Protein AF-0000000074477902 (afdb_homodimer)

Radius of gyration: 28.88 Å; Cα contacts (8 Å, |Δi|>4): 1080; chains: 2; bounding box: 65×91×67 Å

Foldseek 3Di:
DDPPDPVPDDPDPPPDDDDDDDDPPVPPPPVPDVDPADPVSDHDDDPQLSVQLVVVLVLLVVDDPVQLLQKWKKKWWWFKAFQPVGGGDDDPDQAKDWDDPVRSVRIDTDTFDDPVLLVLLVCVQVVVCVVVVVQKDKDKAKKKKFWAWDDDPPDDIWIWIWIAGPVPRDTDAIWIKAWDDWIWMDGPVFDITMIITMMGIGGDPDDPVVCVPPHTPWMKTWIWMWMDRVVLQKIKIWIWIWTDDPPPRPDIDIGTIIMMIGNSVQLVVCSVCCVPPVVSNSSSSVSSVVVVVVSRVSD/DDPPDPLVDDPDPPPDDDDDDDDPPVPPPPVPDLDPADPVSDHDDDPVLSVQLVVVLVLLVVDDPVQLLQKWKKKWWWFKAFQPVGGGDDDPDQAKDWDDPVRSVRIDTDTFDDPVLLVLLVCVQVVVCVVVVVQKDKDKAKKKKFWAWDDDPPDDIWIWIWIAGPVPRDTDAIWIKAWDDWIWMDGNVFDITMIITMMGIGGDPDDPVVCVPPHTPWMKTWIWMWMDRVVLQKIKIWIWIWTDDPPPRPDIDIGTIIMMIGNSVQLVVCSVCCVPPVDVNSSSSVSSVVVVVVSRVSD

pLDDT: mean 86.51, std 21.74, range [20.83, 98.81]

Organism: Cyberlindnera jadinii (strain ATCC 18201 / CBS 1600 / BCRC 20928 / JCM 3617 / NBRC 0987 / NRRL Y-1542) (NCBI:txid983966)

Structure (mmCIF, N/CA/C/O backbone):
data_AF-0000000074477902-model_v1
#
loop_
_entity.id
_entity.type
_entity.pdbx_description
1 polymer 'mRNA-capping enzyme subunit beta'
#
loop_
_atom_site.group_PDB
_atom_site.id
_atom_site.type_symbol
_atom_site.label_atom_id
_atom_site.label_alt_id
_atom_site.label_comp_id
_atom_site.label_asym_id
_atom_site.label_entity_id
_atom_site.label_seq_id
_atom_site.pdbx_PDB_ins_code
_atom_site.Cartn_x
_atom_site.Cartn_y
_atom_site.Cartn_z
_atom_site.occupancy
_atom_site.B_iso_or_equiv
_atom_site.auth_seq_id
_atom_site.auth_comp_id
_atom_site.auth_asym_id
_atom_site.auth_atom_id
_atom_site.pdbx_PDB_model_num
ATOM 1 N N . TYR A 1 1 ? -11.93 -1.795 -31.906 1 26.42 1 TYR A N 1
ATOM 2 C CA . TYR A 1 1 ? -11.062 -1.441 -30.781 1 26.42 1 TYR A CA 1
ATOM 3 C C . TYR A 1 1 ? -11.875 -1.249 -29.516 1 26.42 1 TYR A C 1
ATOM 5 O O . TYR A 1 1 ? -12.703 -0.336 -29.422 1 26.42 1 TYR A O 1
ATOM 13 N N . ALA A 1 2 ? -12.172 -2.34 -28.766 1 29.28 2 ALA A N 1
ATOM 14 C CA . ALA A 1 2 ? -13.141 -2.447 -27.672 1 29.28 2 ALA A CA 1
ATOM 15 C C . ALA A 1 2 ? -12.781 -1.517 -26.531 1 29.28 2 ALA A C 1
ATOM 17 O O . ALA A 1 2 ? -11.594 -1.312 -26.234 1 29.28 2 ALA A O 1
ATOM 18 N N . GLU A 1 3 ? -13.672 -0.543 -26.141 1 33.72 3 GLU A N 1
ATOM 19 C CA . GLU A 1 3 ? -13.539 0.524 -25.141 1 33.72 3 GLU A CA 1
ATOM 20 C C . GLU A 1 3 ? -13.133 -0.031 -23.781 1 33.72 3 GLU A C 1
ATOM 22 O O . GLU A 1 3 ? -13.672 -1.043 -23.328 1 33.72 3 GLU A O 1
ATOM 27 N N . PRO A 1 4 ? -11.969 0.18 -23.344 1 38.38 4 PRO A N 1
ATOM 28 C CA . PRO A 1 4 ? -11.523 -0.283 -22.031 1 38.38 4 PRO A CA 1
ATOM 29 C C . PRO A 1 4 ? -12.562 -0.041 -20.938 1 38.38 4 PRO A C 1
ATOM 31 O O . PRO A 1 4 ? -13.391 0.86 -21.062 1 38.38 4 PRO A O 1
ATOM 34 N N . PRO A 1 5 ? -12.82 -0.956 -20.203 1 34.91 5 PRO A N 1
ATOM 35 C CA . PRO A 1 5 ? -13.844 -0.802 -19.172 1 34.91 5 PRO A CA 1
ATOM 36 C C . PRO A 1 5 ? -13.648 0.459 -18.328 1 34.91 5 PRO A C 1
ATOM 38 O O . PRO A 1 5 ? -12.531 0.974 -18.234 1 34.91 5 PRO A O 1
ATOM 41 N N . ILE A 1 6 ? -14.695 1.11 -17.859 1 37.19 6 ILE A N 1
ATOM 42 C CA . ILE A 1 6 ? -14.797 2.414 -17.203 1 37.19 6 ILE A CA 1
ATOM 43 C C . ILE A 1 6 ? -13.781 2.506 -16.062 1 37.19 6 ILE A C 1
ATOM 45 O O . ILE A 1 6 ? -13.141 3.541 -15.875 1 37.19 6 ILE A O 1
ATOM 49 N N . TRP A 1 7 ? -13.703 1.424 -15.438 1 34.22 7 TRP A N 1
ATOM 50 C CA . TRP A 1 7 ? -12.812 1.482 -14.281 1 34.22 7 TRP A CA 1
ATOM 51 C C . TRP A 1 7 ? -11.359 1.585 -14.727 1 34.22 7 TRP A C 1
ATOM 53 O O . TRP A 1 7 ? -10.484 1.928 -13.922 1 34.22 7 TRP A O 1
ATOM 63 N N . ALA A 1 8 ? -11.055 1.096 -15.922 1 35.88 8 ALA A N 1
ATOM 64 C CA . ALA A 1 8 ? -9.742 1.26 -16.531 1 35.88 8 ALA A CA 1
ATOM 65 C C . ALA A 1 8 ? -9.586 2.65 -17.141 1 35.88 8 ALA A C 1
ATOM 67 O O . ALA A 1 8 ? -8.547 2.975 -17.719 1 35.88 8 ALA A O 1
ATOM 68 N N . THR A 1 9 ? -10.75 3.346 -17.453 1 30.73 9 THR A N 1
ATOM 69 C CA . THR A 1 9 ? -10.703 4.711 -17.969 1 30.73 9 THR A CA 1
ATOM 70 C C . THR A 1 9 ? -10.406 5.699 -16.859 1 30.73 9 THR A C 1
ATOM 72 O O . THR A 1 9 ? -10.727 5.449 -15.688 1 30.73 9 THR A O 1
ATOM 75 N N . LYS A 1 10 ? -9.648 6.699 -17.172 1 32.09 10 LYS A N 1
ATOM 76 C CA . LYS A 1 10 ? -9.391 7.801 -16.25 1 32.09 10 LYS A CA 1
ATOM 77 C C . LYS A 1 10 ? -10.68 8.281 -15.594 1 32.09 10 LYS A C 1
ATOM 79 O O . LYS A 1 10 ? -11.727 8.359 -16.25 1 32.09 10 LYS A O 1
ATOM 84 N N . TRP A 1 11 ? -10.82 8.086 -14.375 1 30.48 11 TRP A N 1
ATOM 85 C CA . TRP A 1 11 ? -11.945 8.625 -13.617 1 30.48 11 TRP A CA 1
ATOM 86 C C . TRP A 1 11 ? -12.344 9.992 -14.148 1 30.48 11 TRP A C 1
ATOM 88 O O . TRP A 1 11 ? -11.531 10.922 -14.188 1 30.48 11 TRP A O 1
ATOM 98 N N . VAL A 1 12 ? -13.188 9.938 -15.266 1 29.41 12 VAL A N 1
ATOM 99 C CA . VAL A 1 12 ? -13.789 11.234 -15.562 1 29.41 12 VAL A CA 1
ATOM 100 C C . VAL A 1 12 ? -14.945 11.508 -14.602 1 29.41 12 VAL A C 1
ATOM 102 O O . VAL A 1 12 ? -15.828 10.664 -14.438 1 29.41 12 VAL A O 1
ATOM 105 N N . SER A 1 13 ? -14.914 12.438 -13.727 1 27.95 13 SER A N 1
ATOM 106 C CA . SER A 1 13 ? -15.992 12.945 -12.891 1 27.95 13 SER A CA 1
ATOM 107 C C . SER A 1 13 ? -17.234 13.273 -13.727 1 27.95 13 SER A C 1
ATOM 109 O O . SER A 1 13 ? -17.172 14.078 -14.656 1 27.95 13 SER A O 1
ATOM 111 N N . THR A 1 14 ? -18.141 12.344 -14.133 1 28.47 14 THR A N 1
ATOM 112 C CA . THR A 1 14 ? -19.391 12.594 -14.836 1 28.47 14 THR A CA 1
ATOM 113 C C . THR A 1 14 ? -20.312 13.469 -14 1 28.47 14 THR A C 1
ATOM 115 O O . THR A 1 14 ? -21 12.977 -13.102 1 28.47 14 THR A O 1
ATOM 118 N N . PHE A 1 15 ? -20.156 14.719 -13.609 1 24.48 15 PHE A N 1
ATOM 119 C CA . PHE A 1 15 ? -21.203 15.555 -13.023 1 24.48 15 PHE A CA 1
ATOM 120 C C . PHE A 1 15 ? -22.344 15.773 -14 1 24.48 15 PHE A C 1
ATOM 122 O O . PHE A 1 15 ? -23.297 16.484 -13.695 1 24.48 15 PHE A O 1
ATOM 129 N N . LYS A 1 16 ? -22.328 15.672 -15.359 1 23.28 16 LYS A N 1
ATOM 130 C CA . LYS A 1 16 ? -23.391 16.328 -16.109 1 23.28 16 LYS A CA 1
ATOM 131 C C . LYS A 1 16 ? -24.641 15.453 -16.188 1 23.28 16 LYS A C 1
ATOM 133 O O . LYS A 1 16 ? -25.578 15.773 -16.906 1 23.28 16 LYS A O 1
ATOM 138 N N . LYS A 1 17 ? -24.625 14.172 -16.219 1 25.5 17 LYS A N 1
ATOM 139 C CA . LYS A 1 17 ? -25.797 13.672 -16.922 1 25.5 17 LYS A CA 1
ATOM 140 C C . LYS A 1 17 ? -27.078 14.062 -16.203 1 25.5 17 LYS A C 1
ATOM 142 O O . LYS A 1 17 ? -27.125 14.078 -14.969 1 25.5 17 LYS A O 1
ATOM 147 N N . LYS A 1 18 ? -28.359 14.305 -17 1 23.48 18 LYS A N 1
ATOM 148 C CA . LYS A 1 18 ? -29.75 14.766 -17.016 1 23.48 18 LYS A CA 1
ATOM 149 C C . LYS A 1 18 ? -30.625 13.898 -16.109 1 23.48 18 LYS A C 1
ATOM 151 O O . LYS A 1 18 ? -30.312 12.727 -15.875 1 23.48 18 LYS A O 1
ATOM 156 N N . SER A 1 19 ? -32 14.375 -15.688 1 23.42 19 SER A N 1
ATOM 157 C CA . SER A 1 19 ? -33.188 14.281 -14.82 1 23.42 19 SER A CA 1
ATOM 158 C C . SER A 1 19 ? -34.031 13.062 -15.172 1 23.42 19 SER A C 1
ATOM 160 O O . SER A 1 19 ? -35.156 12.945 -14.703 1 23.42 19 SER A O 1
ATOM 162 N N . THR A 1 20 ? -33.844 12.125 -16.094 1 21.5 20 THR A N 1
ATOM 163 C CA . THR A 1 20 ? -35.125 11.484 -16.375 1 21.5 20 THR A CA 1
ATOM 164 C C . THR A 1 20 ? -35.688 10.82 -15.117 1 21.5 20 THR A C 1
ATOM 166 O O . THR A 1 20 ? -34.938 10.484 -14.203 1 21.5 20 THR A O 1
ATOM 169 N N . ASN A 1 21 ? -37.219 10.391 -15.086 1 21.52 21 ASN A N 1
ATOM 170 C CA . ASN A 1 21 ? -38.375 10.164 -14.25 1 21.52 21 ASN A CA 1
ATOM 171 C C . ASN A 1 21 ? -38.25 8.906 -13.406 1 21.52 21 ASN A C 1
ATOM 173 O O . ASN A 1 21 ? -39.156 8.523 -12.68 1 21.52 21 ASN A O 1
ATOM 177 N N . SER A 1 22 ? -37.469 7.875 -13.867 1 20.97 22 SER A N 1
ATOM 178 C CA . SER A 1 22 ? -38.062 6.594 -13.508 1 20.97 22 SER A CA 1
ATOM 179 C C . SER A 1 22 ? -38.281 6.492 -12 1 20.97 22 SER A C 1
ATOM 181 O O . SER A 1 22 ? -37.719 7.262 -11.227 1 20.97 22 SER A O 1
ATOM 183 N N . ARG A 1 23 ? -38.906 5.211 -11.547 1 21.7 23 ARG A N 1
ATOM 184 C CA . ARG A 1 23 ? -39.562 4.469 -10.484 1 21.7 23 ARG A CA 1
ATOM 185 C C . ARG A 1 23 ? -38.719 4.484 -9.203 1 21.7 23 ARG A C 1
ATOM 187 O O . ARG A 1 23 ? -37.5 4.352 -9.25 1 21.7 23 ARG A O 1
ATOM 194 N N . SER A 1 24 ? -39.375 4.934 -8.055 1 21.42 24 SER A N 1
ATOM 195 C CA . SER A 1 24 ? -39.125 5.285 -6.652 1 21.42 24 SER A CA 1
ATOM 196 C C . SER A 1 24 ? -38.594 4.102 -5.863 1 21.42 24 SER A C 1
ATOM 198 O O . SER A 1 24 ? -38.656 4.094 -4.633 1 21.42 24 SER A O 1
ATOM 200 N N . ASN A 1 25 ? -38.219 2.986 -6.5 1 21.56 25 ASN A N 1
ATOM 201 C CA . ASN A 1 25 ? -38.031 1.929 -5.512 1 21.56 25 ASN A CA 1
ATOM 202 C C . ASN A 1 25 ? -37.156 2.393 -4.348 1 21.56 25 ASN A C 1
ATOM 204 O O . ASN A 1 25 ? -36.062 2.906 -4.562 1 21.56 25 ASN A O 1
ATOM 208 N N . VAL A 1 26 ? -37.875 2.637 -3.189 1 23.3 26 VAL A N 1
ATOM 209 C CA . VAL A 1 26 ? -37.469 3.01 -1.839 1 23.3 26 VAL A CA 1
ATOM 210 C C . VAL A 1 26 ? -36.344 2.072 -1.355 1 23.3 26 VAL A C 1
ATOM 212 O O . VAL A 1 26 ? -36.594 0.895 -1.086 1 23.3 26 VAL A O 1
ATOM 215 N N . SER A 1 27 ? -35.375 1.791 -2.119 1 25.14 27 SER A N 1
ATOM 216 C CA . SER A 1 27 ? -34.344 0.919 -1.595 1 25.14 27 SER A CA 1
ATOM 217 C C . SER A 1 27 ? -34.062 1.215 -0.125 1 25.14 27 SER A C 1
ATOM 219 O O . SER A 1 27 ? -34.312 2.326 0.348 1 25.14 27 SER A O 1
ATOM 221 N N . ALA A 1 28 ? -33.938 0.109 0.744 1 24.81 28 ALA A N 1
ATOM 222 C CA . ALA A 1 28 ? -33.656 -0.015 2.172 1 24.81 28 ALA A CA 1
ATOM 223 C C . ALA A 1 28 ? -32.656 1.041 2.627 1 24.81 28 ALA A C 1
ATOM 225 O O . ALA A 1 28 ? -31.516 1.052 2.174 1 24.81 28 ALA A O 1
ATOM 226 N N . SER A 1 29 ? -33.094 2.205 2.992 1 26.47 29 SER A N 1
ATOM 227 C CA . SER A 1 29 ? -32.531 3.387 3.641 1 26.47 29 SER A CA 1
ATOM 228 C C . SER A 1 29 ? -31.734 3.008 4.883 1 26.47 29 SER A C 1
ATOM 230 O O . SER A 1 29 ? -32.281 2.85 5.969 1 26.47 29 SER A O 1
ATOM 232 N N . SER A 1 30 ? -31.156 1.724 4.965 1 29.31 30 SER A N 1
ATOM 233 C CA . SER A 1 30 ? -30.438 1.559 6.219 1 29.31 30 SER A CA 1
ATOM 234 C C . SER A 1 30 ? -29.844 2.883 6.699 1 29.31 30 SER A C 1
ATOM 236 O O . SER A 1 30 ? -29.344 3.67 5.895 1 29.31 30 SER A O 1
ATOM 238 N N . ASP A 1 31 ? -30.453 3.545 7.613 1 29.78 31 ASP A N 1
ATOM 239 C CA . ASP A 1 31 ? -29.953 4.625 8.461 1 29.78 31 ASP A CA 1
ATOM 240 C C . ASP A 1 31 ? -28.438 4.578 8.57 1 29.78 31 ASP A C 1
ATOM 242 O O . ASP A 1 31 ? -27.891 3.906 9.453 1 29.78 31 ASP A O 1
ATOM 246 N N . SER A 1 32 ? -27.797 4.156 7.633 1 32.94 32 SER A N 1
ATOM 247 C CA . SER A 1 32 ? -26.344 4.074 7.449 1 32.94 32 SER A CA 1
ATOM 248 C C . SER A 1 32 ? -25.641 5.27 8.086 1 32.94 32 SER A C 1
ATOM 250 O O . SER A 1 32 ? -25.984 6.418 7.809 1 32.94 32 SER A O 1
ATOM 252 N N . ALA A 1 33 ? -25.328 5.246 9.336 1 34.97 33 ALA A N 1
ATOM 253 C CA . ALA A 1 33 ? -24.359 6.137 9.984 1 34.97 33 ALA A CA 1
ATOM 254 C C . ALA A 1 33 ? -23.594 6.949 8.953 1 34.97 33 ALA A C 1
ATOM 256 O O . ALA A 1 33 ? -23.109 6.406 7.953 1 34.97 33 ALA A O 1
ATOM 257 N N . ASP A 1 34 ? -23.891 8.242 8.531 1 46 34 ASP A N 1
ATOM 258 C CA . ASP A 1 34 ? -23.094 9.273 7.863 1 46 34 ASP A CA 1
ATOM 259 C C . ASP A 1 34 ? -21.641 8.852 7.73 1 46 34 ASP A C 1
ATOM 261 O O . ASP A 1 34 ? -20.844 9.078 8.641 1 46 34 ASP A O 1
ATOM 265 N N . THR A 1 35 ? -21.375 7.605 7.398 1 52.38 35 THR A N 1
ATOM 266 C CA . THR A 1 35 ? -20.203 6.734 7.359 1 52.38 35 THR A CA 1
ATOM 267 C C . THR A 1 35 ? -19 7.484 6.797 1 52.38 35 THR A C 1
ATOM 269 O O . THR A 1 35 ? -19.141 8.289 5.875 1 52.38 35 THR A O 1
ATOM 272 N N . LEU A 1 36 ? -17.969 7.633 7.562 1 66.19 36 LEU A N 1
ATOM 273 C CA . LEU A 1 36 ? -16.562 8.023 7.539 1 66.19 36 LEU A CA 1
ATOM 274 C C . LEU A 1 36 ? -15.852 7.445 6.316 1 66.19 36 LEU A C 1
ATOM 276 O O . LEU A 1 36 ? -14.938 6.629 6.453 1 66.19 36 LEU A O 1
ATOM 280 N N . THR A 1 37 ? -16.469 7.777 5.082 1 82.12 37 THR A N 1
ATOM 281 C CA . THR A 1 37 ? -15.75 7.184 3.957 1 82.12 37 THR A CA 1
ATOM 282 C C . THR A 1 37 ? -14.781 8.188 3.348 1 82.12 37 THR A C 1
ATOM 284 O O . THR A 1 37 ? -13.57 7.961 3.336 1 82.12 37 THR A O 1
ATOM 287 N N . SER A 1 38 ? -15.273 9.289 2.709 1 92 38 SER A N 1
ATOM 288 C CA . SER A 1 38 ? -14.477 10.367 2.137 1 92 38 SER A CA 1
ATOM 289 C C . SER A 1 38 ? -15.328 11.609 1.884 1 92 38 SER A C 1
ATOM 291 O O . SER A 1 38 ? -16.547 11.578 2.062 1 92 38 SER A O 1
ATOM 293 N N . ILE A 1 39 ? -14.742 12.617 1.513 1 92.94 39 ILE A N 1
ATOM 294 C CA . ILE A 1 39 ? -15.43 13.883 1.272 1 92.94 39 ILE A CA 1
ATOM 295 C C . ILE A 1 39 ? -16.344 13.75 0.052 1 92.94 39 ILE A C 1
ATOM 297 O O . ILE A 1 39 ? -17.234 14.57 -0.15 1 92.94 39 ILE A O 1
ATOM 301 N N . THR A 1 40 ? -16.141 12.75 -0.799 1 92.81 40 THR A N 1
ATOM 302 C CA . THR A 1 40 ? -17 12.523 -1.961 1 92.81 40 THR A CA 1
ATOM 303 C C . THR A 1 40 ? -18.156 11.586 -1.612 1 92.81 40 THR A C 1
ATOM 305 O O . THR A 1 40 ? -19.078 11.406 -2.408 1 92.81 40 THR A O 1
ATOM 308 N N . GLY A 1 41 ? -18.078 10.938 -0.465 1 89.94 41 GLY A N 1
ATOM 309 C CA . GLY A 1 41 ? -19.094 9.961 -0.077 1 89.94 41 GLY A CA 1
ATOM 310 C C . GLY A 1 41 ? -18.781 8.562 -0.578 1 89.94 41 GLY A C 1
ATOM 311 O O . GLY A 1 41 ? -19.531 7.621 -0.287 1 89.94 41 GLY A O 1
ATOM 312 N N . VAL A 1 42 ? -17.734 8.477 -1.338 1 88.38 42 VAL A N 1
ATOM 313 C CA . VAL A 1 42 ? -17.328 7.184 -1.877 1 88.38 42 VAL A CA 1
ATOM 314 C C . VAL A 1 42 ? -15.906 6.855 -1.41 1 88.38 42 VAL A C 1
ATOM 316 O O . VAL A 1 42 ? -15.031 7.723 -1.415 1 88.38 42 VAL A O 1
ATOM 319 N N . LYS A 1 43 ? -15.781 5.668 -0.89 1 89.81 43 LYS A N 1
ATOM 320 C CA . LYS A 1 43 ? -14.438 5.234 -0.515 1 89.81 43 LYS A CA 1
ATOM 321 C C . LYS A 1 43 ? -13.547 5.07 -1.745 1 89.81 43 LYS A C 1
ATOM 323 O O . LYS A 1 43 ? -13.914 4.375 -2.695 1 89.81 43 LYS A O 1
ATOM 328 N N . PRO A 1 44 ? -12.438 5.773 -1.738 1 91.75 44 PRO A N 1
ATOM 329 C CA . PRO A 1 44 ? -11.547 5.578 -2.887 1 91.75 44 PRO A CA 1
ATOM 330 C C . PRO A 1 44 ? -10.969 4.168 -2.951 1 91.75 44 PRO A C 1
ATOM 332 O O . PRO A 1 44 ? -10.914 3.473 -1.935 1 91.75 44 PRO A O 1
ATOM 335 N N . TYR A 1 45 ? -10.633 3.736 -4.141 1 88.81 45 TYR A N 1
ATOM 336 C CA . TYR A 1 45 ? -10.055 2.41 -4.312 1 88.81 45 TYR A CA 1
ATOM 337 C C . TYR A 1 45 ? -8.703 2.312 -3.617 1 88.81 45 TYR A C 1
ATOM 339 O O . TYR A 1 45 ? -8 3.318 -3.461 1 88.81 45 TYR A O 1
ATOM 347 N N . ASN A 1 46 ? -8.398 1.123 -3.166 1 91.75 46 ASN A N 1
ATOM 348 C CA . ASN A 1 46 ? -7.062 0.828 -2.666 1 91.75 46 ASN A CA 1
ATOM 349 C C . ASN A 1 46 ? -6.043 0.755 -3.799 1 91.75 46 ASN A C 1
ATOM 351 O O . ASN A 1 46 ? -6.211 -0.02 -4.742 1 91.75 46 ASN A O 1
ATOM 355 N N . ASP A 1 47 ? -5.051 1.522 -3.672 1 94.5 47 ASP A N 1
ATOM 356 C CA . ASP A 1 47 ? -4.086 1.695 -4.754 1 94.5 47 ASP A CA 1
ATOM 357 C C . ASP A 1 47 ? -3.408 0.373 -5.102 1 94.5 47 ASP A C 1
ATOM 359 O O . ASP A 1 47 ? -3.279 0.026 -6.277 1 94.5 47 ASP A O 1
ATOM 363 N N . THR A 1 48 ? -2.971 -0.367 -4.137 1 95.75 48 THR A N 1
ATOM 364 C CA . THR A 1 48 ? -2.291 -1.64 -4.352 1 95.75 48 THR A CA 1
ATOM 365 C C . THR A 1 48 ? -3.227 -2.648 -5.016 1 95.75 48 THR A C 1
ATOM 367 O O . THR A 1 48 ? -2.869 -3.27 -6.016 1 95.75 48 THR A O 1
ATOM 370 N N . THR A 1 49 ? -4.395 -2.77 -4.453 1 95.56 49 THR A N 1
ATOM 371 C CA . THR A 1 49 ? -5.383 -3.709 -4.977 1 95.56 49 THR A CA 1
ATOM 372 C C . THR A 1 49 ? -5.738 -3.367 -6.422 1 95.56 49 THR A C 1
ATOM 374 O O . THR A 1 49 ? -5.797 -4.254 -7.277 1 95.56 49 THR A O 1
ATOM 377 N N . ARG A 1 50 ? -5.922 -2.127 -6.668 1 95.38 50 ARG A N 1
ATOM 378 C CA . ARG A 1 50 ? -6.301 -1.679 -8.008 1 95.38 50 ARG A CA 1
ATOM 379 C C . ARG A 1 50 ? -5.211 -2.006 -9.023 1 95.38 50 ARG A C 1
ATOM 381 O O . ARG A 1 50 ? -5.5 -2.488 -10.117 1 95.38 50 ARG A O 1
ATOM 388 N N . ARG A 1 51 ? -4.023 -1.792 -8.641 1 96.81 51 ARG A N 1
ATOM 389 C CA . ARG A 1 51 ? -2.912 -2.023 -9.555 1 96.81 51 ARG A CA 1
ATOM 390 C C . ARG A 1 51 ? -2.738 -3.512 -9.844 1 96.81 51 ARG A C 1
ATOM 392 O O . ARG A 1 51 ? -2.5 -3.906 -10.984 1 96.81 51 ARG A O 1
ATOM 399 N N . ILE A 1 52 ? -2.871 -4.289 -8.852 1 97.88 52 ILE A N 1
ATOM 400 C CA . ILE A 1 52 ? -2.764 -5.734 -9.023 1 97.88 52 ILE A CA 1
ATOM 401 C C . ILE A 1 52 ? -3.895 -6.227 -9.922 1 97.88 52 ILE A C 1
ATOM 403 O O . ILE A 1 52 ? -3.658 -6.984 -10.867 1 97.88 52 ILE A O 1
ATOM 407 N N . THR A 1 53 ? -5.09 -5.816 -9.625 1 97.25 53 THR A N 1
ATOM 408 C CA . THR A 1 53 ? -6.25 -6.289 -10.383 1 97.25 53 THR A CA 1
ATOM 409 C C . THR A 1 53 ? -6.191 -5.797 -11.82 1 97.25 53 THR A C 1
ATOM 411 O O . THR A 1 53 ? -6.613 -6.504 -12.742 1 97.25 53 THR A O 1
ATOM 414 N N . ASN A 1 54 ? -5.688 -4.594 -12 1 97.12 54 ASN A N 1
ATOM 415 C CA . ASN A 1 54 ? -5.488 -4.09 -13.359 1 97.12 54 ASN A CA 1
ATOM 416 C C . ASN A 1 54 ? -4.48 -4.938 -14.125 1 97.12 54 ASN A C 1
ATOM 418 O O . ASN A 1 54 ? -4.648 -5.168 -15.328 1 97.12 54 ASN A O 1
ATOM 422 N N . TRP A 1 55 ? -3.48 -5.312 -13.453 1 98.25 55 TRP A N 1
ATOM 423 C CA . TRP A 1 55 ? -2.494 -6.195 -14.07 1 98.25 55 TRP A CA 1
ATOM 424 C C . TRP A 1 55 ? -3.131 -7.52 -14.484 1 98.25 55 TRP A C 1
ATOM 426 O O . TRP A 1 55 ? -2.934 -7.984 -15.609 1 98.25 55 TRP A O 1
ATOM 436 N N . VAL A 1 56 ? -3.898 -8.078 -13.617 1 98.56 56 VAL A N 1
ATOM 437 C CA . VAL A 1 56 ? -4.59 -9.328 -13.906 1 98.56 56 VAL A CA 1
ATOM 438 C C . VAL A 1 56 ? -5.523 -9.141 -15.094 1 98.56 56 VAL A C 1
ATOM 440 O O . VAL A 1 56 ? -5.539 -9.961 -16.016 1 98.56 56 VAL A O 1
ATOM 443 N N . TYR A 1 57 ? -6.227 -8.094 -15.047 1 98.06 57 TYR A N 1
ATOM 444 C CA . TYR A 1 57 ? -7.156 -7.754 -16.109 1 98.06 57 TYR A CA 1
ATOM 445 C C . TYR A 1 57 ? -6.445 -7.707 -17.469 1 98.06 57 TYR A C 1
ATOM 447 O O . TYR A 1 57 ? -6.918 -8.289 -18.438 1 98.06 57 TYR A O 1
ATOM 455 N N . ALA A 1 58 ? -5.359 -7.035 -17.484 1 98.12 58 ALA A N 1
ATOM 456 C CA . ALA A 1 58 ? -4.594 -6.867 -18.719 1 98.12 58 ALA A CA 1
ATOM 457 C C . ALA A 1 58 ? -4.105 -8.211 -19.25 1 98.12 58 ALA A C 1
ATOM 459 O O . ALA A 1 58 ? -4.117 -8.453 -20.453 1 98.12 58 ALA A O 1
ATOM 460 N N . GLN A 1 59 ? -3.691 -9.094 -18.344 1 97.88 59 GLN A N 1
ATOM 461 C CA . GLN A 1 59 ? -3.209 -10.406 -18.766 1 97.88 59 GLN A CA 1
ATOM 462 C C . GLN A 1 59 ? -4.336 -11.242 -19.359 1 97.88 59 GLN A C 1
ATOM 464 O O . GLN A 1 59 ? -4.137 -11.945 -20.359 1 97.88 59 GLN A O 1
ATOM 469 N N . ILE A 1 60 ? -5.488 -11.211 -18.734 1 98.19 60 ILE A N 1
ATOM 470 C CA . ILE A 1 60 ? -6.637 -11.953 -19.25 1 98.19 60 ILE A CA 1
ATOM 471 C C . ILE A 1 60 ? -7.023 -11.422 -20.625 1 98.19 60 ILE A C 1
ATOM 473 O O . ILE A 1 60 ? -7.258 -12.203 -21.547 1 98.19 60 ILE A O 1
ATOM 477 N N . LEU A 1 61 ? -7.031 -10.141 -20.75 1 97 61 LEU A N 1
ATOM 478 C CA . LEU A 1 61 ? -7.449 -9.484 -21.984 1 97 61 LEU A CA 1
ATOM 479 C C . LEU A 1 61 ? -6.516 -9.852 -23.141 1 97 61 LEU A C 1
ATOM 481 O O . LEU A 1 61 ? -6.949 -9.945 -24.297 1 97 61 LEU A O 1
ATOM 485 N N . ALA A 1 62 ? -5.273 -10.055 -22.812 1 97 62 ALA A N 1
ATOM 486 C CA . ALA A 1 62 ? -4.254 -10.328 -23.828 1 97 62 ALA A CA 1
ATOM 487 C C . ALA A 1 62 ? -4.402 -11.742 -24.375 1 97 62 ALA A C 1
ATOM 489 O O . ALA A 1 62 ? -3.826 -12.062 -25.422 1 97 62 ALA A O 1
ATOM 490 N N . VAL A 1 63 ? -5.191 -12.602 -23.75 1 97.25 63 VAL A N 1
ATOM 491 C CA . VAL A 1 63 ? -5.363 -13.992 -24.172 1 97.25 63 VAL A CA 1
ATOM 492 C C . VAL A 1 63 ? -6.664 -14.141 -24.953 1 97.25 63 VAL A C 1
ATOM 494 O O . VAL A 1 63 ? -7.703 -13.609 -24.547 1 97.25 63 VAL A O 1
ATOM 497 N N . PRO A 1 64 ? -6.609 -14.852 -26.078 1 96.62 64 PRO A N 1
ATOM 498 C CA . PRO A 1 64 ? -7.848 -15.102 -26.812 1 96.62 64 PRO A CA 1
ATOM 499 C C . PRO A 1 64 ? -8.93 -15.75 -25.953 1 96.62 64 PRO A C 1
ATOM 501 O O . PRO A 1 64 ? -8.625 -16.609 -25.125 1 96.62 64 PRO A O 1
ATOM 504 N N . LYS A 1 65 ? -10.141 -15.344 -26.203 1 95.94 65 LYS A N 1
ATOM 505 C CA . LYS A 1 65 ? -11.273 -15.758 -25.375 1 95.94 65 LYS A CA 1
ATOM 506 C C . LYS A 1 65 ? -11.352 -17.281 -25.266 1 95.94 65 LYS A C 1
ATOM 508 O O . LYS A 1 65 ? -11.609 -17.828 -24.188 1 95.94 65 LYS A O 1
ATOM 513 N N . GLU A 1 66 ? -11.055 -17.938 -26.312 1 95.56 66 GLU A N 1
ATOM 514 C CA . GLU A 1 66 ? -11.203 -19.391 -26.375 1 95.56 66 GLU A CA 1
ATOM 515 C C . GLU A 1 66 ? -10.156 -20.094 -25.531 1 95.56 66 GLU A C 1
ATOM 517 O O . GLU A 1 66 ? -10.305 -21.281 -25.203 1 95.56 66 GLU A O 1
ATOM 522 N N . GLN A 1 67 ? -9.125 -19.406 -25.141 1 97 67 GLN A N 1
ATOM 523 C CA . GLN A 1 67 ? -8.031 -20.031 -24.406 1 97 67 GLN A CA 1
ATOM 524 C C . GLN A 1 67 ? -8.047 -19.594 -22.938 1 97 67 GLN A C 1
ATOM 526 O O . GLN A 1 67 ? -7.281 -20.125 -22.125 1 97 67 GLN A O 1
ATOM 531 N N . ARG A 1 68 ? -8.906 -18.734 -22.547 1 97.69 68 ARG A N 1
ATOM 532 C CA . ARG A 1 68 ? -8.867 -18.125 -21.219 1 97.69 68 ARG A CA 1
ATOM 533 C C . ARG A 1 68 ? -9.156 -19.156 -20.141 1 97.69 68 ARG A C 1
ATOM 535 O O . ARG A 1 68 ? -8.68 -19.016 -19 1 97.69 68 ARG A O 1
ATOM 542 N N . HIS A 1 69 ? -9.906 -20.156 -20.484 1 96.12 69 HIS A N 1
ATOM 543 C CA . HIS A 1 69 ? -10.234 -21.172 -19.484 1 96.12 69 HIS A CA 1
ATOM 544 C C . HIS A 1 69 ? -9.016 -22.016 -19.141 1 96.12 69 HIS A C 1
ATOM 546 O O . HIS A 1 69 ? -9.039 -22.766 -18.172 1 96.12 69 HIS A O 1
ATOM 552 N N . PHE A 1 70 ? -7.879 -21.859 -19.844 1 97.31 70 PHE A N 1
ATOM 553 C CA . PHE A 1 70 ? -6.637 -22.562 -19.562 1 97.31 70 PHE A CA 1
ATOM 554 C C . PHE A 1 70 ? -5.691 -21.688 -18.75 1 97.31 70 PHE A C 1
ATOM 556 O O . PHE A 1 70 ? -4.57 -22.109 -18.438 1 97.31 70 PHE A O 1
ATOM 563 N N . LEU A 1 71 ? -6.113 -20.469 -18.359 1 98.25 71 LEU A N 1
ATOM 564 C CA . LEU A 1 71 ? -5.289 -19.547 -17.578 1 98.25 71 LEU A CA 1
ATOM 565 C C . LEU A 1 71 ? -5.168 -20.016 -16.141 1 98.25 71 LEU A C 1
ATOM 567 O O . LEU A 1 71 ? -6.105 -20.594 -15.586 1 98.25 71 LEU A O 1
ATOM 571 N N . GLU A 1 72 ? -4.031 -19.75 -15.617 1 97.94 72 GLU A N 1
ATOM 572 C CA . GLU A 1 72 ? -3.764 -19.969 -14.203 1 97.94 72 GLU A CA 1
ATOM 573 C C . GLU A 1 72 ? -3.105 -18.734 -13.57 1 97.94 72 GLU A C 1
ATOM 575 O O . GLU A 1 72 ? -2.145 -18.188 -14.117 1 97.94 72 GLU A O 1
ATOM 580 N N . LEU A 1 73 ? -3.693 -18.25 -12.516 1 98.69 73 LEU A N 1
ATOM 581 C CA . LEU A 1 73 ? -3.119 -17.188 -11.703 1 98.69 73 LEU A CA 1
ATOM 582 C C . LEU A 1 73 ? -2.648 -17.719 -10.352 1 98.69 73 LEU A C 1
ATOM 584 O O . LEU A 1 73 ? -3.432 -18.312 -9.609 1 98.69 73 LEU A O 1
ATOM 588 N N . GLU A 1 74 ? -1.408 -17.531 -10.078 1 98.62 74 GLU A N 1
ATOM 589 C CA . GLU A 1 74 ? -0.887 -18.047 -8.82 1 98.62 74 GLU A CA 1
ATOM 590 C C . GLU A 1 74 ? 0.022 -17.031 -8.133 1 98.62 74 GLU A C 1
ATOM 592 O O . GLU A 1 74 ? 0.605 -16.172 -8.797 1 98.62 74 GLU A O 1
ATOM 597 N N . VAL A 1 75 ? 0.069 -17.047 -6.84 1 98.69 75 VAL A N 1
ATOM 598 C CA . VAL A 1 75 ? 1.003 -16.281 -6.023 1 98.69 75 VAL A CA 1
ATOM 599 C C . VAL A 1 75 ? 1.974 -17.234 -5.32 1 98.69 75 VAL A C 1
ATOM 601 O O . VAL A 1 75 ? 1.557 -18.219 -4.711 1 98.69 75 VAL A O 1
ATOM 604 N N . LYS A 1 76 ? 3.227 -16.969 -5.48 1 98.56 76 LYS A N 1
ATOM 605 C CA . LYS A 1 76 ? 4.27 -17.75 -4.824 1 98.56 76 LYS A CA 1
ATOM 606 C C . LYS A 1 76 ? 4.941 -16.953 -3.709 1 98.56 76 LYS A C 1
ATOM 608 O O . LYS A 1 76 ? 5.074 -15.727 -3.809 1 98.56 76 LYS A O 1
ATOM 613 N N . PHE A 1 77 ? 5.328 -17.719 -2.688 1 98.62 77 PHE A N 1
ATOM 614 C CA . PHE A 1 77 ? 6.082 -17.141 -1.585 1 98.62 77 PHE A CA 1
ATOM 615 C C . PHE A 1 77 ? 7.582 -17.297 -1.815 1 98.62 77 PHE A C 1
ATOM 617 O O . PHE A 1 77 ? 8.047 -18.359 -2.209 1 98.62 77 PHE A O 1
ATOM 624 N N . GLY A 1 78 ? 8.273 -16.25 -1.678 1 98.31 78 GLY A N 1
ATOM 625 C CA . GLY A 1 78 ? 9.719 -16.234 -1.834 1 98.31 78 GLY A CA 1
ATOM 626 C C . GLY A 1 78 ? 10.352 -14.914 -1.411 1 98.31 78 GLY A C 1
ATOM 627 O O . GLY A 1 78 ? 9.82 -14.211 -0.551 1 98.31 78 GLY A O 1
ATOM 628 N N . ARG A 1 79 ? 11.562 -14.695 -1.911 1 98 79 ARG A N 1
ATOM 629 C CA . ARG A 1 79 ? 12.281 -13.469 -1.589 1 98 79 ARG A CA 1
ATOM 630 C C . ARG A 1 79 ? 12.914 -12.859 -2.836 1 98 79 ARG A C 1
ATOM 632 O O . ARG A 1 79 ? 13.453 -13.586 -3.68 1 98 79 ARG A O 1
ATOM 639 N N . LEU A 1 80 ? 12.734 -11.609 -2.936 1 97.94 80 LEU A N 1
ATOM 640 C CA . LEU A 1 80 ? 13.438 -10.891 -3.99 1 97.94 80 LEU A CA 1
ATOM 641 C C . LEU A 1 80 ? 14.891 -10.633 -3.598 1 97.94 80 LEU A C 1
ATOM 643 O O . LEU A 1 80 ? 15.156 -10.047 -2.545 1 97.94 80 LEU A O 1
ATOM 647 N N . TRP A 1 81 ? 15.766 -11.055 -4.5 1 97.62 81 TRP A N 1
ATOM 648 C CA . TRP A 1 81 ? 17.188 -11.055 -4.211 1 97.62 81 TRP A CA 1
ATOM 649 C C . TRP A 1 81 ? 17.953 -10.164 -5.195 1 97.62 81 TRP A C 1
ATOM 651 O O . TRP A 1 81 ? 17.766 -10.289 -6.41 1 97.62 81 TRP A O 1
ATOM 661 N N . HIS A 1 82 ? 18.719 -9.289 -4.66 1 96.94 82 HIS A N 1
ATOM 662 C CA . HIS A 1 82 ? 19.516 -8.414 -5.523 1 96.94 82 HIS A CA 1
ATOM 663 C C . HIS A 1 82 ? 20.75 -9.133 -6.043 1 96.94 82 HIS A C 1
ATOM 665 O O . HIS A 1 82 ? 21.578 -9.617 -5.254 1 96.94 82 HIS A O 1
ATOM 671 N N . LYS A 1 83 ? 21 -9.125 -7.332 1 96.5 83 LYS A N 1
ATOM 672 C CA . LYS A 1 83 ? 22.047 -9.922 -7.973 1 96.5 83 LYS A CA 1
ATOM 673 C C . LYS A 1 83 ? 23.422 -9.406 -7.609 1 96.5 83 LYS A C 1
ATOM 675 O O . LYS A 1 83 ? 24.328 -10.188 -7.293 1 96.5 83 LYS A O 1
ATOM 680 N N . GLN A 1 84 ? 23.656 -8.156 -7.598 1 95.06 84 GLN A N 1
ATOM 681 C CA . GLN A 1 84 ? 24.969 -7.555 -7.395 1 95.06 84 GLN A CA 1
ATOM 682 C C . GLN A 1 84 ? 25.391 -7.629 -5.93 1 95.06 84 GLN A C 1
ATOM 684 O O . GLN A 1 84 ? 26.531 -7.996 -5.617 1 95.06 84 GLN A O 1
ATOM 689 N N . THR A 1 85 ? 24.422 -7.324 -5.027 1 95.06 85 THR A N 1
ATOM 690 C CA . THR A 1 85 ? 24.766 -7.27 -3.609 1 95.06 85 THR A CA 1
ATOM 691 C C . THR A 1 85 ? 24.594 -8.633 -2.955 1 95.06 85 THR A C 1
ATOM 693 O O . THR A 1 85 ? 25.047 -8.852 -1.831 1 95.06 85 THR A O 1
ATOM 696 N N . ASP A 1 86 ? 23.906 -9.539 -3.547 1 95.12 86 ASP A N 1
ATOM 697 C CA . ASP A 1 86 ? 23.656 -10.898 -3.08 1 95.12 86 ASP A CA 1
ATOM 698 C C . ASP A 1 86 ? 22.953 -10.891 -1.726 1 95.12 86 ASP A C 1
ATOM 700 O O . ASP A 1 86 ? 23.406 -11.547 -0.783 1 95.12 86 ASP A O 1
ATOM 704 N N . ARG A 1 87 ? 21.984 -10.094 -1.598 1 96.31 87 ARG A N 1
ATOM 705 C CA . ARG A 1 87 ? 21.125 -10.008 -0.423 1 96.31 87 ARG A CA 1
ATOM 706 C C . ARG A 1 87 ? 19.672 -9.734 -0.825 1 96.31 87 ARG A C 1
ATOM 708 O O . ARG A 1 87 ? 19.406 -9.375 -1.97 1 96.31 87 ARG A O 1
ATOM 715 N N . ARG A 1 88 ? 18.859 -10.031 0.134 1 96.44 88 ARG A N 1
ATOM 716 C CA . ARG A 1 88 ? 17.469 -9.656 -0.122 1 96.44 88 ARG A CA 1
ATOM 717 C C . ARG A 1 88 ? 17.359 -8.18 -0.486 1 96.44 88 ARG A C 1
ATOM 719 O O . ARG A 1 88 ? 18.031 -7.34 0.113 1 96.44 88 ARG A O 1
ATOM 726 N N . VAL A 1 89 ? 16.562 -7.906 -1.396 1 96.56 89 VAL A N 1
ATOM 727 C CA . VAL A 1 89 ? 16.422 -6.547 -1.9 1 96.56 89 VAL A CA 1
ATOM 728 C C . VAL A 1 89 ? 16 -5.613 -0.762 1 96.56 89 VAL A C 1
ATOM 730 O O . VAL A 1 89 ? 15.219 -5.996 0.108 1 96.56 89 VAL A O 1
ATOM 733 N N . HIS A 1 90 ? 16.562 -4.426 -0.839 1 94.56 90 HIS A N 1
ATOM 734 C CA . HIS A 1 90 ? 16.156 -3.371 0.076 1 94.56 90 HIS A CA 1
ATOM 735 C C . HIS A 1 90 ? 15.68 -2.139 -0.684 1 94.56 90 HIS A C 1
ATOM 737 O O . HIS A 1 90 ? 16.5 -1.369 -1.198 1 94.56 90 HIS A O 1
ATOM 743 N N . ILE A 1 91 ? 14.438 -1.991 -0.773 1 96.94 91 ILE A N 1
ATOM 744 C CA . ILE A 1 91 ? 13.812 -0.774 -1.277 1 96.94 91 ILE A CA 1
ATOM 745 C C . ILE A 1 91 ? 13.438 0.136 -0.109 1 96.94 91 ILE A C 1
ATOM 747 O O . ILE A 1 91 ? 12.906 -0.327 0.902 1 96.94 91 ILE A O 1
ATOM 751 N N . PRO A 1 92 ? 13.758 1.439 -0.188 1 97.38 92 PRO A N 1
ATOM 752 C CA . PRO A 1 92 ? 13.586 2.326 0.967 1 97.38 92 PRO A CA 1
ATOM 753 C C . PRO A 1 92 ? 12.125 2.684 1.227 1 97.38 92 PRO A C 1
ATOM 755 O O . PRO A 1 92 ? 11.773 3.865 1.267 1 97.38 92 PRO A O 1
ATOM 758 N N . VAL A 1 93 ? 11.297 1.68 1.413 1 98.12 93 VAL A N 1
ATOM 759 C CA . VAL A 1 93 ? 9.883 1.808 1.749 1 98.12 93 VAL A CA 1
ATOM 760 C C . VAL A 1 93 ? 9.547 0.899 2.93 1 98.12 93 VAL A C 1
ATOM 762 O O . VAL A 1 93 ? 10.273 -0.061 3.207 1 98.12 93 VAL A O 1
ATOM 765 N N . THR A 1 94 ? 8.445 1.202 3.6 1 97.44 94 THR A N 1
ATOM 766 C CA . THR A 1 94 ? 8.164 0.439 4.809 1 97.44 94 THR A CA 1
ATOM 767 C C . THR A 1 94 ? 6.891 -0.386 4.641 1 97.44 94 THR A C 1
ATOM 769 O O . THR A 1 94 ? 6.602 -1.267 5.457 1 97.44 94 THR A O 1
ATOM 772 N N . ASN A 1 95 ? 6.086 -0.128 3.623 1 97.56 95 ASN A N 1
ATOM 773 C CA . ASN A 1 95 ? 4.859 -0.879 3.385 1 97.56 95 ASN A CA 1
ATOM 774 C C . ASN A 1 95 ? 4.977 -1.771 2.15 1 97.56 95 ASN A C 1
ATOM 776 O O . ASN A 1 95 ? 5.949 -1.671 1.399 1 97.56 95 ASN A O 1
ATOM 780 N N . GLU A 1 96 ? 3.992 -2.686 1.952 1 97.69 96 GLU A N 1
ATOM 781 C CA . GLU A 1 96 ? 3.895 -3.553 0.783 1 97.69 96 GLU A CA 1
ATOM 782 C C . GLU A 1 96 ? 3.857 -2.74 -0.507 1 97.69 96 GLU A C 1
ATOM 784 O O . GLU A 1 96 ? 3.057 -1.812 -0.638 1 97.69 96 GLU A O 1
ATOM 789 N N . CYS A 1 97 ? 4.715 -3.131 -1.489 1 98.25 97 CYS A N 1
ATOM 790 C CA . CYS A 1 97 ? 4.766 -2.35 -2.719 1 98.25 97 CYS A CA 1
ATOM 791 C C . CYS A 1 97 ? 4.969 -3.25 -3.932 1 98.25 97 CYS A C 1
ATOM 793 O O . CYS A 1 97 ? 5.668 -4.262 -3.846 1 98.25 97 CYS A O 1
ATOM 795 N N . ILE A 1 98 ? 4.398 -2.865 -5.016 1 98.62 98 ILE A N 1
ATOM 796 C CA . ILE A 1 98 ? 4.637 -3.5 -6.309 1 98.62 98 ILE A CA 1
ATOM 797 C C . ILE A 1 98 ? 5.934 -2.965 -6.914 1 98.62 98 ILE A C 1
ATOM 799 O O . ILE A 1 98 ? 6.109 -1.753 -7.055 1 98.62 98 ILE A O 1
ATOM 803 N N . VAL A 1 99 ? 6.812 -3.863 -7.297 1 98.56 99 VAL A N 1
ATOM 804 C CA . VAL A 1 99 ? 8.148 -3.471 -7.746 1 98.56 99 VAL A CA 1
ATOM 805 C C . VAL A 1 99 ? 8.133 -3.24 -9.258 1 98.56 99 VAL A C 1
ATOM 807 O O . VAL A 1 99 ? 7.527 -4.008 -10 1 98.56 99 VAL A O 1
ATOM 810 N N . GLU A 1 100 ? 8.852 -2.287 -9.695 1 97.56 100 GLU A N 1
ATOM 811 C CA . GLU A 1 100 ? 8.93 -1.948 -11.109 1 97.56 100 GLU A CA 1
ATOM 812 C C . GLU A 1 100 ? 9.664 -3.027 -11.898 1 97.56 100 GLU A C 1
ATOM 814 O O . GLU A 1 100 ? 10.656 -3.586 -11.422 1 97.56 100 GLU A O 1
ATOM 819 N N . ASP A 1 101 ? 9.305 -3.172 -13.094 1 95.69 101 ASP A N 1
ATOM 820 C CA . ASP A 1 101 ? 9.875 -4.199 -13.961 1 95.69 101 ASP A CA 1
ATOM 821 C C . ASP A 1 101 ? 11.359 -3.945 -14.211 1 95.69 101 ASP A C 1
ATOM 823 O O . ASP A 1 101 ? 12.156 -4.879 -14.227 1 95.69 101 ASP A O 1
ATOM 827 N N . ASN A 1 102 ? 11.711 -2.703 -14.414 1 95.44 102 ASN A N 1
ATOM 828 C CA . ASN A 1 102 ? 13.109 -2.371 -14.703 1 95.44 102 ASN A CA 1
ATOM 829 C C . ASN A 1 102 ? 14.016 -2.738 -13.531 1 95.44 102 ASN A C 1
ATOM 831 O O . ASN A 1 102 ? 15.156 -3.17 -13.742 1 95.44 102 ASN A O 1
ATOM 835 N N . PHE A 1 103 ? 13.531 -2.584 -12.367 1 96.88 103 PHE A N 1
ATOM 836 C CA . PHE A 1 103 ? 14.312 -2.912 -11.18 1 96.88 103 PHE A CA 1
ATOM 837 C C . PHE A 1 103 ? 14.438 -4.422 -11.016 1 96.88 103 PHE A C 1
ATOM 839 O O . PHE A 1 103 ? 15.469 -4.918 -10.555 1 96.88 103 PHE A O 1
ATOM 846 N N . ILE A 1 104 ? 13.469 -5.145 -11.398 1 97.06 104 ILE A N 1
ATOM 847 C CA . ILE A 1 104 ? 13.43 -6.598 -11.266 1 97.06 104 ILE A CA 1
ATOM 848 C C . ILE A 1 104 ? 14.555 -7.215 -12.102 1 97.06 104 ILE A C 1
ATOM 850 O O . ILE A 1 104 ? 15.07 -8.281 -11.766 1 97.06 104 ILE A O 1
ATOM 854 N N . LEU A 1 105 ? 14.914 -6.52 -13.18 1 96.25 105 LEU A N 1
ATOM 855 C CA . LEU A 1 105 ? 15.984 -7.016 -14.047 1 96.25 105 LEU A CA 1
ATOM 856 C C . LEU A 1 105 ? 17.281 -7.199 -13.258 1 96.25 105 LEU A C 1
ATOM 858 O O . LEU A 1 105 ? 18.094 -8.062 -13.586 1 96.25 105 LEU A O 1
ATOM 862 N N . ASP A 1 106 ? 17.438 -6.445 -12.188 1 96.31 106 ASP A N 1
ATOM 863 C CA . ASP A 1 106 ? 18.625 -6.523 -11.352 1 96.31 106 ASP A CA 1
ATOM 864 C C . ASP A 1 106 ? 18.422 -7.508 -10.195 1 96.31 106 ASP A C 1
ATOM 866 O O . ASP A 1 106 ? 19.297 -7.648 -9.336 1 96.31 106 ASP A O 1
ATOM 870 N N . CYS A 1 107 ? 17.297 -8.141 -10.234 1 97.69 107 CYS A N 1
ATOM 871 C CA . CYS A 1 107 ? 16.953 -9.016 -9.125 1 97.69 107 CYS A CA 1
ATOM 872 C C . CYS A 1 107 ? 16.719 -10.445 -9.602 1 97.69 107 CYS A C 1
ATOM 874 O O . CYS A 1 107 ? 16.672 -10.703 -10.805 1 97.69 107 CYS A O 1
ATOM 876 N N . GLN A 1 108 ? 16.781 -11.305 -8.664 1 97.06 108 GLN A N 1
ATOM 877 C CA . GLN A 1 108 ? 16.359 -12.688 -8.82 1 97.06 108 GLN A CA 1
ATOM 878 C C . GLN A 1 108 ? 15.312 -13.07 -7.777 1 97.06 108 GLN A C 1
ATOM 880 O O . GLN A 1 108 ? 15.422 -12.695 -6.609 1 97.06 108 GLN A O 1
ATOM 885 N N . TYR A 1 109 ? 14.289 -13.656 -8.242 1 97.69 109 TYR A N 1
ATOM 886 C CA . TYR A 1 109 ? 13.289 -14.148 -7.297 1 97.69 109 TYR A CA 1
ATOM 887 C C . TYR A 1 109 ? 13.641 -15.547 -6.812 1 97.69 109 TYR A C 1
ATOM 889 O O . TYR A 1 109 ? 13.758 -16.484 -7.613 1 97.69 109 TYR A O 1
ATOM 897 N N . ARG A 1 110 ? 13.805 -15.703 -5.566 1 96.44 110 ARG A N 1
ATOM 898 C CA . ARG A 1 110 ? 14.07 -17 -4.941 1 96.44 110 ARG A CA 1
ATOM 899 C C . ARG A 1 110 ? 12.812 -17.562 -4.293 1 96.44 110 ARG A C 1
ATOM 901 O O . ARG A 1 110 ? 12.453 -17.172 -3.176 1 96.44 110 ARG A O 1
ATOM 908 N N . SER A 1 111 ? 12.297 -18.484 -5.023 1 95.44 111 SER A N 1
ATOM 909 C CA . SER A 1 111 ? 11.039 -19.062 -4.559 1 95.44 111 SER A CA 1
ATOM 910 C C . SER A 1 111 ? 11.289 -20.109 -3.473 1 95.44 111 SER A C 1
ATOM 912 O O . SER A 1 111 ? 12.344 -20.75 -3.451 1 95.44 111 SER A O 1
ATOM 914 N N . GLY A 1 112 ? 10.367 -20.188 -2.506 1 95.88 112 GLY A N 1
ATOM 915 C CA . GLY A 1 112 ? 10.422 -21.266 -1.539 1 95.88 112 GLY A CA 1
ATOM 916 C C . GLY A 1 112 ? 10.445 -20.781 -0.101 1 95.88 112 GLY A C 1
ATOM 917 O O . GLY A 1 112 ? 10.586 -19.594 0.156 1 95.88 112 GLY A O 1
ATOM 918 N N . LEU A 1 113 ? 10.211 -21.734 0.735 1 97.75 113 LEU A N 1
ATOM 919 C CA . LEU A 1 113 ? 10.219 -21.516 2.18 1 97.75 113 LEU A CA 1
ATOM 920 C C . LEU A 1 113 ? 11.273 -22.391 2.85 1 97.75 113 LEU A C 1
ATOM 922 O O . LEU A 1 113 ? 11.617 -23.469 2.338 1 97.75 113 LEU A O 1
ATOM 926 N N . ASP A 1 114 ? 11.812 -21.859 3.93 1 96.81 114 ASP A N 1
ATOM 927 C CA . ASP A 1 114 ? 12.586 -22.766 4.77 1 96.81 114 ASP A CA 1
ATOM 928 C C . ASP A 1 114 ? 11.672 -23.703 5.559 1 96.81 114 ASP A C 1
ATOM 930 O O . ASP A 1 114 ? 10.469 -23.469 5.652 1 96.81 114 ASP A O 1
ATOM 934 N N . ARG A 1 115 ? 12.211 -24.75 6.109 1 97.5 115 ARG A N 1
ATOM 935 C CA . ARG A 1 115 ? 11.461 -25.812 6.762 1 97.5 115 ARG A CA 1
ATOM 936 C C . ARG A 1 115 ? 10.602 -25.266 7.895 1 97.5 115 ARG A C 1
ATOM 938 O O . ARG A 1 115 ? 9.43 -25.609 8.023 1 97.5 115 ARG A O 1
ATOM 945 N N . GLU A 1 116 ? 11.141 -24.375 8.648 1 97.88 116 GLU A N 1
ATOM 946 C CA . GLU A 1 116 ? 10.422 -23.797 9.789 1 97.88 116 GLU A CA 1
ATOM 947 C C . GLU A 1 116 ? 9.156 -23.078 9.328 1 97.88 116 GLU A C 1
ATOM 949 O O . GLU A 1 116 ? 8.07 -23.344 9.859 1 97.88 116 GLU A O 1
ATOM 954 N N . HIS A 1 117 ? 9.328 -22.25 8.344 1 98.25 117 HIS A N 1
ATOM 955 C CA . HIS A 1 117 ? 8.195 -21.469 7.867 1 98.25 117 HIS A CA 1
ATOM 956 C C . HIS A 1 117 ? 7.203 -22.344 7.109 1 98.25 117 HIS A C 1
ATOM 958 O O . HIS A 1 117 ? 5.992 -22.109 7.168 1 98.25 117 HIS A O 1
ATOM 964 N N . PHE A 1 118 ? 7.695 -23.328 6.41 1 98.5 118 PHE A N 1
ATOM 965 C CA . PHE A 1 118 ? 6.816 -24.266 5.727 1 98.5 118 PHE A CA 1
ATOM 966 C C . PHE A 1 118 ? 5.934 -25 6.723 1 98.5 118 PHE A C 1
ATOM 968 O O . PHE A 1 118 ? 4.715 -25.094 6.543 1 98.5 118 PHE A O 1
ATOM 975 N N . ASP A 1 119 ? 6.531 -25.484 7.762 1 98.19 119 ASP A N 1
ATOM 976 C CA . ASP A 1 119 ? 5.797 -26.219 8.781 1 98.19 119 ASP A CA 1
ATOM 977 C C . ASP A 1 119 ? 4.789 -25.328 9.5 1 98.19 119 ASP A C 1
ATOM 979 O O . ASP A 1 119 ? 3.684 -25.766 9.828 1 98.19 119 ASP A O 1
ATOM 983 N N . ARG A 1 120 ? 5.172 -24.078 9.695 1 97.94 120 ARG A N 1
ATOM 984 C CA . ARG A 1 120 ? 4.262 -23.125 10.328 1 97.94 120 ARG A CA 1
ATOM 985 C C . ARG A 1 120 ? 3.062 -22.844 9.43 1 97.94 120 ARG A C 1
ATOM 987 O O . ARG A 1 120 ? 1.927 -22.766 9.898 1 97.94 120 ARG A O 1
ATOM 994 N N . ALA A 1 121 ? 3.381 -22.656 8.195 1 98.19 121 ALA A N 1
ATOM 995 C CA . ALA A 1 121 ? 2.303 -22.422 7.238 1 98.19 121 ALA A CA 1
ATOM 996 C C . ALA A 1 121 ? 1.351 -23.609 7.184 1 98.19 121 ALA A C 1
ATOM 998 O O . ALA A 1 121 ? 0.13 -23.438 7.227 1 98.19 121 ALA A O 1
ATOM 999 N N . LYS A 1 122 ? 1.927 -24.75 7.105 1 97.75 122 LYS A N 1
ATOM 1000 C CA . LYS A 1 122 ? 1.143 -25.984 7.055 1 97.75 122 LYS A CA 1
ATOM 1001 C C . LYS A 1 122 ? 0.268 -26.125 8.297 1 97.75 122 LYS A C 1
ATOM 1003 O O . LYS A 1 122 ? -0.925 -26.422 8.188 1 97.75 122 LYS A O 1
ATOM 1008 N N . LYS A 1 123 ? 0.841 -25.922 9.414 1 97.69 123 LYS A N 1
ATOM 1009 C CA . LYS A 1 123 ? 0.106 -26 10.672 1 97.69 123 LYS A CA 1
ATOM 1010 C C . LYS A 1 123 ? -1.025 -24.969 10.719 1 97.69 123 LYS A C 1
ATOM 1012 O O . LYS A 1 123 ? -2.139 -25.281 11.141 1 97.69 123 LYS A O 1
ATOM 1017 N N . PHE A 1 124 ? -0.754 -23.797 10.281 1 97.75 124 PHE A N 1
ATOM 1018 C CA . PHE A 1 124 ? -1.735 -22.719 10.305 1 97.75 124 PHE A CA 1
ATOM 1019 C C . PHE A 1 124 ? -2.92 -23.047 9.398 1 97.75 124 PHE A C 1
ATOM 1021 O O . PHE A 1 124 ? -4.07 -23.016 9.844 1 97.75 124 PHE A O 1
ATOM 1028 N N . VAL A 1 125 ? -2.672 -23.422 8.18 1 97.5 125 VAL A N 1
ATOM 1029 C CA . VAL A 1 125 ? -3.73 -23.625 7.195 1 97.5 125 VAL A CA 1
ATOM 1030 C C . VAL A 1 125 ? -4.496 -24.906 7.52 1 97.5 125 VAL A C 1
ATOM 1032 O O . VAL A 1 125 ? -5.727 -24.938 7.43 1 97.5 125 VAL A O 1
ATOM 1035 N N . THR A 1 126 ? -3.76 -25.922 7.855 1 96.19 126 THR A N 1
ATOM 1036 C CA . THR A 1 126 ? -4.426 -27.172 8.227 1 96.19 126 THR A CA 1
ATOM 1037 C C . THR A 1 126 ? -5.25 -26.984 9.492 1 96.19 126 THR A C 1
ATOM 1039 O O . THR A 1 126 ? -6.32 -27.578 9.641 1 96.19 126 THR A O 1
ATOM 1042 N N . GLY A 1 127 ? -4.711 -26.188 10.398 1 95.88 127 GLY A N 1
ATOM 1043 C CA . GLY A 1 127 ? -5.477 -25.859 11.594 1 95.88 127 GLY A CA 1
ATOM 1044 C C . GLY A 1 127 ? -6.793 -25.172 11.289 1 95.88 127 GLY A C 1
ATOM 1045 O O . GLY A 1 127 ? -7.832 -25.516 11.852 1 95.88 127 GLY A O 1
ATOM 1046 N N . LEU A 1 128 ? -6.754 -24.219 10.391 1 94.69 128 LEU A N 1
ATOM 1047 C CA . LEU A 1 128 ? -7.961 -23.516 9.961 1 94.69 128 LEU A CA 1
ATOM 1048 C C . LEU A 1 128 ? -8.953 -24.5 9.336 1 94.69 128 LEU A C 1
ATOM 1050 O O . LEU A 1 128 ? -10.164 -24.406 9.586 1 94.69 128 LEU A O 1
ATOM 1054 N N . SER A 1 129 ? -8.445 -25.375 8.508 1 94.94 129 SER A N 1
ATOM 1055 C CA . SER A 1 129 ? -9.289 -26.344 7.809 1 94.94 129 SER A CA 1
ATOM 1056 C C . SER A 1 129 ? -9.953 -27.297 8.789 1 94.94 129 SER A C 1
ATOM 1058 O O . SER A 1 129 ? -11.086 -27.734 8.562 1 94.94 129 SER A O 1
ATOM 1060 N N . LYS A 1 130 ? -9.281 -27.625 9.828 1 94.19 130 LYS A N 1
ATOM 1061 C CA . LYS A 1 130 ? -9.844 -28.516 10.844 1 94.19 130 LYS A CA 1
ATOM 1062 C C . LYS A 1 130 ? -10.914 -27.797 11.664 1 94.19 130 LYS A C 1
ATOM 1064 O O . LYS A 1 130 ? -11.938 -28.406 12.008 1 94.19 130 LYS A O 1
ATOM 1069 N N . LEU A 1 131 ? -10.688 -26.547 11.93 1 93.06 131 LEU A N 1
ATOM 1070 C CA . LEU A 1 131 ? -11.609 -25.75 12.727 1 93.06 131 LEU A CA 1
ATOM 1071 C C . LEU A 1 131 ? -12.883 -25.453 11.945 1 93.06 131 LEU A C 1
ATOM 1073 O O . LEU A 1 131 ? -13.969 -25.375 12.531 1 93.06 131 LEU A O 1
ATOM 1077 N N . HIS A 1 132 ? -12.656 -25.266 10.656 1 92.06 132 HIS A N 1
ATOM 1078 C CA . HIS A 1 132 ? -13.781 -24.953 9.789 1 92.06 132 HIS A CA 1
ATOM 1079 C C . HIS A 1 132 ? -13.898 -25.953 8.648 1 92.06 132 HIS A C 1
ATOM 1081 O O . HIS A 1 132 ? -13.859 -25.578 7.473 1 92.06 132 HIS A O 1
ATOM 1087 N N . LYS A 1 133 ? -14.25 -27.156 8.93 1 90.25 133 LYS A N 1
ATOM 1088 C CA . LYS A 1 133 ? -14.219 -28.281 8 1 90.25 133 LYS A CA 1
ATOM 1089 C C . LYS A 1 133 ? -15.195 -28.062 6.848 1 90.25 133 LYS A C 1
ATOM 1091 O O . LYS A 1 133 ? -14.938 -28.5 5.719 1 90.25 133 LYS A O 1
ATOM 1096 N N . GLU A 1 134 ? -16.172 -27.359 7.105 1 91.75 134 GLU A N 1
ATOM 1097 C CA . GLU A 1 134 ? -17.219 -27.172 6.102 1 91.75 134 GLU A CA 1
ATOM 1098 C C . GLU A 1 134 ? -16.781 -26.188 5.027 1 91.75 134 GLU A C 1
ATOM 1100 O O . GLU A 1 134 ? -17.359 -26.141 3.939 1 91.75 134 GLU A O 1
ATOM 1105 N N . LYS A 1 135 ? -15.797 -25.453 5.336 1 93.19 135 LYS A N 1
ATOM 1106 C CA . LYS A 1 135 ? -15.391 -24.391 4.426 1 93.19 135 LYS A CA 1
ATOM 1107 C C . LYS A 1 135 ? -14.188 -24.812 3.586 1 93.19 135 LYS A C 1
ATOM 1109 O O . LYS A 1 135 ? -13.844 -24.141 2.607 1 93.19 135 LYS A O 1
ATOM 1114 N N . PHE A 1 136 ? -13.562 -25.875 3.99 1 95.94 136 PHE A N 1
ATOM 1115 C CA . PHE A 1 136 ? -12.32 -26.281 3.344 1 95.94 136 PHE A CA 1
ATOM 1116 C C . PHE A 1 136 ? -12.414 -27.703 2.809 1 95.94 136 PHE A C 1
ATOM 1118 O O . PHE A 1 136 ? -13.156 -28.516 3.35 1 95.94 136 PHE A O 1
ATOM 1125 N N . ARG A 1 137 ? -11.742 -27.938 1.728 1 96.56 137 ARG A N 1
ATOM 1126 C CA . ARG A 1 137 ? -11.477 -29.281 1.196 1 96.56 137 ARG A CA 1
ATOM 1127 C C . ARG A 1 137 ? -9.984 -29.516 1.05 1 96.56 137 ARG A C 1
ATOM 1129 O O . ARG A 1 137 ? -9.25 -28.656 0.564 1 96.56 137 ARG A O 1
ATOM 1136 N N . THR A 1 138 ? -9.555 -30.656 1.553 1 96.5 138 THR A N 1
ATOM 1137 C CA . THR A 1 138 ? -8.125 -30.984 1.511 1 96.5 138 THR A CA 1
ATOM 1138 C C . THR A 1 138 ? -7.879 -32.25 0.685 1 96.5 138 THR A C 1
ATOM 1140 O O . THR A 1 138 ? -8.641 -33.219 0.776 1 96.5 138 THR A O 1
ATOM 1143 N N . PHE A 1 139 ? -6.848 -32.219 -0.13 1 94.88 139 PHE A N 1
ATOM 1144 C CA . PHE A 1 139 ? -6.418 -33.438 -0.812 1 94.88 139 PHE A CA 1
ATOM 1145 C C . PHE A 1 139 ? -4.898 -33.5 -0.933 1 94.88 139 PHE A C 1
ATOM 1147 O O . PHE A 1 139 ? -4.238 -32.438 -0.918 1 94.88 139 PHE A O 1
ATOM 1154 N N . LYS A 1 140 ? -4.379 -34.656 -1.017 1 96.31 140 LYS A N 1
ATOM 1155 C CA . LYS A 1 140 ? -2.941 -34.906 -1.104 1 96.31 140 LYS A CA 1
ATOM 1156 C C . LYS A 1 140 ? -2.586 -35.656 -2.385 1 96.31 140 LYS A C 1
ATOM 1158 O O . LYS A 1 140 ? -3.322 -36.562 -2.811 1 96.31 140 LYS A O 1
ATOM 1163 N N . THR A 1 141 ? -1.516 -35.219 -2.984 1 96.56 141 THR A N 1
ATOM 1164 C CA . THR A 1 141 ? -1.034 -35.906 -4.188 1 96.56 141 THR A CA 1
ATOM 1165 C C . THR A 1 141 ? 0.469 -36.156 -4.105 1 96.56 141 THR A C 1
ATOM 1167 O O . THR A 1 141 ? 1.188 -35.406 -3.426 1 96.56 141 THR A O 1
ATOM 1170 N N . ASP A 1 142 ? 0.917 -37.25 -4.676 1 97.5 142 ASP A N 1
ATOM 1171 C CA . ASP A 1 142 ? 2.316 -37.625 -4.867 1 97.5 142 ASP A CA 1
ATOM 1172 C C . ASP A 1 142 ? 2.619 -37.875 -6.34 1 97.5 142 ASP A C 1
ATOM 1174 O O . ASP A 1 142 ? 2.266 -38.938 -6.867 1 97.5 142 ASP A O 1
ATOM 1178 N N . GLN A 1 143 ? 3.328 -36.844 -6.934 1 97.31 143 GLN A N 1
ATOM 1179 C CA . GLN A 1 143 ? 3.436 -36.875 -8.391 1 97.31 143 GLN A CA 1
ATOM 1180 C C . GLN A 1 143 ? 4.859 -36.562 -8.844 1 97.31 143 GLN A C 1
ATOM 1182 O O . GLN A 1 143 ? 5.652 -36 -8.078 1 97.31 143 GLN A O 1
ATOM 1187 N N . ILE A 1 144 ? 5.113 -37 -10.016 1 96.06 144 ILE A N 1
ATOM 1188 C CA . ILE A 1 144 ? 6.383 -36.688 -10.656 1 96.06 144 ILE A CA 1
ATOM 1189 C C . ILE A 1 144 ? 6.133 -35.844 -11.914 1 96.06 144 ILE A C 1
ATOM 1191 O O . ILE A 1 144 ? 5.379 -36.25 -12.797 1 96.06 144 ILE A O 1
ATOM 1195 N N . ASP A 1 145 ? 6.719 -34.688 -11.922 1 95.38 145 ASP A N 1
ATOM 1196 C CA . ASP A 1 145 ? 6.668 -33.812 -13.094 1 95.38 145 ASP A CA 1
ATOM 1197 C C . ASP A 1 145 ? 7.957 -33.906 -13.906 1 95.38 145 ASP A C 1
ATOM 1199 O O . ASP A 1 145 ? 9.055 -33.75 -13.367 1 95.38 145 ASP A O 1
ATOM 1203 N N . ARG A 1 146 ? 7.773 -34.156 -15.164 1 93.31 146 ARG A N 1
ATOM 1204 C CA . ARG A 1 146 ? 8.883 -34.125 -16.109 1 93.31 146 ARG A CA 1
ATOM 1205 C C . ARG A 1 146 ? 8.648 -33.062 -17.188 1 93.31 146 ARG A C 1
ATOM 1207 O O . ARG A 1 146 ? 7.602 -33.031 -17.828 1 93.31 146 ARG A O 1
ATOM 1214 N N . VAL A 1 147 ? 9.578 -32.156 -17.297 1 92.81 147 VAL A N 1
ATOM 1215 C CA . VAL A 1 147 ? 9.438 -31.078 -18.25 1 92.81 147 VAL A CA 1
ATOM 1216 C C . VAL A 1 147 ? 10.406 -31.297 -19.422 1 92.81 147 VAL A C 1
ATOM 1218 O O . VAL A 1 147 ? 11.594 -31.531 -19.203 1 92.81 147 VAL A O 1
ATOM 1221 N N . TYR A 1 148 ? 9.844 -31.203 -20.594 1 91.81 148 TYR A N 1
ATOM 1222 C CA . TYR A 1 148 ? 10.609 -31.359 -21.828 1 91.81 148 TYR A CA 1
ATOM 1223 C C . TYR A 1 148 ? 10.609 -30.062 -22.625 1 91.81 148 TYR A C 1
ATOM 1225 O O . TYR A 1 148 ? 9.586 -29.391 -22.734 1 91.81 148 TYR A O 1
ATOM 1233 N N . ARG A 1 149 ? 11.719 -29.734 -23.125 1 89.75 149 ARG A N 1
ATOM 1234 C CA . ARG A 1 149 ? 11.883 -28.547 -23.969 1 89.75 149 ARG A CA 1
ATOM 1235 C C . ARG A 1 149 ? 11.961 -28.922 -25.438 1 89.75 149 ARG A C 1
ATOM 1237 O O . ARG A 1 149 ? 12.711 -29.828 -25.828 1 89.75 149 ARG A O 1
ATOM 1244 N N . GLU A 1 150 ? 11.117 -28.25 -26.188 1 84.75 150 GLU A N 1
ATOM 1245 C CA . GLU A 1 150 ? 11.188 -28.406 -27.641 1 84.75 150 GLU A CA 1
ATOM 1246 C C . GLU A 1 150 ? 11.492 -27.078 -28.328 1 84.75 150 GLU A C 1
ATOM 1248 O O . GLU A 1 150 ? 10.727 -26.109 -28.188 1 84.75 150 GLU A O 1
ATOM 1253 N N . ALA A 1 151 ? 12.664 -27.047 -28.891 1 81.06 151 ALA A N 1
ATOM 1254 C CA . ALA A 1 151 ? 13.086 -25.812 -29.562 1 81.06 151 ALA A CA 1
ATOM 1255 C C . ALA A 1 151 ? 13.18 -26.031 -31.078 1 81.06 151 ALA A C 1
ATOM 1257 O O . ALA A 1 151 ? 13.688 -27.047 -31.531 1 81.06 151 ALA A O 1
ATOM 1258 N N . TYR A 1 152 ? 12.352 -25.266 -31.766 1 78.06 152 TYR A N 1
ATOM 1259 C CA . TYR A 1 152 ? 12.484 -25.219 -33.219 1 78.06 152 TYR A CA 1
ATOM 1260 C C . TYR A 1 152 ? 13.164 -23.922 -33.656 1 78.06 152 TYR A C 1
ATOM 1262 O O . TYR A 1 152 ? 13.07 -22.906 -32.969 1 78.06 152 TYR A O 1
ATOM 1270 N N . ARG A 1 153 ? 13.906 -24 -34.75 1 79.31 153 ARG A N 1
ATOM 1271 C CA . ARG A 1 153 ? 14.617 -22.828 -35.219 1 79.31 153 ARG A CA 1
ATOM 1272 C C . ARG A 1 153 ? 13.656 -21.672 -35.469 1 79.31 153 ARG A C 1
ATOM 1274 O O . ARG A 1 153 ? 12.656 -21.812 -36.156 1 79.31 153 ARG A O 1
ATOM 1281 N N . GLY A 1 154 ? 13.938 -20.531 -34.906 1 75.88 154 GLY A N 1
ATOM 1282 C CA . GLY A 1 154 ? 13.203 -19.297 -35.125 1 75.88 154 GLY A CA 1
ATOM 1283 C C . GLY A 1 154 ? 11.938 -19.188 -34.312 1 75.88 154 GLY A C 1
ATOM 1284 O O . GLY A 1 154 ? 11.156 -18.25 -34.469 1 75.88 154 GLY A O 1
ATOM 1285 N N . LYS A 1 155 ? 11.625 -20.266 -33.625 1 79.31 155 LYS A N 1
ATOM 1286 C CA . LYS A 1 155 ? 10.391 -20.203 -32.812 1 79.31 155 LYS A CA 1
ATOM 1287 C C . LYS A 1 155 ? 10.695 -20.188 -31.328 1 79.31 155 LYS A C 1
ATOM 1289 O O . LYS A 1 155 ? 11.789 -20.562 -30.906 1 79.31 155 LYS A O 1
ATOM 1294 N N . ILE A 1 156 ? 9.789 -19.672 -30.641 1 82.31 156 ILE A N 1
ATOM 1295 C CA . ILE A 1 156 ? 9.883 -19.688 -29.172 1 82.31 156 ILE A CA 1
ATOM 1296 C C . ILE A 1 156 ? 9.82 -21.125 -28.672 1 82.31 156 ILE A C 1
ATOM 1298 O O . ILE A 1 156 ? 8.977 -21.906 -29.125 1 82.31 156 ILE A O 1
ATOM 1302 N N . PRO A 1 157 ? 10.75 -21.406 -27.859 1 88.19 157 PRO A N 1
ATOM 1303 C CA . PRO A 1 157 ? 10.734 -22.766 -27.328 1 88.19 157 PRO A CA 1
ATOM 1304 C C . PRO A 1 157 ? 9.422 -23.109 -26.609 1 88.19 157 PRO A C 1
ATOM 1306 O O . PRO A 1 157 ? 8.82 -22.234 -25.984 1 88.19 157 PRO A O 1
ATOM 1309 N N . ARG A 1 158 ? 9.078 -24.359 -26.766 1 88.69 158 ARG A N 1
ATOM 1310 C CA . ARG A 1 158 ? 7.891 -24.859 -26.094 1 88.69 158 ARG A CA 1
ATOM 1311 C C . ARG A 1 158 ? 8.273 -25.812 -24.953 1 88.69 158 ARG A C 1
ATOM 1313 O O . ARG A 1 158 ? 9.25 -26.547 -25.047 1 88.69 158 ARG A O 1
ATOM 1320 N N . PHE A 1 159 ? 7.469 -25.719 -23.891 1 90.56 159 PHE A N 1
ATOM 1321 C CA . PHE A 1 159 ? 7.715 -26.562 -22.719 1 90.56 159 PHE A CA 1
ATOM 1322 C C . PHE A 1 159 ? 6.523 -27.469 -22.453 1 90.56 159 PHE A C 1
ATOM 1324 O O . PHE A 1 159 ? 5.398 -27 -22.281 1 90.56 159 PHE A O 1
ATOM 1331 N N . TYR A 1 160 ? 6.859 -28.734 -22.438 1 92.88 160 TYR A N 1
ATOM 1332 C CA . TYR A 1 160 ? 5.844 -29.75 -22.172 1 92.88 160 TYR A CA 1
ATOM 1333 C C . TYR A 1 160 ? 6.062 -30.375 -20.797 1 92.88 160 TYR A C 1
ATOM 1335 O O . TYR A 1 160 ? 7.199 -30.688 -20.422 1 92.88 160 TYR A O 1
ATOM 1343 N N . ARG A 1 161 ? 5.016 -30.469 -20.062 1 94.25 161 ARG A N 1
ATOM 1344 C CA . ARG A 1 161 ? 5.09 -31.109 -18.75 1 94.25 161 ARG A CA 1
ATOM 1345 C C . ARG A 1 161 ? 4.262 -32.375 -18.703 1 94.25 161 ARG A C 1
ATOM 1347 O O . ARG A 1 161 ? 3.057 -32.344 -18.969 1 94.25 161 ARG A O 1
ATOM 1354 N N . LEU A 1 162 ? 4.895 -33.438 -18.453 1 94.56 162 LEU A N 1
ATOM 1355 C CA . LEU A 1 162 ? 4.23 -34.719 -18.188 1 94.56 162 LEU A CA 1
ATOM 1356 C C . LEU A 1 162 ? 4.18 -35 -16.703 1 94.56 162 LEU A C 1
ATOM 1358 O O . LEU A 1 162 ? 5.211 -34.969 -16.016 1 94.56 162 LEU A O 1
ATOM 1362 N N . THR A 1 163 ? 3.049 -35.188 -16.203 1 95.5 163 THR A N 1
ATOM 1363 C CA . THR A 1 163 ? 2.877 -35.5 -14.781 1 95.5 163 THR A CA 1
ATOM 1364 C C . THR A 1 163 ? 2.404 -36.938 -14.609 1 95.5 163 THR A C 1
ATOM 1366 O O . THR A 1 163 ? 1.438 -37.375 -15.25 1 95.5 163 THR A O 1
ATOM 1369 N N . THR A 1 164 ? 3.07 -37.688 -13.758 1 95 164 THR A N 1
ATOM 1370 C CA . THR A 1 164 ? 2.695 -39.062 -13.461 1 95 164 THR A CA 1
ATOM 1371 C C . THR A 1 164 ? 2.502 -39.25 -11.961 1 95 164 THR A C 1
ATOM 1373 O O . THR A 1 164 ? 3.104 -38.562 -11.156 1 95 164 THR A O 1
ATOM 1376 N N . ASP A 1 165 ? 1.63 -40.188 -11.656 1 95.56 165 ASP A N 1
ATOM 1377 C CA . ASP A 1 165 ? 1.491 -40.594 -10.266 1 95.56 165 ASP A CA 1
ATOM 1378 C C . ASP A 1 165 ? 2.705 -41.375 -9.805 1 95.56 165 ASP A C 1
ATOM 1380 O O . ASP A 1 165 ? 3.168 -42.281 -10.516 1 95.56 165 ASP A O 1
ATOM 1384 N N . LYS A 1 166 ? 3.168 -41.062 -8.734 1 93 166 LYS A N 1
ATOM 1385 C CA . LYS A 1 166 ? 4.391 -41.719 -8.281 1 93 166 LYS A CA 1
ATOM 1386 C C . LYS A 1 166 ? 4.152 -43.219 -8.016 1 93 166 LYS A C 1
ATOM 1388 O O . LYS A 1 166 ? 4.98 -44.062 -8.383 1 93 166 LYS A O 1
ATOM 1393 N N . ALA A 1 167 ? 3.047 -43.531 -7.383 1 92.69 167 ALA A N 1
ATOM 1394 C CA . ALA A 1 167 ? 2.756 -44.906 -6.969 1 92.69 167 ALA A CA 1
ATOM 1395 C C . ALA A 1 167 ? 2.383 -45.781 -8.164 1 92.69 167 ALA A C 1
ATOM 1397 O O . ALA A 1 167 ? 2.82 -46.938 -8.266 1 92.69 167 ALA A O 1
ATOM 1398 N N . THR A 1 168 ? 1.621 -45.219 -9.133 1 94.06 168 THR A N 1
ATOM 1399 C CA . THR A 1 168 ? 1.055 -46.062 -10.203 1 94.06 168 THR A CA 1
ATOM 1400 C C . THR A 1 168 ? 1.769 -45.781 -11.523 1 94.06 168 THR A C 1
ATOM 1402 O O . THR A 1 168 ? 1.599 -46.531 -12.484 1 94.06 168 THR A O 1
ATOM 1405 N N . SER A 1 169 ? 2.518 -44.719 -11.562 1 90.44 169 SER A N 1
ATOM 1406 C CA . SER A 1 169 ? 3.227 -44.281 -12.766 1 90.44 169 SER A CA 1
ATOM 1407 C C . SER A 1 169 ? 2.252 -43.906 -13.883 1 90.44 169 SER A C 1
ATOM 1409 O O . SER A 1 169 ? 2.65 -43.781 -15.039 1 90.44 169 SER A O 1
ATOM 1411 N N . ARG A 1 170 ? 1.026 -43.781 -13.531 1 92.38 170 ARG A N 1
ATOM 1412 C CA . ARG A 1 170 ? 0.035 -43.406 -14.531 1 92.38 170 ARG A CA 1
ATOM 1413 C C . ARG A 1 170 ? 0.159 -41.906 -14.875 1 92.38 170 ARG A C 1
ATOM 1415 O O . ARG A 1 170 ? 0.407 -41.094 -13.992 1 92.38 170 ARG A O 1
ATOM 1422 N N . LEU A 1 171 ? -0.052 -41.719 -16.141 1 92.06 171 LEU A N 1
ATOM 1423 C CA . LEU A 1 171 ? -0.041 -40.344 -16.609 1 92.06 171 LEU A CA 1
ATOM 1424 C C . LEU A 1 171 ? -1.271 -39.594 -16.109 1 92.06 171 LEU A C 1
ATOM 1426 O O . LEU A 1 171 ? -2.402 -40 -16.359 1 92.06 171 LEU A O 1
ATOM 1430 N N . THR A 1 172 ? -1.061 -38.5 -15.398 1 91.25 172 THR A N 1
ATOM 1431 C CA . THR A 1 172 ? -2.182 -37.75 -14.844 1 91.25 172 THR A CA 1
ATOM 1432 C C . THR A 1 172 ? -2.365 -36.438 -15.594 1 91.25 172 THR A C 1
ATOM 1434 O O . THR A 1 172 ? -3.455 -35.844 -15.586 1 91.25 172 THR A O 1
ATOM 1437 N N . ALA A 1 173 ? -1.315 -35.938 -16.234 1 92.69 173 ALA A N 1
ATOM 1438 C CA . ALA A 1 173 ? -1.44 -34.688 -17 1 92.69 173 ALA A CA 1
ATOM 1439 C C . ALA A 1 173 ? -0.373 -34.594 -18.078 1 92.69 173 ALA A C 1
ATOM 1441 O O . ALA A 1 173 ? 0.769 -35 -17.875 1 92.69 173 ALA A O 1
ATOM 1442 N N . ASN A 1 174 ? -0.722 -34.188 -19.234 1 93.75 174 ASN A N 1
ATOM 1443 C CA . ASN A 1 174 ? 0.109 -33.844 -20.375 1 93.75 174 ASN A CA 1
ATOM 1444 C C . ASN A 1 174 ? -0.222 -32.438 -20.922 1 93.75 174 ASN A C 1
ATOM 1446 O O . ASN A 1 174 ? -1.188 -32.281 -21.656 1 93.75 174 ASN A O 1
ATOM 1450 N N . ILE A 1 175 ? 0.671 -31.469 -20.516 1 95.12 175 ILE A N 1
ATOM 1451 C CA . ILE A 1 175 ? 0.275 -30.094 -20.812 1 95.12 175 ILE A CA 1
ATOM 1452 C C . ILE A 1 175 ? 1.466 -29.328 -21.375 1 95.12 175 ILE A C 1
ATOM 1454 O O . ILE A 1 175 ? 2.619 -29.719 -21.172 1 95.12 175 ILE A O 1
ATOM 1458 N N . GLU A 1 176 ? 1.128 -28.375 -22.156 1 94.06 176 GLU A N 1
ATOM 1459 C CA . GLU A 1 176 ? 2.068 -27.328 -22.531 1 94.06 176 GLU A CA 1
ATOM 1460 C C . GLU A 1 176 ? 1.887 -26.078 -21.672 1 94.06 176 GLU A C 1
ATOM 1462 O O . GLU A 1 176 ? 0.801 -25.5 -21.641 1 94.06 176 GLU A O 1
ATOM 1467 N N . LYS A 1 177 ? 2.904 -25.781 -21.016 1 94.19 177 LYS A N 1
ATOM 1468 C CA . LYS A 1 177 ? 2.805 -24.625 -20.125 1 94.19 177 LYS A CA 1
ATOM 1469 C C . LYS A 1 177 ? 3.523 -23.406 -20.734 1 94.19 177 LYS A C 1
ATOM 1471 O O . LYS A 1 177 ? 4.68 -23.516 -21.141 1 94.19 177 LYS A O 1
ATOM 1476 N N . LYS A 1 178 ? 2.812 -22.281 -20.766 1 94.31 178 LYS A N 1
ATOM 1477 C CA . LYS A 1 178 ? 3.361 -21.016 -21.219 1 94.31 178 LYS A CA 1
ATOM 1478 C C . LYS A 1 178 ? 3.26 -19.938 -20.125 1 94.31 178 LYS A C 1
ATOM 1480 O O . LYS A 1 178 ? 2.16 -19.609 -19.688 1 94.31 178 LYS A O 1
ATOM 1485 N N . LYS A 1 179 ? 4.422 -19.5 -19.719 1 94.88 179 LYS A N 1
ATOM 1486 C CA . LYS A 1 179 ? 4.422 -18.391 -18.766 1 94.88 179 LYS A CA 1
ATOM 1487 C C . LYS A 1 179 ? 4.141 -17.062 -19.469 1 94.88 179 LYS A C 1
ATOM 1489 O O . LYS A 1 179 ? 4.785 -16.734 -20.469 1 94.88 179 LYS A O 1
ATOM 1494 N N . LEU A 1 180 ? 3.215 -16.297 -18.938 1 96.94 180 LEU A N 1
ATOM 1495 C CA . LEU A 1 180 ? 2.812 -15.055 -19.609 1 96.94 180 LEU A CA 1
ATOM 1496 C C . LEU A 1 180 ? 3.486 -13.852 -18.969 1 96.94 180 LEU A C 1
ATOM 1498 O O . LEU A 1 180 ? 4.121 -13.047 -19.656 1 96.94 180 LEU A O 1
ATOM 1502 N N . ALA A 1 181 ? 3.291 -13.711 -17.641 1 97.88 181 ALA A N 1
ATOM 1503 C CA . ALA A 1 181 ? 3.846 -12.531 -16.984 1 97.88 181 ALA A CA 1
ATOM 1504 C C . ALA A 1 181 ? 3.98 -12.758 -15.477 1 97.88 181 ALA A C 1
ATOM 1506 O O . ALA A 1 181 ? 3.326 -13.633 -14.914 1 97.88 181 ALA A O 1
ATOM 1507 N N . ASN A 1 182 ? 4.863 -11.945 -14.93 1 98.38 182 ASN A N 1
ATOM 1508 C CA . ASN A 1 182 ? 5.055 -11.914 -13.484 1 98.38 182 ASN A CA 1
ATOM 1509 C C . ASN A 1 182 ? 4.859 -10.516 -12.922 1 98.38 182 ASN A C 1
ATOM 1511 O O . ASN A 1 182 ? 5.125 -9.523 -13.602 1 98.38 182 ASN A O 1
ATOM 1515 N N . LEU A 1 183 ? 4.305 -10.445 -11.773 1 98.62 183 LEU A N 1
ATOM 1516 C CA . LEU A 1 183 ? 4.246 -9.242 -10.953 1 98.62 183 LEU A CA 1
ATOM 1517 C C . LEU A 1 183 ? 4.898 -9.484 -9.594 1 98.62 183 LEU A C 1
ATOM 1519 O O . LEU A 1 183 ? 4.562 -10.445 -8.898 1 98.62 183 LEU A O 1
ATOM 1523 N N . HIS A 1 184 ? 5.855 -8.625 -9.234 1 98.75 184 HIS A N 1
ATOM 1524 C CA . HIS A 1 184 ? 6.598 -8.812 -7.992 1 98.75 184 HIS A CA 1
ATOM 1525 C C . HIS A 1 184 ? 6.152 -7.816 -6.926 1 98.75 184 HIS A C 1
ATOM 1527 O O . HIS A 1 184 ? 6.047 -6.621 -7.195 1 98.75 184 HIS A O 1
ATOM 1533 N N . ILE A 1 185 ? 5.859 -8.328 -5.773 1 98.56 185 ILE A N 1
ATOM 1534 C CA . ILE A 1 185 ? 5.445 -7.516 -4.633 1 98.56 185 ILE A CA 1
ATOM 1535 C C . ILE A 1 185 ? 6.469 -7.652 -3.506 1 98.56 185 ILE A C 1
ATOM 1537 O O . ILE A 1 185 ? 6.727 -8.758 -3.025 1 98.56 185 ILE A O 1
ATOM 1541 N N . HIS A 1 186 ? 7.035 -6.57 -3.113 1 98.44 186 HIS A N 1
ATOM 1542 C CA . HIS A 1 186 ? 7.988 -6.523 -2.01 1 98.44 186 HIS A CA 1
ATOM 1543 C C . HIS A 1 186 ? 7.293 -6.203 -0.691 1 98.44 186 HIS A C 1
ATOM 1545 O O . HIS A 1 186 ? 6.52 -5.246 -0.609 1 98.44 186 HIS A O 1
ATOM 1551 N N . CYS A 1 187 ? 7.531 -7.008 0.281 1 97.69 187 CYS A N 1
ATOM 1552 C CA . CYS A 1 187 ? 6.984 -6.828 1.62 1 97.69 187 CYS A CA 1
ATOM 1553 C C . CYS A 1 187 ? 8.094 -6.602 2.639 1 97.69 187 CYS A C 1
ATOM 1555 O O . CYS A 1 187 ? 8.523 -7.539 3.316 1 97.69 187 CYS A O 1
ATOM 1557 N N . PRO A 1 188 ? 8.43 -5.355 2.92 1 96 188 PRO A N 1
ATOM 1558 C CA . PRO A 1 188 ? 9.625 -5.074 3.725 1 96 188 PRO A CA 1
ATOM 1559 C C . PRO A 1 188 ? 9.5 -5.578 5.16 1 96 188 PRO A C 1
ATOM 1561 O O . PRO A 1 188 ? 10.5 -5.934 5.781 1 96 188 PRO A O 1
ATOM 1564 N N . ASP A 1 189 ? 8.297 -5.629 5.707 1 92.06 189 ASP A N 1
ATOM 1565 C CA . ASP A 1 189 ? 8.133 -5.965 7.117 1 92.06 189 ASP A CA 1
ATOM 1566 C C . ASP A 1 189 ? 7.727 -7.43 7.289 1 92.06 189 ASP A C 1
ATOM 1568 O O . ASP A 1 189 ? 7.336 -7.848 8.383 1 92.06 189 ASP A O 1
ATOM 1572 N N . MET A 1 190 ? 7.762 -8.188 6.234 1 95.56 190 MET A N 1
ATOM 1573 C CA . MET A 1 190 ? 7.438 -9.609 6.281 1 95.56 190 MET A CA 1
ATOM 1574 C C . MET A 1 190 ? 8.617 -10.453 5.812 1 95.56 190 MET A C 1
ATOM 1576 O O . MET A 1 190 ? 9.539 -9.938 5.176 1 95.56 190 MET A O 1
ATOM 1580 N N . ILE A 1 191 ? 8.539 -11.648 6.133 1 95.56 191 ILE A N 1
ATOM 1581 C CA . ILE A 1 191 ? 9.656 -12.539 5.824 1 95.56 191 ILE A CA 1
ATOM 1582 C C . ILE A 1 191 ? 9.688 -12.82 4.324 1 95.56 191 ILE A C 1
ATOM 1584 O O . ILE A 1 191 ? 10.766 -12.883 3.723 1 95.56 191 ILE A O 1
ATOM 1588 N N . PHE A 1 192 ? 8.516 -12.945 3.717 1 98.19 192 PHE A N 1
ATOM 1589 C CA . PHE A 1 192 ? 8.484 -13.336 2.312 1 98.19 192 PHE A CA 1
ATOM 1590 C C . PHE A 1 192 ? 7.898 -12.227 1.452 1 98.19 192 PHE A C 1
ATOM 1592 O O . PHE A 1 192 ? 7.031 -11.477 1.903 1 98.19 192 PHE A O 1
ATOM 1599 N N . ASP A 1 193 ? 8.383 -12.141 0.261 1 98.56 193 ASP A N 1
ATOM 1600 C CA . ASP A 1 193 ? 7.789 -11.375 -0.835 1 98.56 193 ASP A CA 1
ATOM 1601 C C . ASP A 1 193 ? 6.895 -12.266 -1.696 1 98.56 193 ASP A C 1
ATOM 1603 O O . ASP A 1 193 ? 6.867 -13.484 -1.519 1 98.56 193 ASP A O 1
ATOM 1607 N N . PHE A 1 194 ? 6.141 -11.625 -2.596 1 98.62 194 PHE A N 1
ATOM 1608 C CA . PHE A 1 194 ? 5.23 -12.375 -3.453 1 98.62 194 PHE A CA 1
ATOM 1609 C C . PHE A 1 194 ? 5.629 -12.234 -4.918 1 98.62 194 PHE A C 1
ATOM 1611 O O . PHE A 1 194 ? 6.113 -11.18 -5.336 1 98.62 194 PHE A O 1
ATOM 1618 N N . ARG A 1 195 ? 5.426 -13.266 -5.617 1 98.69 195 ARG A N 1
ATOM 1619 C CA . ARG A 1 195 ? 5.41 -13.203 -7.074 1 98.69 195 ARG A CA 1
ATOM 1620 C C . ARG A 1 195 ? 4.082 -13.711 -7.633 1 98.69 195 ARG A C 1
ATOM 1622 O O . ARG A 1 195 ? 3.707 -14.859 -7.406 1 98.69 195 ARG A O 1
ATOM 1629 N N . LEU A 1 196 ? 3.369 -12.812 -8.258 1 98.69 196 LEU A N 1
ATOM 1630 C CA . LEU A 1 196 ? 2.172 -13.203 -9 1 98.69 196 LEU A CA 1
ATOM 1631 C C . LEU A 1 196 ? 2.525 -13.617 -10.422 1 98.69 196 LEU A C 1
ATOM 1633 O O . LEU A 1 196 ? 3.27 -12.914 -11.109 1 98.69 196 LEU A O 1
ATOM 1637 N N . THR A 1 197 ? 2.057 -14.805 -10.805 1 98.62 197 THR A N 1
ATOM 1638 C CA . THR A 1 197 ? 2.363 -15.305 -12.141 1 98.62 197 THR A CA 1
ATOM 1639 C C . THR A 1 197 ? 1.086 -15.688 -12.883 1 98.62 197 THR A C 1
ATOM 1641 O O . THR A 1 197 ? 0.228 -16.391 -12.328 1 98.62 197 THR A O 1
ATOM 1644 N N . MET A 1 198 ? 0.929 -15.156 -14.016 1 98.69 198 MET A N 1
ATOM 1645 C CA . MET A 1 198 ? -0.081 -15.633 -14.953 1 98.69 198 MET A CA 1
ATOM 1646 C C . MET A 1 198 ? 0.532 -16.594 -15.977 1 98.69 198 MET A C 1
ATOM 1648 O O . MET A 1 198 ? 1.569 -16.281 -16.562 1 98.69 198 MET A O 1
ATOM 1652 N N . SER A 1 199 ? -0.087 -17.75 -16.109 1 97.94 199 SER A N 1
ATOM 1653 C CA . SER A 1 199 ? 0.389 -18.734 -17.078 1 97.94 199 SER A CA 1
ATOM 1654 C C . SER A 1 199 ? -0.768 -19.344 -17.859 1 97.94 199 SER A C 1
ATOM 1656 O O . SER A 1 199 ? -1.927 -19.234 -17.453 1 97.94 199 SER A O 1
ATOM 1658 N N . LEU A 1 200 ? -0.427 -19.906 -18.953 1 97.12 200 LEU A N 1
ATOM 1659 C CA . LEU A 1 200 ? -1.344 -20.688 -19.781 1 97.12 200 LEU A CA 1
ATOM 1660 C C . LEU A 1 200 ? -0.957 -22.156 -19.766 1 97.12 200 LEU A C 1
ATOM 1662 O O . LEU A 1 200 ? 0.19 -22.516 -20.047 1 97.12 200 LEU A O 1
ATOM 1666 N N . GLU A 1 201 ? -1.896 -22.969 -19.359 1 96.12 201 GLU A N 1
ATOM 1667 C CA . GLU A 1 201 ? -1.672 -24.422 -19.391 1 96.12 201 GLU A CA 1
ATOM 1668 C C . GLU A 1 201 ? -2.564 -25.094 -20.422 1 96.12 201 GLU A C 1
ATOM 1670 O O . GLU A 1 201 ? -3.686 -25.5 -20.109 1 96.12 201 GLU A O 1
ATOM 1675 N N . LEU A 1 202 ? -1.963 -25.406 -21.531 1 95.06 202 LEU A N 1
ATOM 1676 C CA . LEU A 1 202 ? -2.711 -26 -22.641 1 95.06 202 LEU A CA 1
ATOM 1677 C C . LEU A 1 202 ? -2.551 -27.516 -22.656 1 95.06 202 LEU A C 1
ATOM 1679 O O . LEU A 1 202 ? -1.457 -28.031 -22.422 1 95.06 202 LEU A O 1
ATOM 1683 N N . PRO A 1 203 ? -3.676 -28.188 -22.891 1 92.62 203 PRO A N 1
ATOM 1684 C CA . PRO A 1 203 ? -3.49 -29.625 -23.125 1 92.62 203 PRO A CA 1
ATOM 1685 C C . PRO A 1 203 ? -2.602 -29.922 -24.328 1 92.62 203 PRO A C 1
ATOM 1687 O O . PRO A 1 203 ? -2.738 -29.281 -25.375 1 92.62 203 PRO A O 1
ATOM 1690 N N . SER A 1 204 ? -1.717 -30.766 -24.047 1 88.94 204 SER A N 1
ATOM 1691 C CA . SER A 1 204 ? -0.801 -31.094 -25.125 1 88.94 204 SER A CA 1
ATOM 1692 C C . SER A 1 204 ? -1.379 -32.188 -26.031 1 88.94 204 SER A C 1
ATOM 1694 O O . SER A 1 204 ? -1.969 -33.156 -25.531 1 88.94 204 SER A O 1
ATOM 1696 N N . SER A 1 205 ? -1.257 -31.953 -27.297 1 81.94 205 SER A N 1
ATOM 1697 C CA . SER A 1 205 ? -1.658 -32.969 -28.25 1 81.94 205 SER A CA 1
ATOM 1698 C C . SER A 1 205 ? -0.518 -33.938 -28.531 1 81.94 205 SER A C 1
ATOM 1700 O O . SER A 1 205 ? -0.707 -34.938 -29.234 1 81.94 205 SER A O 1
ATOM 1702 N N . GLU A 1 206 ? 0.54 -33.688 -27.953 1 79.12 206 GLU A N 1
ATOM 1703 C CA . GLU A 1 206 ? 1.698 -34.531 -28.219 1 79.12 206 GLU A CA 1
ATOM 1704 C C . GLU A 1 206 ? 1.572 -35.875 -27.484 1 79.12 206 GLU A C 1
ATOM 1706 O O . GLU A 1 206 ? 1.141 -35.938 -26.328 1 79.12 206 GLU A O 1
ATOM 1711 N N . ASN A 1 207 ? 1.904 -36.875 -28.234 1 80.25 207 ASN A N 1
ATOM 1712 C CA . ASN A 1 207 ? 1.926 -38.219 -27.641 1 80.25 207 ASN A CA 1
ATOM 1713 C C . ASN A 1 207 ? 3.041 -38.344 -26.594 1 80.25 207 ASN A C 1
ATOM 1715 O O . ASN A 1 207 ? 4.211 -38.125 -26.906 1 80.25 207 ASN A O 1
ATOM 1719 N N . PRO A 1 208 ? 2.691 -38.719 -25.438 1 84.62 208 PRO A N 1
ATOM 1720 C CA . PRO A 1 208 ? 3.695 -38.875 -24.391 1 84.62 208 PRO A CA 1
ATOM 1721 C C . PRO A 1 208 ? 4.824 -39.844 -24.781 1 84.62 208 PRO A C 1
ATOM 1723 O O . PRO A 1 208 ? 5.949 -39.688 -24.297 1 84.62 208 PRO A O 1
ATOM 1726 N N . GLU A 1 209 ? 4.5 -40.688 -25.562 1 81.94 209 GLU A N 1
ATOM 1727 C CA . GLU A 1 209 ? 5.492 -41.688 -25.969 1 81.94 209 GLU A CA 1
ATOM 1728 C C . GLU A 1 209 ? 6.645 -41.031 -26.719 1 81.94 209 GLU A C 1
ATOM 1730 O O . GLU A 1 209 ? 7.75 -41.562 -26.781 1 81.94 209 GLU A O 1
ATOM 1735 N N . ARG A 1 210 ? 6.297 -39.906 -27.219 1 82.94 210 ARG A N 1
ATOM 1736 C CA . ARG A 1 210 ? 7.312 -39.188 -27.969 1 82.94 210 ARG A CA 1
ATOM 1737 C C . ARG A 1 210 ? 8.477 -38.781 -27.078 1 82.94 210 ARG A C 1
ATOM 1739 O O . ARG A 1 210 ? 9.602 -38.594 -27.547 1 82.94 210 ARG A O 1
ATOM 1746 N N . PHE A 1 211 ? 8.234 -38.781 -25.812 1 84.5 211 PHE A N 1
ATOM 1747 C CA . PHE A 1 211 ? 9.25 -38.281 -24.891 1 84.5 211 PHE A CA 1
ATOM 1748 C C . PHE A 1 211 ? 9.992 -39.438 -24.234 1 84.5 211 PHE A C 1
ATOM 1750 O O . PHE A 1 211 ? 10.906 -39.219 -23.438 1 84.5 211 PHE A O 1
ATOM 1757 N N . GLU A 1 212 ? 9.594 -40.625 -24.469 1 79.81 212 GLU A N 1
ATOM 1758 C CA . GLU A 1 212 ? 10.164 -41.812 -23.812 1 79.81 212 GLU A CA 1
ATOM 1759 C C . GLU A 1 212 ? 11.68 -41.875 -23.984 1 79.81 212 GLU A C 1
ATOM 1761 O O . GLU A 1 212 ? 12.398 -42.25 -23.062 1 79.81 212 GLU A O 1
ATOM 1766 N N . ASN A 1 213 ? 12.148 -41.375 -25.141 1 82.31 213 ASN A N 1
ATOM 1767 C CA . ASN A 1 213 ? 13.586 -41.438 -25.406 1 82.31 213 ASN A CA 1
ATOM 1768 C C . ASN A 1 213 ? 14.258 -40.094 -25.203 1 82.31 213 ASN A C 1
ATOM 1770 O O . ASN A 1 213 ? 15.398 -39.875 -25.641 1 82.31 213 ASN A O 1
ATOM 1774 N N . HIS A 1 214 ? 13.617 -39.219 -24.609 1 86.06 214 HIS A N 1
ATOM 1775 C CA . HIS A 1 214 ? 14.18 -37.875 -24.344 1 86.06 214 HIS A CA 1
ATOM 1776 C C . HIS A 1 214 ? 14.438 -37.688 -22.859 1 86.06 214 HIS A C 1
ATOM 1778 O O . HIS A 1 214 ? 13.656 -38.125 -22.016 1 86.06 214 HIS A O 1
ATOM 1784 N N . THR A 1 215 ? 15.523 -37.125 -22.625 1 85.88 215 THR A N 1
ATOM 1785 C CA . THR A 1 215 ? 15.828 -36.75 -21.25 1 85.88 215 THR A CA 1
ATOM 1786 C C . THR A 1 215 ? 15.109 -35.469 -20.859 1 85.88 215 THR A C 1
ATOM 1788 O O . THR A 1 215 ? 15.234 -34.469 -21.547 1 85.88 215 THR A O 1
ATOM 1791 N N . PRO A 1 216 ? 14.383 -35.562 -19.828 1 90.06 216 PRO A N 1
ATOM 1792 C CA . PRO A 1 216 ? 13.703 -34.344 -19.406 1 90.06 216 PRO A CA 1
ATOM 1793 C C . PRO A 1 216 ? 14.672 -33.281 -18.938 1 90.06 216 PRO A C 1
ATOM 1795 O O . PRO A 1 216 ? 15.734 -33.594 -18.391 1 90.06 216 PRO A O 1
ATOM 1798 N N . GLU A 1 217 ? 14.305 -32.031 -19.219 1 88.5 217 GLU A N 1
ATOM 1799 C CA . GLU A 1 217 ? 15.094 -30.891 -18.734 1 88.5 217 GLU A CA 1
ATOM 1800 C C . GLU A 1 217 ? 15.062 -30.812 -17.203 1 88.5 217 GLU A C 1
ATOM 1802 O O . GLU A 1 217 ? 16.062 -30.469 -16.578 1 88.5 217 GLU A O 1
ATOM 1807 N N . THR A 1 218 ? 13.914 -31.047 -16.656 1 90.38 218 THR A N 1
ATOM 1808 C CA . THR A 1 218 ? 13.734 -31.062 -15.211 1 90.38 218 THR A CA 1
ATOM 1809 C C . THR A 1 218 ? 12.797 -32.188 -14.789 1 90.38 218 THR A C 1
ATOM 1811 O O . THR A 1 218 ? 11.828 -32.5 -15.484 1 90.38 218 THR A O 1
ATOM 1814 N N . GLU A 1 219 ? 13.109 -32.781 -13.711 1 92.5 219 GLU A N 1
ATOM 1815 C CA . GLU A 1 219 ? 12.258 -33.781 -13.07 1 92.5 219 GLU A CA 1
ATOM 1816 C C . GLU A 1 219 ? 12.055 -33.469 -11.594 1 92.5 219 GLU A C 1
ATOM 1818 O O . GLU A 1 219 ? 13.023 -33.375 -10.836 1 92.5 219 GLU A O 1
ATOM 1823 N N . ARG A 1 220 ? 10.828 -33.25 -11.258 1 95.06 220 ARG A N 1
ATOM 1824 C CA . ARG A 1 220 ? 10.492 -32.844 -9.906 1 95.06 220 ARG A CA 1
ATOM 1825 C C . ARG A 1 220 ? 9.508 -33.812 -9.266 1 95.06 220 ARG A C 1
ATOM 1827 O O . ARG A 1 220 ? 8.414 -34.031 -9.781 1 95.06 220 ARG A O 1
ATOM 1834 N N . HIS A 1 221 ? 9.922 -34.469 -8.172 1 96.31 221 HIS A N 1
ATOM 1835 C CA . HIS A 1 221 ? 9.016 -35.25 -7.344 1 96.31 221 HIS A CA 1
ATOM 1836 C C . HIS A 1 221 ? 8.258 -34.375 -6.355 1 96.31 221 HIS A C 1
ATOM 1838 O O . HIS A 1 221 ? 8.875 -33.75 -5.484 1 96.31 221 HIS A O 1
ATOM 1844 N N . LYS A 1 222 ? 6.984 -34.375 -6.449 1 97.44 222 LYS A N 1
ATOM 1845 C CA . LYS A 1 222 ? 6.176 -33.406 -5.707 1 97.44 222 LYS A CA 1
ATOM 1846 C C . LYS A 1 222 ? 5.188 -34.125 -4.785 1 97.44 222 LYS A C 1
ATOM 1848 O O . LYS A 1 222 ? 4.277 -34.812 -5.254 1 97.44 222 LYS A O 1
ATOM 1853 N N . LYS A 1 223 ? 5.371 -33.938 -3.531 1 98.06 223 LYS A N 1
ATOM 1854 C CA . LYS A 1 223 ? 4.355 -34.281 -2.533 1 98.06 223 LYS A CA 1
ATOM 1855 C C . LYS A 1 223 ? 3.568 -33.031 -2.127 1 98.06 223 LYS A C 1
ATOM 1857 O O . LYS A 1 223 ? 4.09 -32.156 -1.429 1 98.06 223 LYS A O 1
ATOM 1862 N N . ARG A 1 224 ? 2.305 -33 -2.551 1 98.06 224 ARG A N 1
ATOM 1863 C CA . ARG A 1 224 ? 1.542 -31.781 -2.422 1 98.06 224 ARG A CA 1
ATOM 1864 C C . ARG A 1 224 ? 0.321 -31.984 -1.531 1 98.06 224 ARG A C 1
ATOM 1866 O O . ARG A 1 224 ? -0.381 -32.969 -1.647 1 98.06 224 ARG A O 1
ATOM 1873 N N . THR A 1 225 ? 0.17 -31.125 -0.556 1 98.12 225 THR A N 1
ATOM 1874 C CA . THR A 1 225 ? -1.081 -30.938 0.172 1 98.12 225 THR A CA 1
ATOM 1875 C C . THR A 1 225 ? -1.828 -29.719 -0.335 1 98.12 225 THR A C 1
ATOM 1877 O O . THR A 1 225 ? -1.325 -28.594 -0.238 1 98.12 225 THR A O 1
ATOM 1880 N N . SER A 1 226 ? -3.025 -29.953 -0.872 1 98.31 226 SER A N 1
ATOM 1881 C CA . SER A 1 226 ? -3.844 -28.875 -1.406 1 98.31 226 SER A CA 1
ATOM 1882 C C . SER A 1 226 ? -5.062 -28.609 -0.529 1 98.31 226 SER A C 1
ATOM 1884 O O . SER A 1 226 ? -5.793 -29.547 -0.184 1 98.31 226 SER A O 1
ATOM 1886 N N . ILE A 1 227 ? -5.273 -27.375 -0.143 1 98.19 227 ILE A N 1
ATOM 1887 C CA . ILE A 1 227 ? -6.402 -26.953 0.678 1 98.19 227 ILE A CA 1
ATOM 1888 C C . ILE A 1 227 ? -7.215 -25.891 -0.062 1 98.19 227 ILE A C 1
ATOM 1890 O O . ILE A 1 227 ? -6.699 -24.812 -0.374 1 98.19 227 ILE A O 1
ATOM 1894 N N . ILE A 1 228 ? -8.484 -26.234 -0.286 1 97.75 228 ILE A N 1
ATOM 1895 C CA . ILE A 1 228 ? -9.328 -25.359 -1.089 1 97.75 228 ILE A CA 1
ATOM 1896 C C . ILE A 1 228 ? -10.336 -24.641 -0.189 1 97.75 228 ILE A C 1
ATOM 1898 O O . ILE A 1 228 ? -11.016 -25.281 0.615 1 97.75 228 ILE A O 1
ATOM 1902 N N . HIS A 1 229 ? -10.312 -23.359 -0.252 1 97.44 229 HIS A N 1
ATOM 1903 C CA . HIS A 1 229 ? -11.344 -22.516 0.355 1 97.44 229 HIS A CA 1
ATOM 1904 C C . HIS A 1 229 ? -12.273 -21.938 -0.704 1 97.44 229 HI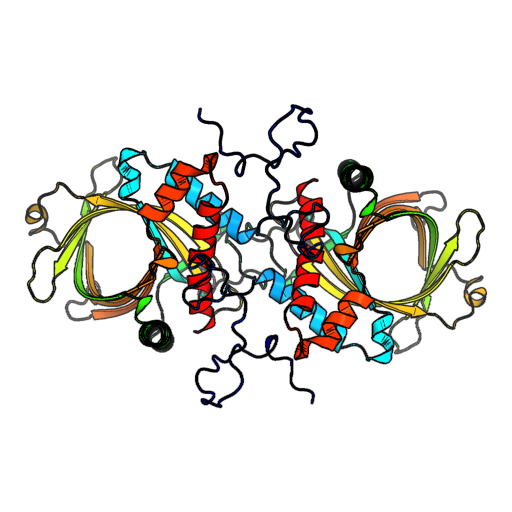S A C 1
ATOM 1906 O O . HIS A 1 229 ? -12.07 -20.812 -1.163 1 97.44 229 HIS A O 1
ATOM 1912 N N . ALA A 1 230 ? -13.398 -22.547 -0.946 1 94.25 230 ALA A N 1
ATOM 1913 C CA . ALA A 1 230 ? -14.25 -22.266 -2.094 1 94.25 230 ALA A CA 1
ATOM 1914 C C . ALA A 1 230 ? -14.836 -20.859 -2.012 1 94.25 230 ALA A C 1
ATOM 1916 O O . ALA A 1 230 ? -14.945 -20.172 -3.025 1 94.25 230 ALA A O 1
ATOM 1917 N N . THR A 1 231 ? -15.117 -20.438 -0.874 1 94.12 231 THR A N 1
ATOM 1918 C CA . THR A 1 231 ? -15.781 -19.156 -0.673 1 94.12 231 THR A CA 1
ATOM 1919 C C . THR A 1 231 ? -14.875 -18 -1.104 1 94.12 231 THR A C 1
ATOM 1921 O O . THR A 1 231 ? -15.359 -16.984 -1.625 1 94.12 231 THR A O 1
ATOM 1924 N N . THR A 1 232 ? -13.609 -18.172 -0.92 1 96.56 232 THR A N 1
ATOM 1925 C CA . THR A 1 232 ? -12.695 -17.109 -1.294 1 96.56 232 THR A CA 1
ATOM 1926 C C . THR A 1 232 ? -12.039 -17.406 -2.643 1 96.56 232 THR A C 1
ATOM 1928 O O . THR A 1 232 ? -11.102 -16.719 -3.045 1 96.56 232 THR A O 1
ATOM 1931 N N . ALA A 1 233 ? -12.469 -18.438 -3.293 1 96.88 233 ALA A N 1
ATOM 1932 C CA . ALA A 1 233 ? -11.969 -18.812 -4.613 1 96.88 233 ALA A CA 1
ATOM 1933 C C . ALA A 1 233 ? -10.461 -19.016 -4.59 1 96.88 233 ALA A C 1
ATOM 1935 O O . ALA A 1 233 ? -9.75 -18.547 -5.48 1 96.88 233 ALA A O 1
ATOM 1936 N N . THR A 1 234 ? -9.953 -19.688 -3.545 1 98.19 234 THR A N 1
ATOM 1937 C CA . THR A 1 234 ? -8.508 -19.812 -3.387 1 98.19 234 THR A CA 1
ATOM 1938 C C . THR A 1 234 ? -8.125 -21.25 -3.047 1 98.19 234 THR A C 1
ATOM 1940 O O . THR A 1 234 ? -8.773 -21.891 -2.221 1 98.19 234 THR A O 1
ATOM 1943 N N . ARG A 1 235 ? -7.191 -21.734 -3.727 1 98.44 235 ARG A N 1
ATOM 1944 C CA . ARG A 1 235 ? -6.539 -23 -3.385 1 98.44 235 ARG A CA 1
ATOM 1945 C C . ARG A 1 235 ? -5.129 -22.75 -2.857 1 98.44 235 ARG A C 1
ATOM 1947 O O . ARG A 1 235 ? -4.359 -21.984 -3.449 1 98.44 235 ARG A O 1
ATOM 1954 N N . ILE A 1 236 ? -4.762 -23.328 -1.754 1 98.69 236 ILE A N 1
ATOM 1955 C CA . ILE A 1 236 ? -3.434 -23.234 -1.158 1 98.69 236 ILE A CA 1
ATOM 1956 C C . ILE A 1 236 ? -2.688 -24.547 -1.354 1 98.69 236 ILE A C 1
ATOM 1958 O O . ILE A 1 236 ? -3.154 -25.609 -0.92 1 98.69 236 ILE A O 1
ATOM 1962 N N . ASP A 1 237 ? -1.57 -24.484 -1.988 1 98.56 237 ASP A N 1
ATOM 1963 C CA . ASP A 1 237 ? -0.758 -25.672 -2.24 1 98.56 237 ASP A CA 1
ATOM 1964 C C . ASP A 1 237 ? 0.549 -25.625 -1.452 1 98.56 237 ASP A C 1
ATOM 1966 O O . ASP A 1 237 ? 1.347 -24.688 -1.623 1 98.56 237 ASP A O 1
ATOM 1970 N N . LEU A 1 238 ? 0.735 -26.562 -0.582 1 98.62 238 LEU A N 1
ATOM 1971 C CA . LEU A 1 238 ? 2.002 -26.797 0.102 1 98.62 238 LEU A CA 1
ATOM 1972 C C . LEU A 1 238 ? 2.715 -28.016 -0.477 1 98.62 238 LEU A C 1
ATOM 1974 O O . LEU A 1 238 ? 2.195 -29.125 -0.421 1 98.62 238 LEU A O 1
ATOM 1978 N N . THR A 1 239 ? 3.934 -27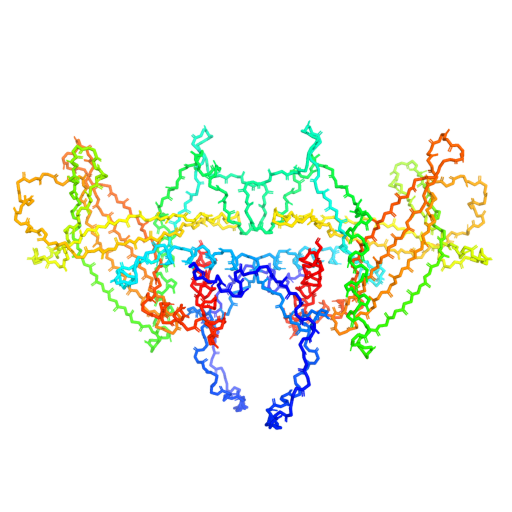.797 -1.055 1 98.56 239 THR A N 1
ATOM 1979 C CA . THR A 1 239 ? 4.559 -28.859 -1.831 1 98.56 239 THR A CA 1
ATOM 1980 C C . THR A 1 239 ? 5.992 -29.094 -1.361 1 98.56 239 THR A C 1
ATOM 1982 O O . THR A 1 239 ? 6.777 -28.156 -1.238 1 98.56 239 THR A O 1
ATOM 1985 N N . GLU A 1 240 ? 6.305 -30.297 -1.029 1 98.25 240 GLU A N 1
ATOM 1986 C CA . GLU A 1 240 ? 7.68 -30.75 -0.859 1 98.25 240 GLU A CA 1
ATOM 1987 C C . GLU A 1 240 ? 8.234 -31.312 -2.162 1 98.25 240 GLU A C 1
ATOM 1989 O O . GLU A 1 240 ? 7.711 -32.281 -2.697 1 98.25 240 GLU A O 1
ATOM 1994 N N . VAL A 1 241 ? 9.227 -30.672 -2.613 1 97.69 241 VAL A N 1
ATOM 1995 C CA . VAL A 1 241 ? 9.766 -31.047 -3.92 1 97.69 241 VAL A CA 1
ATOM 1996 C C . VAL A 1 241 ? 11.148 -31.656 -3.752 1 97.69 241 VAL A C 1
ATOM 1998 O O . VAL A 1 241 ? 11.984 -31.125 -3.012 1 97.69 241 VAL A O 1
ATOM 2001 N N . SER A 1 242 ? 11.367 -32.781 -4.355 1 95.31 242 SER A N 1
ATOM 2002 C CA . SER A 1 242 ? 12.688 -33.375 -4.488 1 95.31 242 SER A CA 1
ATOM 2003 C C . SER A 1 242 ? 13.141 -33.406 -5.941 1 95.31 242 SER A C 1
ATOM 2005 O O . SER A 1 242 ? 12.438 -33.906 -6.816 1 95.31 242 SER A O 1
ATOM 2007 N N . GLN A 1 243 ? 14.242 -32.781 -6.207 1 91.81 243 GLN A N 1
ATOM 2008 C CA . GLN A 1 243 ? 14.766 -32.688 -7.566 1 91.81 243 GLN A CA 1
ATOM 2009 C C . GLN A 1 243 ? 16.188 -33.219 -7.645 1 91.81 243 GLN A C 1
ATOM 2011 O O . GLN A 1 243 ? 17 -32.969 -6.762 1 91.81 243 GLN A O 1
ATOM 2016 N N . ARG A 1 244 ? 16.438 -33.938 -8.648 1 81.44 244 ARG A N 1
ATOM 2017 C CA . ARG A 1 244 ? 17.781 -34.5 -8.859 1 81.44 244 ARG A CA 1
ATOM 2018 C C . ARG A 1 244 ? 18.766 -33.406 -9.227 1 81.44 244 ARG A C 1
ATOM 2020 O O . ARG A 1 244 ? 18.438 -32.5 -10.008 1 81.44 244 ARG A O 1
ATOM 2027 N N . VAL A 1 245 ? 19.906 -33.406 -8.492 1 78.69 245 VAL A N 1
ATOM 2028 C CA . VAL A 1 245 ? 20.938 -32.406 -8.789 1 78.69 245 VAL A CA 1
ATOM 2029 C C . VAL A 1 245 ? 21.656 -32.781 -10.086 1 78.69 245 VAL A C 1
ATOM 2031 O O . VAL A 1 245 ? 22.047 -33.938 -10.273 1 78.69 245 VAL A O 1
ATOM 2034 N N . LYS A 1 246 ? 21.719 -31.766 -11 1 75.5 246 LYS A N 1
ATOM 2035 C CA . LYS A 1 246 ? 22.359 -32 -12.289 1 75.5 246 LYS A CA 1
ATOM 2036 C C . LYS A 1 246 ? 23.812 -32.438 -12.102 1 75.5 246 LYS A C 1
ATOM 2038 O O . LYS A 1 246 ? 24.562 -31.781 -11.367 1 75.5 246 LYS A O 1
ATOM 2043 N N . GLY A 1 247 ? 24.312 -33.5 -12.758 1 68.75 247 GLY A N 1
ATOM 2044 C CA . GLY A 1 247 ? 25.703 -33.938 -12.789 1 68.75 247 GLY A CA 1
ATOM 2045 C C . GLY A 1 247 ? 26.047 -34.906 -11.672 1 68.75 247 GLY A C 1
ATOM 2046 O O . GLY A 1 247 ? 27.125 -35.5 -11.656 1 68.75 247 GLY A O 1
ATOM 2047 N N . LYS A 1 248 ? 25.141 -34.875 -10.633 1 66.25 248 LYS A N 1
ATOM 2048 C CA . LYS A 1 248 ? 25.422 -35.812 -9.547 1 66.25 248 LYS A CA 1
ATOM 2049 C C . LYS A 1 248 ? 24.328 -36.875 -9.422 1 66.25 248 LYS A C 1
ATOM 2051 O O . LYS A 1 248 ? 23.25 -36.594 -8.883 1 66.25 248 LYS A O 1
ATOM 2056 N N . SER A 1 249 ? 24.422 -37.969 -10.094 1 65 249 SER A N 1
ATOM 2057 C CA . SER A 1 249 ? 23.391 -38.969 -10.336 1 65 249 SER A CA 1
ATOM 2058 C C . SER A 1 249 ? 22.656 -39.344 -9.047 1 65 249 SER A C 1
ATOM 2060 O O . SER A 1 249 ? 21.438 -39.531 -9.055 1 65 249 SER A O 1
ATOM 2062 N N . ASP A 1 250 ? 23.172 -39.219 -7.871 1 70 250 ASP A N 1
ATOM 2063 C CA . ASP A 1 250 ? 22.516 -39.812 -6.707 1 70 250 ASP A CA 1
ATOM 2064 C C . ASP A 1 250 ? 22.219 -38.75 -5.652 1 70 250 ASP A C 1
ATOM 2066 O O . ASP A 1 250 ? 21.891 -39.062 -4.508 1 70 250 ASP A O 1
ATOM 2070 N N . GLU A 1 251 ? 22.234 -37.531 -6.156 1 85 251 GLU A N 1
ATOM 2071 C CA . GLU A 1 251 ? 21.984 -36.5 -5.152 1 85 251 GLU A CA 1
ATOM 2072 C C . GLU A 1 251 ? 20.703 -35.75 -5.461 1 85 251 GLU A C 1
ATOM 2074 O O . GLU A 1 251 ? 20.422 -35.406 -6.617 1 85 251 GLU A O 1
ATOM 2079 N N . TYR A 1 252 ? 19.844 -35.719 -4.402 1 87.94 252 TYR A N 1
ATOM 2080 C CA . TYR A 1 252 ? 18.594 -34.969 -4.523 1 87.94 252 TYR A CA 1
ATOM 2081 C C . TYR A 1 252 ? 18.594 -33.719 -3.662 1 87.94 252 TYR A C 1
ATOM 2083 O O . TYR A 1 252 ? 19.109 -33.75 -2.539 1 87.94 252 TYR A O 1
ATOM 2091 N N . ALA A 1 253 ? 18.109 -32.625 -4.234 1 91.75 253 ALA A N 1
ATOM 2092 C CA . ALA A 1 253 ? 17.859 -31.391 -3.486 1 91.75 253 ALA A CA 1
ATOM 2093 C C . ALA A 1 253 ? 16.391 -31.25 -3.127 1 91.75 253 ALA A C 1
ATOM 2095 O O . ALA A 1 253 ? 15.508 -31.594 -3.924 1 91.75 253 ALA A O 1
ATOM 2096 N N . GLU A 1 254 ? 16.141 -30.812 -1.937 1 94.31 254 GLU A N 1
ATOM 2097 C CA . GLU A 1 254 ? 14.766 -30.641 -1.467 1 94.31 254 GLU A CA 1
ATOM 2098 C C . GLU A 1 254 ? 14.367 -29.172 -1.453 1 94.31 254 GLU A C 1
ATOM 2100 O O . GLU A 1 254 ? 15.164 -28.297 -1.073 1 94.31 254 GLU A O 1
ATOM 2105 N N . PHE A 1 255 ? 13.195 -28.906 -1.945 1 96.19 255 PHE A N 1
ATOM 2106 C CA . PHE A 1 255 ? 12.617 -27.562 -1.956 1 96.19 255 PHE A CA 1
ATOM 2107 C C . PHE A 1 255 ? 11.227 -27.562 -1.336 1 96.19 255 PHE A C 1
ATOM 2109 O O . PHE A 1 255 ? 10.445 -28.5 -1.554 1 96.19 255 PHE A O 1
ATOM 2116 N N . LEU A 1 256 ? 10.945 -26.594 -0.471 1 98.56 256 LEU A N 1
ATOM 2117 C CA . LEU A 1 256 ? 9.625 -26.406 0.127 1 98.56 256 LEU A CA 1
ATOM 2118 C C . LEU A 1 256 ? 8.93 -25.188 -0.458 1 98.56 256 LEU A C 1
ATOM 2120 O O . LEU A 1 256 ? 9.461 -24.078 -0.385 1 98.56 256 LEU A O 1
ATOM 2124 N N . GLU A 1 257 ? 7.766 -25.469 -0.997 1 98.38 257 GLU A N 1
ATOM 2125 C CA . GLU A 1 257 ? 7.098 -24.406 -1.742 1 98.38 257 GLU A CA 1
ATOM 2126 C C . GLU A 1 257 ? 5.664 -24.203 -1.254 1 98.38 257 GLU A C 1
ATOM 2128 O O . GLU A 1 257 ? 5.02 -25.156 -0.8 1 98.38 257 GLU A O 1
ATOM 2133 N N . MET A 1 258 ? 5.211 -22.969 -1.322 1 98.44 258 MET A N 1
ATOM 2134 C CA . MET A 1 258 ? 3.814 -22.625 -1.084 1 98.44 258 MET A CA 1
ATOM 2135 C C . MET A 1 258 ? 3.287 -21.703 -2.18 1 98.44 258 MET A C 1
ATOM 2137 O O . MET A 1 258 ? 3.936 -20.719 -2.529 1 98.44 258 MET A O 1
ATOM 2141 N N . GLU A 1 259 ? 2.145 -22.047 -2.693 1 98.56 259 GLU A N 1
ATOM 2142 C CA . GLU A 1 259 ? 1.484 -21.266 -3.736 1 98.56 259 GLU A CA 1
ATOM 2143 C C . GLU A 1 259 ? -0.013 -21.141 -3.469 1 98.56 259 GLU A C 1
ATOM 2145 O O . GLU A 1 259 ? -0.627 -22.047 -2.906 1 98.56 259 GLU A O 1
ATOM 2150 N N . LEU A 1 260 ? -0.488 -20 -3.764 1 98.75 260 LEU A N 1
ATOM 2151 C CA . LEU A 1 260 ? -1.935 -19.812 -3.828 1 98.75 260 LEU A CA 1
ATOM 2152 C C . LEU A 1 260 ? -2.402 -19.688 -5.273 1 98.75 260 LEU A C 1
ATOM 2154 O O . LEU A 1 260 ? -1.76 -19.016 -6.082 1 98.75 260 LEU A O 1
ATOM 2158 N N . GLU A 1 261 ? -3.486 -20.344 -5.59 1 98.38 261 GLU A N 1
ATOM 2159 C CA . GLU A 1 261 ? -4.074 -20.266 -6.922 1 98.38 261 GLU A CA 1
ATOM 2160 C C . GLU A 1 261 ? -5.535 -19.828 -6.855 1 98.38 261 GLU A C 1
ATOM 2162 O O . GLU A 1 261 ? -6.281 -20.266 -5.98 1 98.38 261 GLU A O 1
ATOM 2167 N N . VAL A 1 262 ? -5.824 -19.016 -7.73 1 97.81 262 VAL A N 1
ATOM 2168 C CA . VAL A 1 262 ? -7.199 -18.516 -7.762 1 97.81 262 VAL A CA 1
ATOM 2169 C C . VAL A 1 262 ? -8.078 -19.484 -8.562 1 97.81 262 VAL A C 1
ATOM 2171 O O . VAL A 1 262 ? -7.598 -20.125 -9.5 1 97.81 262 VAL A O 1
ATOM 2174 N N . ASP A 1 263 ? -9.328 -19.625 -8.164 1 97.25 263 ASP A N 1
ATOM 2175 C CA . ASP A 1 263 ? -10.328 -20.297 -8.992 1 97.25 263 ASP A CA 1
ATOM 2176 C C . ASP A 1 263 ? -10.594 -19.516 -10.273 1 97.25 263 ASP A C 1
ATOM 2178 O O . ASP A 1 263 ? -11.445 -18.609 -10.281 1 97.25 263 ASP A O 1
ATOM 2182 N N . MET A 1 264 ? -10.008 -19.906 -11.336 1 97.62 264 MET A N 1
ATOM 2183 C CA . MET A 1 264 ? -10.016 -19.125 -12.562 1 97.62 264 MET A CA 1
ATOM 2184 C C . MET A 1 264 ? -11.422 -19.031 -13.148 1 97.62 264 MET A C 1
ATOM 2186 O O . MET A 1 264 ? -11.844 -17.969 -13.617 1 97.62 264 MET A O 1
ATOM 2190 N N . PRO A 1 265 ? -12.211 -20.094 -13.156 1 97.31 265 PRO A N 1
ATOM 2191 C CA . PRO A 1 265 ? -13.586 -19.969 -13.648 1 97.31 265 PRO A CA 1
ATOM 2192 C C . PRO A 1 265 ? -14.375 -18.891 -12.938 1 97.31 265 PRO A C 1
ATOM 2194 O O . PRO A 1 265 ? -15.086 -18.109 -13.578 1 97.31 265 PRO A O 1
ATOM 2197 N N . LYS A 1 266 ? -14.211 -18.812 -11.664 1 97 266 LYS A N 1
ATOM 2198 C CA . LYS A 1 266 ? -14.898 -17.781 -10.906 1 97 266 LYS A CA 1
ATOM 2199 C C . LYS A 1 266 ? -14.391 -16.391 -11.266 1 97 266 LYS A C 1
ATOM 2201 O O . LYS A 1 266 ? -15.18 -15.461 -11.445 1 97 266 LYS A O 1
ATOM 2206 N N . LEU A 1 267 ? -13.117 -16.281 -11.367 1 97.88 267 LEU A N 1
ATOM 2207 C CA . LEU A 1 267 ? -12.508 -15 -11.719 1 97.88 267 LEU A CA 1
ATOM 2208 C C . LEU A 1 267 ? -12.93 -14.57 -13.117 1 97.88 267 LEU A C 1
ATOM 2210 O O . LEU A 1 267 ? -13.258 -13.398 -13.344 1 97.88 267 LEU A O 1
ATOM 2214 N N . LEU A 1 268 ? -12.984 -15.531 -14.055 1 98.12 268 LEU A N 1
ATOM 2215 C CA . LEU A 1 268 ? -13.359 -15.234 -15.438 1 98.12 268 LEU A CA 1
ATOM 2216 C C . LEU A 1 268 ? -14.828 -14.859 -15.539 1 98.12 268 LEU A C 1
ATOM 2218 O O . LEU A 1 268 ? -15.203 -14 -16.344 1 98.12 268 LEU A O 1
ATOM 2222 N N . LYS A 1 269 ? -15.656 -15.508 -14.758 1 97.5 269 LYS A N 1
ATOM 2223 C CA . LYS A 1 269 ? -17.062 -15.133 -14.711 1 97.5 269 LYS A CA 1
ATOM 2224 C C . LYS A 1 269 ? -17.234 -13.672 -14.297 1 97.5 269 LYS A C 1
ATOM 2226 O O . LYS A 1 269 ? -18.016 -12.938 -14.898 1 97.5 269 LYS A O 1
ATOM 2231 N N . ALA A 1 270 ? -16.5 -13.281 -13.273 1 97.31 270 ALA A N 1
ATOM 2232 C CA . ALA A 1 270 ? -16.531 -11.891 -12.82 1 97.31 270 ALA A CA 1
ATOM 2233 C C . ALA A 1 270 ? -15.984 -10.953 -13.898 1 97.31 270 ALA A C 1
ATOM 2235 O O . ALA A 1 270 ? -16.5 -9.859 -14.094 1 97.31 270 ALA A O 1
ATOM 2236 N N . PHE A 1 271 ? -14.961 -11.414 -14.578 1 97.5 271 PHE A N 1
ATOM 2237 C CA . PHE A 1 271 ? -14.344 -10.656 -15.664 1 97.5 271 PHE A CA 1
ATOM 2238 C C . PHE A 1 271 ? -15.344 -10.398 -16.781 1 97.5 271 PHE A C 1
ATOM 2240 O O . PHE A 1 271 ? -15.461 -9.273 -17.281 1 97.5 271 PHE A O 1
ATOM 2247 N N . ASP A 1 272 ? -16.109 -11.344 -17.125 1 96.5 272 ASP A N 1
ATOM 2248 C CA . ASP A 1 272 ? -17.062 -11.258 -18.234 1 96.5 272 ASP A CA 1
ATOM 2249 C C . ASP A 1 272 ? -18.234 -10.352 -17.859 1 96.5 272 ASP A C 1
ATOM 2251 O O . ASP A 1 272 ? -18.922 -9.828 -18.75 1 96.5 272 ASP A O 1
ATOM 2255 N N . LYS A 1 273 ? -18.438 -10.164 -16.609 1 96.19 273 LYS A N 1
ATOM 2256 C CA . LYS A 1 273 ? -19.594 -9.398 -16.156 1 96.19 273 LYS A CA 1
ATOM 2257 C C . LYS A 1 273 ? -19.188 -8.016 -15.664 1 96.19 273 LYS A C 1
ATOM 2259 O O . LYS A 1 273 ? -19.906 -7.383 -14.891 1 96.19 273 LYS A O 1
ATOM 2264 N N . LEU A 1 274 ? -18.062 -7.562 -16.047 1 93.81 274 LEU A N 1
ATOM 2265 C CA . LEU A 1 274 ? -17.531 -6.301 -15.555 1 93.81 274 LEU A CA 1
ATOM 2266 C C . LEU A 1 274 ? -18.453 -5.141 -15.898 1 93.81 274 LEU A C 1
ATOM 2268 O O . LEU A 1 274 ? -18.562 -4.18 -15.133 1 93.81 274 LEU A O 1
ATOM 2272 N N . ASP A 1 275 ? -19.109 -5.172 -16.984 1 92 275 ASP A N 1
ATOM 2273 C CA . ASP A 1 275 ? -20.016 -4.117 -17.422 1 92 275 ASP A CA 1
ATOM 2274 C C . ASP A 1 275 ? -21.25 -4.047 -16.516 1 92 275 ASP A C 1
ATOM 2276 O O . ASP A 1 275 ? -21.844 -2.982 -16.375 1 92 275 ASP A O 1
ATOM 2280 N N . GLN A 1 276 ? -21.578 -5.125 -15.867 1 92.81 276 GLN A N 1
ATOM 2281 C CA . GLN A 1 276 ? -22.766 -5.215 -15 1 92.81 276 GLN A CA 1
ATOM 2282 C C . GLN A 1 276 ? -22.375 -5.086 -13.531 1 92.81 276 GLN A C 1
ATOM 2284 O O . GLN A 1 276 ? -23.141 -4.559 -12.727 1 92.81 276 GLN A O 1
ATOM 2289 N N . ASP A 1 277 ? -21.203 -5.617 -13.266 1 92.75 277 ASP A N 1
ATOM 2290 C CA . ASP A 1 277 ? -20.703 -5.676 -11.898 1 92.75 277 ASP A CA 1
ATOM 2291 C C . ASP A 1 277 ? -19.219 -5.34 -11.844 1 92.75 277 ASP A C 1
ATOM 2293 O O . ASP A 1 277 ? -18.375 -6.23 -11.969 1 92.75 277 ASP A O 1
ATOM 2297 N N . ALA A 1 278 ? -18.969 -4.078 -11.5 1 88.19 278 ALA A N 1
ATOM 2298 C CA . ALA A 1 278 ? -17.594 -3.586 -11.547 1 88.19 278 ALA A CA 1
ATOM 2299 C C . ALA A 1 278 ? -16.844 -3.928 -10.258 1 88.19 278 ALA A C 1
ATOM 2301 O O . ALA A 1 278 ? -15.648 -3.684 -10.156 1 88.19 278 ALA A O 1
ATOM 2302 N N . PHE A 1 279 ? -17.469 -4.547 -9.312 1 89.69 279 PHE A N 1
ATOM 2303 C CA . PHE A 1 279 ? -16.891 -4.664 -7.973 1 89.69 279 PHE A CA 1
ATOM 2304 C C . PHE A 1 279 ? -16.375 -6.074 -7.727 1 89.69 279 PHE A C 1
ATOM 2306 O O . PHE A 1 279 ? -15.336 -6.262 -7.102 1 89.69 279 PHE A O 1
ATOM 2313 N N . THR A 1 280 ? -17.062 -7.055 -8.297 1 94.38 280 THR A N 1
ATOM 2314 C CA . THR A 1 280 ? -16.797 -8.445 -7.945 1 94.38 280 THR A CA 1
ATOM 2315 C C . THR A 1 280 ? -15.391 -8.859 -8.391 1 94.38 280 THR A C 1
ATOM 2317 O O . THR A 1 280 ? -14.68 -9.555 -7.664 1 94.38 280 THR A O 1
ATOM 2320 N N . PHE A 1 281 ? -14.961 -8.469 -9.617 1 96.5 281 PHE A N 1
ATOM 2321 C CA . PHE A 1 281 ? -13.648 -8.828 -10.148 1 96.5 281 PHE A CA 1
ATOM 2322 C C . PHE A 1 281 ? -12.539 -8.312 -9.242 1 96.5 281 PHE A C 1
ATOM 2324 O O . PHE A 1 281 ? -11.648 -9.07 -8.852 1 96.5 281 PHE A O 1
ATOM 2331 N N . GLU A 1 282 ? -12.648 -7.066 -8.828 1 95.5 282 GLU A N 1
ATOM 2332 C CA . GLU A 1 282 ? -11.648 -6.48 -7.941 1 95.5 282 GLU A CA 1
ATOM 2333 C C . GLU A 1 282 ? -11.695 -7.113 -6.555 1 95.5 282 GLU A C 1
ATOM 2335 O O . GLU A 1 282 ? -10.656 -7.332 -5.93 1 95.5 282 GLU A O 1
ATOM 2340 N N . GLN A 1 283 ? -12.844 -7.383 -6.141 1 95.25 283 GLN A N 1
ATOM 2341 C CA . GLN A 1 283 ? -13 -8 -4.828 1 95.25 283 GLN A CA 1
ATOM 2342 C C . GLN A 1 283 ? -12.336 -9.375 -4.785 1 95.25 283 GLN A C 1
ATOM 2344 O O . GLN A 1 283 ? -11.703 -9.727 -3.789 1 95.25 283 GLN A O 1
ATOM 2349 N N . LEU A 1 284 ? -12.492 -10.133 -5.809 1 96.44 284 LEU A N 1
ATOM 2350 C CA . LEU A 1 284 ? -11.859 -11.445 -5.879 1 96.44 284 LEU A CA 1
ATOM 2351 C C . LEU A 1 284 ? -10.344 -11.32 -5.852 1 96.44 284 LEU A C 1
ATOM 2353 O O . LEU A 1 284 ? -9.664 -12.086 -5.164 1 96.44 284 LEU A O 1
ATOM 2357 N N . GLY A 1 285 ? -9.859 -10.305 -6.621 1 96.44 285 GLY A N 1
ATOM 2358 C CA . GLY A 1 285 ? -8.43 -10.039 -6.578 1 96.44 285 GLY A CA 1
ATOM 2359 C C . GLY A 1 285 ? -7.938 -9.641 -5.199 1 96.44 285 GLY A C 1
ATOM 2360 O O . GLY A 1 285 ? -6.891 -10.117 -4.746 1 96.44 285 GLY A O 1
ATOM 2361 N N . GLU A 1 286 ? -8.68 -8.82 -4.578 1 96.38 286 GLU A N 1
ATOM 2362 C CA . GLU A 1 286 ? -8.328 -8.375 -3.23 1 96.38 286 GLU A CA 1
ATOM 2363 C C . GLU A 1 286 ? -8.32 -9.539 -2.248 1 96.38 286 GLU A C 1
ATOM 2365 O O . GLU A 1 286 ? -7.379 -9.703 -1.47 1 96.38 286 GLU A O 1
ATOM 2370 N N . THR A 1 287 ? -9.344 -10.305 -2.316 1 97.06 287 THR A N 1
ATOM 2371 C CA . THR A 1 287 ? -9.477 -11.445 -1.416 1 97.06 287 THR A CA 1
ATOM 2372 C C . THR A 1 287 ? -8.336 -12.43 -1.626 1 97.06 287 THR A C 1
ATOM 2374 O O . THR A 1 287 ? -7.777 -12.961 -0.661 1 97.06 287 THR A O 1
ATOM 2377 N N . PHE A 1 288 ? -8.055 -12.625 -2.861 1 97.94 288 PHE A N 1
ATOM 2378 C CA . PHE A 1 288 ? -6.965 -13.531 -3.227 1 97.94 288 PHE A CA 1
ATOM 2379 C C . PHE A 1 288 ? -5.652 -13.078 -2.598 1 97.94 288 PHE A C 1
ATOM 2381 O O . PHE A 1 288 ? -4.961 -13.867 -1.956 1 97.94 288 PHE A O 1
ATOM 2388 N N . MET A 1 289 ? -5.328 -11.812 -2.668 1 97.81 289 MET A N 1
ATOM 2389 C CA . MET A 1 289 ? -4.102 -11.258 -2.102 1 97.81 289 MET A CA 1
ATOM 2390 C C . MET A 1 289 ? -4.184 -11.203 -0.579 1 97.81 289 MET A C 1
ATOM 2392 O O . MET A 1 289 ? -3.174 -11.383 0.107 1 97.81 289 MET A O 1
ATOM 2396 N N . ASP A 1 290 ? -5.387 -10.961 -0.084 1 97.62 290 ASP A N 1
ATOM 2397 C CA . ASP A 1 290 ? -5.574 -10.938 1.363 1 97.62 290 ASP A CA 1
ATOM 2398 C C . ASP A 1 290 ? -5.258 -12.297 1.981 1 97.62 290 ASP A C 1
ATOM 2400 O O . ASP A 1 290 ? -4.707 -12.367 3.084 1 97.62 290 ASP A O 1
ATOM 2404 N N . ASN A 1 291 ? -5.613 -13.336 1.273 1 98.12 291 ASN A N 1
ATOM 2405 C CA . ASN A 1 291 ? -5.289 -14.672 1.764 1 98.12 291 ASN A CA 1
ATOM 2406 C C . ASN A 1 291 ? -3.779 -14.891 1.842 1 98.12 291 ASN A C 1
ATOM 2408 O O . ASN A 1 291 ? -3.279 -15.461 2.811 1 98.12 291 ASN A O 1
ATOM 2412 N N . ALA A 1 292 ? -3.078 -14.414 0.861 1 98.19 292 ALA A N 1
ATOM 2413 C CA . ALA A 1 292 ? -1.62 -14.492 0.894 1 98.19 292 ALA A CA 1
ATOM 2414 C C . ALA A 1 292 ? -1.052 -13.688 2.061 1 98.19 292 ALA A C 1
ATOM 2416 O O . ALA A 1 292 ? -0.16 -14.164 2.771 1 98.19 292 ALA A O 1
ATOM 2417 N N . ARG A 1 293 ? -1.6 -12.523 2.254 1 97.19 293 ARG A N 1
ATOM 2418 C CA . ARG A 1 293 ? -1.128 -11.641 3.314 1 97.19 293 ARG A CA 1
ATOM 2419 C C . ARG A 1 293 ? -1.354 -12.258 4.688 1 97.19 293 ARG A C 1
ATOM 2421 O O . ARG A 1 293 ? -0.479 -12.195 5.555 1 97.19 293 ARG A O 1
ATOM 2428 N N . VAL A 1 294 ? -2.533 -12.828 4.836 1 96.94 294 VAL A N 1
ATOM 2429 C CA . VAL A 1 294 ? -2.891 -13.43 6.113 1 96.94 294 VAL A CA 1
ATOM 2430 C C . VAL A 1 294 ? -1.917 -14.562 6.441 1 96.94 294 VAL A C 1
ATOM 2432 O O . VAL A 1 294 ? -1.448 -14.68 7.578 1 96.94 294 VAL A O 1
ATOM 2435 N N . ILE A 1 295 ? -1.58 -15.328 5.488 1 97.94 295 ILE A N 1
ATOM 2436 C CA . ILE A 1 295 ? -0.67 -16.453 5.703 1 97.94 295 ILE A CA 1
ATOM 2437 C C . ILE A 1 295 ? 0.733 -15.93 6 1 97.94 295 ILE A C 1
ATOM 2439 O O . ILE A 1 295 ? 1.389 -16.391 6.938 1 97.94 295 ILE A O 1
ATOM 2443 N N . ASN A 1 296 ? 1.207 -14.984 5.219 1 97.88 296 ASN A N 1
ATOM 2444 C CA . ASN A 1 296 ? 2.535 -14.414 5.406 1 97.88 296 ASN A CA 1
ATOM 2445 C C . ASN A 1 296 ? 2.697 -13.828 6.809 1 97.88 296 ASN A C 1
ATOM 2447 O O . ASN A 1 296 ? 3.752 -13.977 7.43 1 97.88 296 ASN A O 1
ATOM 2451 N N . ARG A 1 297 ? 1.609 -13.203 7.32 1 95.44 297 ARG A N 1
ATOM 2452 C CA . ARG A 1 297 ? 1.644 -12.555 8.625 1 95.44 297 ARG A CA 1
ATOM 2453 C C . ARG A 1 297 ? 1.711 -13.586 9.75 1 95.44 297 ARG A C 1
ATOM 2455 O O . ARG A 1 297 ? 2.086 -13.258 10.875 1 95.44 297 ARG A O 1
ATOM 2462 N N . GLU A 1 298 ? 1.357 -14.797 9.461 1 94.69 298 GLU A N 1
ATOM 2463 C CA . GLU A 1 298 ? 1.408 -15.875 10.438 1 94.69 298 GLU A CA 1
ATOM 2464 C C . GLU A 1 298 ? 2.781 -16.547 10.453 1 94.69 298 GLU A C 1
ATOM 2466 O O . GLU A 1 298 ? 3.062 -17.375 11.312 1 94.69 298 GLU A O 1
ATOM 2471 N N . LEU A 1 299 ? 3.623 -16.25 9.516 1 95.31 299 LEU A N 1
ATOM 2472 C CA . LEU A 1 299 ? 4.91 -16.922 9.383 1 95.31 299 LEU A CA 1
ATOM 2473 C C . LEU A 1 299 ? 6.008 -16.156 10.102 1 95.31 299 LEU A C 1
ATOM 2475 O O . LEU A 1 299 ? 7.055 -16.719 10.43 1 95.31 299 LEU A O 1
ATOM 2479 N N . TYR B 1 1 ? 4.496 0.511 33.156 1 26.66 1 TYR B N 1
ATOM 2480 C CA . TYR B 1 1 ? 4.777 0.432 31.734 1 26.66 1 TYR B CA 1
ATOM 2481 C C . TYR B 1 1 ? 3.568 -0.086 30.969 1 26.66 1 TYR B C 1
ATOM 2483 O O . TYR B 1 1 ? 3.129 -1.219 31.172 1 26.66 1 TYR B O 1
ATOM 2491 N N . ALA B 1 2 ? 2.646 0.819 30.562 1 29.53 2 ALA B N 1
ATOM 2492 C CA . ALA B 1 2 ? 1.297 0.548 30.062 1 29.53 2 ALA B CA 1
ATOM 2493 C C . ALA B 1 2 ? 1.333 -0.315 28.812 1 29.53 2 ALA B C 1
ATOM 2495 O O . ALA B 1 2 ? 2.246 -0.191 27.984 1 29.53 2 ALA B O 1
ATOM 2496 N N . GLU B 1 3 ? 0.695 -1.537 28.781 1 34 3 GLU B N 1
ATOM 2497 C CA . GLU B 1 3 ? 0.654 -2.582 27.766 1 34 3 GLU B CA 1
ATOM 2498 C C . GLU B 1 3 ? 0.186 -2.027 26.422 1 34 3 GLU B C 1
ATOM 2500 O O . GLU B 1 3 ? -0.788 -1.274 26.359 1 34 3 GLU B O 1
ATOM 2505 N N . PRO B 1 4 ? 1 -1.897 25.484 1 38.72 4 PRO B N 1
ATOM 2506 C CA . PRO B 1 4 ? 0.61 -1.414 24.156 1 38.72 4 PRO B CA 1
ATOM 2507 C C . PRO B 1 4 ? -0.693 -2.037 23.656 1 38.72 4 PRO B C 1
ATOM 2509 O O . PRO B 1 4 ? -1.05 -3.143 24.078 1 38.72 4 PRO B O 1
ATOM 2512 N N . PRO B 1 5 ? -1.519 -1.298 23.219 1 34.84 5 PRO B N 1
ATOM 2513 C CA . PRO B 1 5 ? -2.812 -1.827 22.781 1 34.84 5 PRO B CA 1
ATOM 2514 C C . PRO B 1 5 ? -2.674 -3.035 21.859 1 34.84 5 PRO B C 1
ATOM 2516 O O . PRO B 1 5 ? -1.639 -3.205 21.203 1 34.84 5 PRO B O 1
ATOM 2519 N N . ILE B 1 6 ? -3.562 -3.992 21.875 1 37.16 6 ILE B N 1
ATOM 2520 C CA . ILE B 1 6 ? -3.561 -5.312 21.25 1 37.16 6 ILE B CA 1
ATOM 2521 C C . ILE B 1 6 ? -3.223 -5.184 19.766 1 37.16 6 ILE B C 1
ATOM 2523 O O . ILE B 1 6 ? -2.471 -5.996 19.219 1 37.16 6 ILE B O 1
ATOM 2527 N N . TRP B 1 7 ? -3.787 -4.203 19.25 1 34.19 7 TRP B N 1
ATOM 2528 C CA . TRP B 1 7 ? -3.559 -4.07 17.812 1 34.19 7 TRP B CA 1
ATOM 2529 C C . TRP B 1 7 ? -2.113 -3.68 17.531 1 34.19 7 TRP B C 1
ATOM 2531 O O . TRP B 1 7 ? -1.648 -3.787 16.391 1 34.19 7 TRP B O 1
ATOM 2541 N N . ALA B 1 8 ? -1.479 -3.033 18.484 1 36 8 ALA B N 1
ATOM 2542 C CA . ALA B 1 8 ? -0.053 -2.727 18.422 1 36 8 ALA B CA 1
ATOM 2543 C C . ALA B 1 8 ? 0.788 -3.949 18.766 1 36 8 ALA B C 1
ATOM 2545 O O . ALA B 1 8 ? 2.02 -3.883 18.781 1 36 8 ALA B O 1
ATOM 2546 N N . THR B 1 9 ? 0.168 -4.93 19.516 1 29.56 9 THR B N 1
ATOM 2547 C CA . THR B 1 9 ? 0.865 -6.172 19.828 1 29.56 9 THR B CA 1
ATOM 2548 C C . THR B 1 9 ? 0.84 -7.125 18.641 1 29.56 9 THR B C 1
ATOM 2550 O O . THR B 1 9 ? -0.08 -7.078 17.828 1 29.56 9 THR B O 1
ATOM 2553 N N . LYS B 1 10 ? 1.891 -7.867 18.484 1 32.56 10 LYS B N 1
ATOM 2554 C CA . LYS B 1 10 ? 1.96 -8.914 17.469 1 32.56 10 LYS B CA 1
ATOM 2555 C C . LYS B 1 10 ? 0.705 -9.781 17.484 1 32.56 10 LYS B C 1
ATOM 2557 O O . LYS B 1 10 ? 0.184 -10.109 18.562 1 32.56 10 LYS B O 1
ATOM 2562 N N . TRP B 1 11 ? -0.076 -9.789 16.484 1 29.86 11 TRP B N 1
ATOM 2563 C CA . TRP B 1 11 ? -1.229 -10.672 16.328 1 29.86 11 TRP B CA 1
ATOM 2564 C C . TRP B 1 11 ? -0.952 -12.047 16.922 1 29.86 11 TRP B C 1
ATOM 2566 O O . TRP B 1 11 ? 0.004 -12.719 16.531 1 29.86 11 TRP B O 1
ATOM 2576 N N . VAL B 1 12 ? -1.245 -12.156 18.281 1 29.44 12 VAL B N 1
ATOM 2577 C CA . VAL B 1 12 ? -1.242 -13.531 18.766 1 29.44 12 VAL B CA 1
ATOM 2578 C C . VAL B 1 12 ? -2.555 -14.219 18.391 1 29.44 12 VAL B C 1
ATOM 2580 O O . VAL B 1 12 ? -3.637 -13.672 18.641 1 29.44 12 VAL B O 1
ATOM 2583 N N . SER B 1 13 ? -2.631 -15.219 17.609 1 27.62 13 SER B N 1
ATOM 2584 C CA . SER B 1 13 ? -3.762 -16.078 17.281 1 27.62 13 SER B CA 1
ATOM 2585 C C . SER B 1 13 ? -4.41 -16.641 18.531 1 27.62 13 SER B C 1
ATOM 2587 O O . SER B 1 13 ? -3.738 -17.281 19.359 1 27.62 13 SER B O 1
ATOM 2589 N N . THR B 1 14 ? -5.324 -15.984 19.297 1 28.31 14 THR B N 1
ATOM 2590 C CA . THR B 1 14 ? -6.051 -16.469 20.469 1 28.31 14 THR B CA 1
ATOM 2591 C C . THR B 1 14 ? -6.895 -17.688 20.125 1 28.31 14 THR B C 1
ATOM 2593 O O . THR B 1 14 ? -8.023 -17.547 19.641 1 28.31 14 THR B O 1
ATOM 2596 N N . PHE B 1 15 ? -6.578 -18.859 19.609 1 24.89 15 PHE B N 1
ATOM 2597 C CA . PHE B 1 15 ? -7.457 -20.016 19.516 1 24.89 15 PHE B CA 1
ATOM 2598 C C . PHE B 1 15 ? -7.867 -20.5 20.906 1 24.89 15 PHE B C 1
ATOM 2600 O O . PHE B 1 15 ? -8.578 -21.5 21.031 1 24.89 15 PHE B O 1
ATOM 2607 N N . LYS B 1 16 ? -7.285 -20.297 22.094 1 23.53 16 LYS B N 1
ATOM 2608 C CA . LYS B 1 16 ? -7.59 -21.172 23.234 1 23.53 16 LYS B CA 1
ATOM 2609 C C . LYS B 1 16 ? -8.82 -20.688 23.984 1 23.53 16 LYS B C 1
ATOM 2611 O O . LYS B 1 16 ? -9.125 -21.188 25.078 1 23.53 16 LYS B O 1
ATOM 2616 N N . LYS B 1 17 ? -9.227 -19.484 24.047 1 26.36 17 LYS B N 1
ATOM 2617 C CA . LYS B 1 17 ? -10.016 -19.266 25.266 1 26.36 17 LYS B CA 1
ATOM 2618 C C . LYS B 1 17 ? -11.289 -20.109 25.25 1 26.36 17 LYS B C 1
ATOM 2620 O O . LYS B 1 17 ? -11.914 -20.281 24.203 1 26.36 17 LYS B O 1
ATOM 2625 N N . LYS B 1 18 ? -11.859 -20.625 26.578 1 24.31 18 LYS B N 1
ATOM 2626 C CA . LYS B 1 18 ? -12.844 -21.484 27.234 1 24.31 18 LYS B CA 1
ATOM 2627 C C . LYS B 1 18 ? -14.266 -21.016 26.922 1 24.31 18 LYS B C 1
ATOM 2629 O O . LYS B 1 18 ? -14.484 -19.844 26.625 1 24.31 18 LYS B O 1
ATOM 2634 N N . SER B 1 19 ? -15.5 -21.891 27.281 1 24.17 19 SER B N 1
ATOM 2635 C CA . SER B 1 19 ? -16.906 -22.234 27.141 1 24.17 19 SER B CA 1
ATOM 2636 C C . SER B 1 19 ? -17.812 -21.234 27.859 1 24.17 19 SER B C 1
ATOM 2638 O O . SER B 1 19 ? -19.016 -21.453 28 1 24.17 19 SER B O 1
ATOM 2640 N N . THR B 1 20 ? -17.484 -20.281 28.75 1 22.03 20 THR B N 1
ATOM 2641 C CA . THR B 1 20 ? -18.609 -20.016 29.641 1 22.03 20 THR B CA 1
ATOM 2642 C C . THR B 1 20 ? -19.828 -19.562 28.859 1 22.03 20 THR B C 1
ATOM 2644 O O . THR B 1 20 ? -19.703 -19.078 27.719 1 22.03 20 THR B O 1
ATOM 2647 N N . ASN B 1 21 ? -21.188 -19.453 29.609 1 22.36 21 ASN B N 1
ATOM 2648 C CA . ASN B 1 21 ? -22.641 -19.516 29.484 1 22.36 21 ASN B CA 1
ATOM 2649 C C . ASN B 1 21 ? -23.203 -18.312 28.734 1 22.36 21 ASN B C 1
ATOM 2651 O O . ASN B 1 21 ? -24.406 -18.062 28.75 1 22.36 21 ASN B O 1
ATOM 2655 N N . SER B 1 22 ? -22.375 -17.281 28.469 1 20.83 22 SER B N 1
ATOM 2656 C CA . SER B 1 22 ? -23.109 -16.016 28.359 1 20.83 22 SER B CA 1
ATOM 2657 C C . SER B 1 22 ? -24.266 -16.141 27.359 1 20.83 22 SER B C 1
ATOM 2659 O O . SER B 1 22 ? -24.25 -17.031 26.5 1 20.83 22 SER B O 1
ATOM 2661 N N . ARG B 1 23 ? -25.344 -15.188 27.547 1 21.77 23 ARG B N 1
ATOM 2662 C CA . ARG B 1 23 ? -26.625 -14.688 27.047 1 21.77 23 ARG B CA 1
ATOM 2663 C C . ARG B 1 23 ? -26.609 -14.586 25.531 1 21.77 23 ARG B C 1
ATOM 2665 O O . ARG B 1 23 ? -25.625 -14.141 24.938 1 21.77 23 ARG B O 1
ATOM 2672 N N . SER B 1 24 ? -27.625 -15.266 24.859 1 21.61 24 SER B N 1
ATOM 2673 C CA . SER B 1 24 ? -28.062 -15.648 23.516 1 21.61 24 SER B CA 1
ATOM 2674 C C . SER B 1 24 ? -28.297 -14.43 22.641 1 21.61 24 SER B C 1
ATOM 2676 O O . SER B 1 24 ? -29.016 -14.508 21.641 1 21.61 24 SER B O 1
ATOM 2678 N N . ASN B 1 25 ? -27.922 -13.227 23.094 1 21.86 25 ASN B N 1
ATOM 2679 C CA . ASN B 1 25 ? -28.484 -12.203 22.219 1 21.86 25 ASN B CA 1
ATOM 2680 C C . ASN B 1 25 ? -28.25 -12.531 20.75 1 21.86 25 ASN B C 1
ATOM 2682 O O . ASN B 1 25 ? -27.125 -12.828 20.344 1 21.86 25 ASN B O 1
ATOM 2686 N N . VAL B 1 26 ? -29.375 -12.945 20.094 1 23.42 26 VAL B N 1
ATOM 2687 C CA . VAL B 1 26 ? -29.656 -13.281 18.703 1 23.42 26 VAL B CA 1
ATOM 2688 C C . VAL B 1 26 ? -29.094 -12.195 17.797 1 23.42 26 VAL B C 1
ATOM 2690 O O . VAL B 1 26 ? -29.594 -11.07 17.781 1 23.42 26 VAL B O 1
ATOM 2693 N N . SER B 1 27 ? -27.906 -11.852 17.922 1 25.2 27 SER B N 1
ATOM 2694 C CA . SER B 1 27 ? -27.25 -10.906 17.031 1 25.2 27 SER B CA 1
ATOM 2695 C C . SER B 1 27 ? -27.719 -11.086 15.586 1 25.2 27 SER B C 1
ATOM 2697 O O . SER B 1 27 ? -28.062 -12.195 15.172 1 25.2 27 SER B O 1
ATOM 2699 N N . ALA B 1 28 ? -28.266 -9.969 14.945 1 25.05 28 ALA B N 1
ATOM 2700 C CA . ALA B 1 28 ? -28.734 -9.789 13.57 1 25.05 28 ALA B CA 1
ATOM 2701 C C . ALA B 1 28 ? -27.922 -10.633 12.602 1 25.05 28 ALA B C 1
ATOM 2703 O O . ALA B 1 28 ? -26.734 -10.398 12.406 1 25.05 28 ALA B O 1
ATOM 2704 N N . SER B 1 29 ? -28.203 -11.867 12.414 1 26.56 29 SER B N 1
ATOM 2705 C CA . SER B 1 29 ? -27.859 -12.938 11.492 1 26.56 29 SER B CA 1
ATOM 2706 C C . SER B 1 29 ? -27.922 -12.469 10.039 1 26.56 29 SER B C 1
ATOM 2708 O O . SER B 1 29 ? -28.984 -12.508 9.422 1 26.56 29 SER B O 1
ATOM 2710 N N . SER B 1 30 ? -27.828 -11.078 9.758 1 29.16 30 SER B N 1
ATOM 2711 C CA . SER B 1 30 ? -27.906 -10.852 8.32 1 29.16 30 SER B CA 1
ATOM 2712 C C . SER B 1 30 ? -27.312 -12.023 7.543 1 29.16 30 SER B C 1
ATOM 2714 O O . SER B 1 30 ? -26.281 -12.57 7.934 1 29.16 30 SER B O 1
ATOM 2716 N N . ASP B 1 31 ? -28.047 -12.93 7.062 1 29.91 31 ASP B N 1
ATOM 2717 C CA . ASP B 1 31 ? -27.766 -13.883 5.992 1 29.91 31 ASP B CA 1
ATOM 2718 C C . ASP B 1 31 ? -26.625 -13.398 5.109 1 29.91 31 ASP B C 1
ATOM 2720 O O . ASP B 1 31 ? -26.844 -12.727 4.098 1 29.91 31 ASP B O 1
ATOM 2724 N N . SER B 1 32 ? -25.828 -12.617 5.562 1 32.78 32 SER B N 1
ATOM 2725 C CA . SER B 1 32 ? -24.625 -12.031 4.977 1 32.78 32 SER B CA 1
ATOM 2726 C C . SER B 1 32 ? -23.922 -13.023 4.062 1 32.78 32 SER B C 1
ATOM 2728 O O . SER B 1 32 ? -23.75 -14.188 4.422 1 32.78 32 SER B O 1
ATOM 2730 N N . ALA B 1 33 ? -24.156 -13 2.801 1 35.12 33 ALA B N 1
ATOM 2731 C CA . ALA B 1 33 ? -23.344 -13.609 1.744 1 35.12 33 ALA B CA 1
ATOM 2732 C C . ALA B 1 33 ? -22 -14.062 2.281 1 35.12 33 ALA B C 1
ATOM 2734 O O . ALA B 1 33 ? -21.312 -13.305 2.977 1 35.12 33 ALA B O 1
ATOM 2735 N N . ASP B 1 34 ? -21.719 -15.289 2.854 1 45.75 34 ASP B N 1
ATOM 2736 C CA . ASP B 1 34 ? -20.438 -15.984 3.031 1 45.75 34 ASP B CA 1
ATOM 2737 C C . ASP B 1 34 ? -19.297 -15.188 2.43 1 45.75 34 ASP B C 1
ATOM 2739 O O . ASP B 1 34 ? -18.984 -15.32 1.241 1 45.75 34 ASP B O 1
ATOM 2743 N N . THR B 1 35 ? -19.297 -13.891 2.602 1 52.06 35 THR B N 1
ATOM 2744 C CA . THR B 1 35 ? -18.562 -12.75 2.059 1 52.06 35 THR B CA 1
ATOM 2745 C C . THR B 1 35 ? -17.078 -13.078 1.942 1 52.06 35 THR B C 1
ATOM 2747 O O . THR B 1 35 ? -16.531 -13.82 2.762 1 52.06 35 THR B O 1
ATOM 2750 N N . LEU B 1 36 ? -16.547 -13 0.773 1 65.75 36 LEU B N 1
ATOM 2751 C CA . LEU B 1 36 ? -15.258 -12.961 0.073 1 65.75 36 LEU B CA 1
ATOM 2752 C C . LEU B 1 36 ? -14.25 -12.117 0.837 1 65.75 36 LEU B C 1
ATOM 2754 O O . LEU B 1 36 ? -13.766 -11.102 0.326 1 65.75 36 LEU B O 1
ATOM 2758 N N . THR B 1 37 ? -14.094 -12.484 2.207 1 82.69 37 THR B N 1
ATOM 2759 C CA . THR B 1 37 ? -13.117 -11.625 2.867 1 82.69 37 THR B CA 1
ATOM 2760 C C . THR B 1 37 ? -11.734 -12.258 2.863 1 82.69 37 THR B C 1
ATOM 2762 O O . THR B 1 37 ? -10.789 -11.703 2.309 1 82.69 37 THR B O 1
ATOM 2765 N N . SER B 1 38 ? -11.531 -13.391 3.602 1 92.44 38 SER B N 1
ATOM 2766 C CA . SER B 1 38 ? -10.289 -14.156 3.646 1 92.44 38 SER B CA 1
ATOM 2767 C C . SER B 1 38 ? -10.516 -15.562 4.188 1 92.44 38 SER B C 1
ATOM 2769 O O . SER B 1 38 ? -11.625 -15.891 4.617 1 92.44 38 SER B O 1
ATOM 2771 N N . ILE B 1 39 ? -9.57 -16.344 4.168 1 93.38 39 ILE B N 1
ATOM 2772 C CA . ILE B 1 39 ? -9.664 -17.719 4.613 1 93.38 39 ILE B CA 1
ATOM 2773 C C . ILE B 1 39 ? -9.883 -17.766 6.125 1 93.38 39 ILE B C 1
ATOM 2775 O O . ILE B 1 39 ? -10.297 -18.781 6.672 1 93.38 39 ILE B O 1
ATOM 2779 N N . THR B 1 40 ? -9.602 -16.688 6.84 1 93.06 40 THR B N 1
ATOM 2780 C CA . THR B 1 40 ? -9.828 -16.625 8.281 1 93.06 40 THR B CA 1
ATOM 2781 C C . THR B 1 40 ? -11.227 -16.078 8.586 1 93.06 40 THR B C 1
ATOM 2783 O O . THR B 1 40 ? -11.664 -16.109 9.734 1 93.06 40 THR B O 1
ATOM 2786 N N . GLY B 1 41 ? -11.898 -15.531 7.594 1 90.31 41 GLY B N 1
ATOM 2787 C CA . GLY B 1 41 ? -13.203 -14.922 7.797 1 90.31 41 GLY B CA 1
ATOM 2788 C C . GLY B 1 41 ? -13.125 -13.461 8.195 1 90.31 41 GLY B C 1
ATOM 2789 O O . GLY B 1 41 ? -14.148 -12.797 8.359 1 90.31 41 GLY B O 1
ATOM 2790 N N . VAL B 1 42 ? -11.898 -13.016 8.383 1 88.81 42 VAL B N 1
ATOM 2791 C CA . VAL B 1 42 ? -11.68 -11.625 8.75 1 88.81 42 VAL B CA 1
ATOM 2792 C C . VAL B 1 42 ? -10.812 -10.945 7.695 1 88.81 42 VAL B C 1
ATOM 2794 O O . VAL B 1 42 ? -9.828 -11.516 7.223 1 88.81 42 VAL B O 1
ATOM 2797 N N . LYS B 1 43 ? -11.289 -9.805 7.258 1 90.12 43 LYS B N 1
ATOM 2798 C CA . LYS B 1 43 ? -10.469 -9.031 6.324 1 90.12 43 LYS B CA 1
ATOM 2799 C C . LYS B 1 43 ? -9.188 -8.531 6.996 1 90.12 43 LYS B C 1
ATOM 2801 O O . LYS B 1 43 ? -9.25 -7.906 8.055 1 90.12 43 LYS B O 1
ATOM 2806 N N . PRO B 1 44 ? -8.07 -8.883 6.418 1 92.06 44 PRO B N 1
ATOM 2807 C CA . PRO B 1 44 ? -6.844 -8.359 7.023 1 92.06 44 PRO B CA 1
ATOM 2808 C C . PRO B 1 44 ? -6.727 -6.84 6.902 1 92.06 44 PRO B C 1
ATOM 2810 O O . PRO B 1 44 ? -7.363 -6.234 6.035 1 92.06 44 PRO B O 1
ATOM 2813 N N . TYR B 1 45 ? -6.004 -6.25 7.812 1 89.19 45 TYR B N 1
ATOM 2814 C CA . TYR B 1 45 ? -5.812 -4.805 7.781 1 89.19 45 TYR B CA 1
ATOM 2815 C C . TYR B 1 45 ? -5.047 -4.383 6.531 1 89.19 45 TYR B C 1
ATOM 2817 O O . TYR B 1 45 ? -4.262 -5.16 5.988 1 89.19 45 TYR B O 1
ATOM 2825 N N . ASN B 1 46 ? -5.344 -3.197 6.082 1 92.06 46 ASN B N 1
ATOM 2826 C CA . ASN B 1 46 ? -4.551 -2.574 5.027 1 92.06 46 ASN B CA 1
ATOM 2827 C C . ASN B 1 46 ? -3.182 -2.139 5.535 1 92.06 46 ASN B C 1
ATOM 2829 O O . ASN B 1 46 ? -3.086 -1.372 6.496 1 92.06 46 ASN B O 1
ATOM 2833 N N . ASP B 1 47 ? -2.205 -2.592 4.895 1 94.69 47 ASP B N 1
ATOM 2834 C CA . ASP B 1 47 ? -0.836 -2.41 5.371 1 94.69 47 ASP B CA 1
ATOM 2835 C C . ASP B 1 47 ? -0.476 -0.929 5.453 1 94.69 47 ASP B C 1
ATOM 2837 O O . ASP B 1 47 ? 0.09 -0.478 6.453 1 94.69 47 ASP B O 1
ATOM 2841 N N . THR B 1 48 ? -0.774 -0.168 4.445 1 96 48 THR B N 1
ATOM 2842 C CA . THR B 1 48 ? -0.46 1.256 4.402 1 96 48 THR B CA 1
ATOM 2843 C C . THR B 1 48 ? -1.208 2.006 5.504 1 96 48 THR B C 1
ATOM 2845 O O . THR B 1 48 ? -0.607 2.779 6.254 1 96 48 THR B O 1
ATOM 2848 N N . THR B 1 49 ? -2.477 1.751 5.586 1 95.69 49 THR B N 1
ATOM 2849 C CA . THR B 1 49 ? -3.312 2.406 6.586 1 95.69 49 THR B CA 1
ATOM 2850 C C . THR B 1 49 ? -2.822 2.084 7.996 1 95.69 49 THR B C 1
ATOM 2852 O O . THR B 1 49 ? -2.711 2.977 8.836 1 95.69 49 THR B O 1
ATOM 2855 N N . ARG B 1 50 ? -2.508 0.865 8.211 1 95.5 50 ARG B N 1
ATOM 2856 C CA . ARG B 1 50 ? -2.053 0.426 9.523 1 95.5 50 ARG B CA 1
ATOM 2857 C C . ARG B 1 50 ? -0.754 1.121 9.914 1 95.5 50 ARG B C 1
ATOM 2859 O O . ARG B 1 50 ? -0.604 1.573 11.055 1 95.5 50 ARG B O 1
ATOM 2866 N N . ARG B 1 51 ? 0.103 1.224 9 1 96.81 51 ARG B N 1
ATOM 2867 C CA . ARG B 1 51 ? 1.399 1.828 9.289 1 96.81 51 ARG B CA 1
ATOM 2868 C C . ARG B 1 51 ? 1.256 3.32 9.57 1 96.81 51 ARG B C 1
ATOM 2870 O O . ARG B 1 51 ? 1.887 3.844 10.492 1 96.81 51 ARG B O 1
ATOM 2877 N N . ILE B 1 52 ? 0.45 3.957 8.828 1 97.88 52 ILE B N 1
ATOM 2878 C CA . ILE B 1 52 ? 0.215 5.383 9.039 1 97.88 52 ILE B CA 1
ATOM 2879 C C . ILE B 1 52 ? -0.441 5.598 10.398 1 97.88 52 ILE B C 1
ATOM 2881 O O . ILE B 1 52 ? -0.01 6.453 11.18 1 97.88 52 ILE B O 1
ATOM 2885 N N . THR B 1 53 ? -1.456 4.844 10.68 1 97.31 53 THR B N 1
ATOM 2886 C CA . THR B 1 53 ? -2.195 5.02 11.922 1 97.31 53 THR B CA 1
ATOM 2887 C C . THR B 1 53 ? -1.325 4.664 13.125 1 97.31 53 THR B C 1
ATOM 2889 O O . THR B 1 53 ? -1.44 5.281 14.188 1 97.31 53 THR B O 1
ATOM 2892 N N . ASN B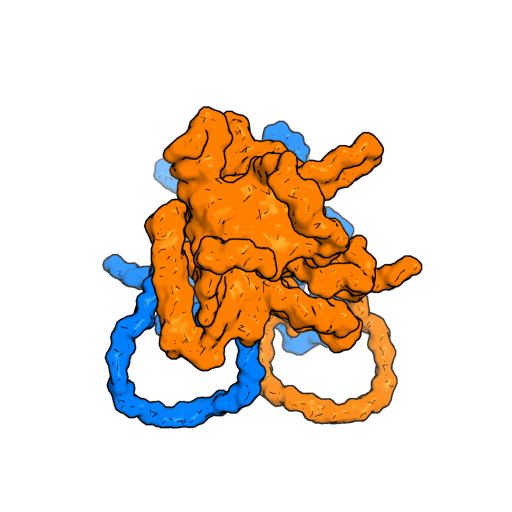 1 54 ? -0.48 3.67 12.953 1 97.19 54 ASN B N 1
ATOM 2893 C CA . ASN B 1 54 ? 0.473 3.342 14.008 1 97.19 54 ASN B CA 1
ATOM 2894 C C . ASN B 1 54 ? 1.438 4.492 14.266 1 97.19 54 ASN B C 1
ATOM 2896 O O . ASN B 1 54 ? 1.806 4.754 15.414 1 97.19 54 ASN B O 1
ATOM 2900 N N . TRP B 1 55 ? 1.843 5.09 13.234 1 98.25 55 TRP B N 1
ATOM 2901 C CA . TRP B 1 55 ? 2.703 6.262 13.375 1 98.25 55 TRP B CA 1
ATOM 2902 C C . TRP B 1 55 ? 1.993 7.371 14.148 1 98.25 55 TRP B C 1
ATOM 2904 O O . TRP B 1 55 ? 2.561 7.953 15.078 1 98.25 55 TRP B O 1
ATOM 2914 N N . VAL B 1 56 ? 0.792 7.625 13.789 1 98.56 56 VAL B N 1
ATOM 2915 C CA . VAL B 1 56 ? -0.005 8.641 14.461 1 98.56 56 VAL B CA 1
ATOM 2916 C C . VAL B 1 56 ? -0.162 8.281 15.938 1 98.56 56 VAL B C 1
ATOM 2918 O O . VAL B 1 56 ? 0.029 9.125 16.812 1 98.56 56 VAL B O 1
ATOM 2921 N N . TYR B 1 57 ? -0.474 7.07 16.141 1 98.06 57 TYR B N 1
ATOM 2922 C CA . TYR B 1 57 ? -0.646 6.559 17.5 1 98.06 57 TYR B CA 1
ATOM 2923 C C . TYR B 1 57 ? 0.6 6.812 18.328 1 98.06 57 TYR B C 1
ATOM 2925 O O . TYR B 1 57 ? 0.506 7.305 19.469 1 98.06 57 TYR B O 1
ATOM 2933 N N . ALA B 1 58 ? 1.708 6.484 17.781 1 98.12 58 ALA B N 1
ATOM 2934 C CA . ALA B 1 58 ? 2.979 6.629 18.484 1 98.12 58 ALA B CA 1
ATOM 2935 C C . ALA B 1 58 ? 3.254 8.086 18.828 1 98.12 58 ALA B C 1
ATOM 2937 O O . ALA B 1 58 ? 3.75 8.398 19.922 1 98.12 58 ALA B O 1
ATOM 2938 N N . GLN B 1 59 ? 2.922 8.984 17.906 1 97.88 59 GLN B N 1
ATOM 2939 C CA . GLN B 1 59 ? 3.154 10.406 18.156 1 97.88 59 GLN B CA 1
ATOM 2940 C C . GLN B 1 59 ? 2.258 10.922 19.281 1 97.88 59 GLN B C 1
ATOM 2942 O O . GLN B 1 59 ? 2.693 11.727 20.109 1 97.88 59 GLN B O 1
ATOM 2947 N N . ILE B 1 60 ? 1.009 10.523 19.266 1 98.19 60 ILE B N 1
ATOM 2948 C CA . ILE B 1 60 ? 0.083 10.945 20.312 1 98.19 60 ILE B CA 1
ATOM 2949 C C . ILE B 1 60 ? 0.564 10.43 21.672 1 98.19 60 ILE B C 1
ATOM 2951 O O . ILE B 1 60 ? 0.587 11.172 22.641 1 98.19 60 ILE B O 1
ATOM 2955 N N . LEU B 1 61 ? 0.985 9.195 21.688 1 97 61 LEU B N 1
ATOM 2956 C CA . LEU B 1 61 ? 1.408 8.547 22.922 1 97 61 LEU B CA 1
ATOM 2957 C C . LEU B 1 61 ? 2.625 9.242 23.516 1 97 61 LEU B C 1
ATOM 2959 O O . LEU B 1 61 ? 2.785 9.289 24.734 1 97 61 LEU B O 1
ATOM 2963 N N . ALA B 1 62 ? 3.439 9.773 22.656 1 97 62 ALA B N 1
ATOM 2964 C CA . ALA B 1 62 ? 4.691 10.398 23.078 1 97 62 ALA B CA 1
ATOM 2965 C C . ALA B 1 62 ? 4.43 11.742 23.75 1 97 62 ALA B C 1
ATOM 2967 O O . ALA B 1 62 ? 5.309 12.289 24.422 1 97 62 ALA B O 1
ATOM 2968 N N . VAL B 1 63 ? 3.232 12.297 23.641 1 97.25 63 VAL B N 1
ATOM 2969 C CA . VAL B 1 63 ? 2.885 13.602 24.188 1 97.25 63 VAL B CA 1
ATOM 2970 C C . VAL B 1 63 ? 2.131 13.43 25.5 1 97.25 63 VAL B C 1
ATOM 2972 O O . VAL B 1 63 ? 1.225 12.602 25.609 1 97.25 63 VAL B O 1
ATOM 2975 N N . PRO B 1 64 ? 2.506 14.203 26.531 1 96.56 64 PRO B N 1
ATOM 2976 C CA . PRO B 1 64 ? 1.752 14.141 27.781 1 96.56 64 PRO B CA 1
ATOM 2977 C C . PRO B 1 64 ? 0.258 14.391 27.578 1 96.56 64 PRO B C 1
ATOM 2979 O O . PRO B 1 64 ? -0.129 15.242 26.781 1 96.56 64 PRO B O 1
ATOM 2982 N N . LYS B 1 65 ? -0.506 13.672 28.344 1 95.94 65 LYS B N 1
ATOM 2983 C CA . LYS B 1 65 ? -1.957 13.688 28.188 1 95.94 65 LYS B CA 1
ATOM 2984 C C . LYS B 1 65 ? -2.504 15.117 28.25 1 95.94 65 LYS B C 1
ATOM 2986 O O . LYS B 1 65 ? -3.385 15.484 27.484 1 95.94 65 LYS B O 1
ATOM 2991 N N . GLU B 1 66 ? -1.957 15.898 29.078 1 95.56 66 GLU B N 1
ATOM 2992 C CA . GLU B 1 66 ? -2.459 17.25 29.312 1 95.56 66 GLU B CA 1
ATOM 2993 C C . GLU B 1 66 ? -2.195 18.156 28.125 1 95.56 66 GLU B C 1
ATOM 2995 O O . GLU B 1 66 ? -2.807 19.219 28 1 95.56 66 GLU B O 1
ATOM 3000 N N . GLN B 1 67 ? -1.321 17.766 27.25 1 96.88 67 GLN B N 1
ATOM 3001 C CA . GLN B 1 67 ? -0.941 18.625 26.125 1 96.88 67 GLN B CA 1
ATOM 3002 C C . GLN B 1 67 ? -1.522 18.109 24.812 1 96.88 67 GLN B C 1
ATOM 3004 O O . GLN B 1 67 ? -1.424 18.766 23.781 1 96.88 67 GLN B O 1
ATOM 3009 N N . ARG B 1 68 ? -2.184 17 24.812 1 97.69 68 ARG B N 1
ATOM 3010 C CA . ARG B 1 68 ? -2.611 16.328 23.578 1 97.69 68 ARG B CA 1
ATOM 3011 C C . ARG B 1 68 ? -3.658 17.156 22.844 1 97.69 68 ARG B C 1
ATOM 3013 O O . ARG B 1 68 ? -3.76 17.094 21.625 1 97.69 68 ARG B O 1
ATOM 3020 N N . HIS B 1 69 ? -4.395 17.938 23.594 1 96.06 69 HIS B N 1
ATOM 3021 C CA . HIS B 1 69 ? -5.43 18.75 22.953 1 96.06 69 HIS B CA 1
ATOM 3022 C C . HIS B 1 69 ? -4.82 19.875 22.125 1 96.06 69 HIS B C 1
ATOM 3024 O O . HIS B 1 69 ? -5.516 20.516 21.344 1 96.06 69 HIS B O 1
ATOM 3030 N N . PHE B 1 70 ? -3.494 20.094 22.203 1 97.31 70 PHE B N 1
ATOM 3031 C CA . PHE B 1 70 ? -2.791 21.109 21.422 1 97.31 70 PHE B CA 1
ATOM 3032 C C . PHE B 1 70 ? -2.143 20.484 20.188 1 97.31 70 PHE B C 1
ATOM 3034 O O . PHE B 1 70 ? -1.478 21.172 19.422 1 97.31 70 PHE B O 1
ATOM 3041 N N . LEU B 1 71 ? -2.33 19.172 19.953 1 98.25 71 LEU B N 1
ATOM 3042 C CA . LEU B 1 71 ? -1.755 18.469 18.812 1 98.25 71 LEU B CA 1
ATOM 3043 C C . LEU B 1 71 ? -2.473 18.844 17.516 1 98.25 71 LEU B C 1
ATOM 3045 O O . LEU B 1 71 ? -3.682 19.094 17.531 1 98.25 71 LEU B O 1
ATOM 3049 N N . GLU B 1 72 ? -1.7 18.875 16.516 1 97.94 72 GLU B N 1
ATOM 3050 C CA . GLU B 1 72 ? -2.215 19.062 15.164 1 97.94 72 GLU B CA 1
ATOM 3051 C C . GLU B 1 72 ? -1.617 18.031 14.203 1 97.94 72 GLU B C 1
ATOM 3053 O O . GLU B 1 72 ? -0.401 17.828 14.188 1 97.94 72 GLU B O 1
ATOM 3058 N N . LEU B 1 73 ? -2.471 17.328 13.508 1 98.69 73 LEU B N 1
ATOM 3059 C CA . LEU B 1 73 ? -2.072 16.406 12.445 1 98.69 73 LEU B CA 1
ATOM 3060 C C . LEU B 1 73 ? -2.473 16.953 11.078 1 98.69 73 LEU B C 1
ATOM 3062 O O . LEU B 1 73 ? -3.648 17.25 10.844 1 98.69 73 LEU B O 1
ATOM 3066 N N . GLU B 1 74 ? -1.521 17.125 10.242 1 98.62 74 GLU B N 1
ATOM 3067 C CA . GLU B 1 74 ? -1.83 17.672 8.93 1 98.62 74 GLU B CA 1
ATOM 3068 C C . GLU B 1 74 ? -1.106 16.922 7.824 1 98.62 74 GLU B C 1
ATOM 3070 O O . GLU B 1 74 ? -0.058 16.312 8.062 1 98.62 74 GLU B O 1
ATOM 3075 N N . VAL B 1 75 ? -1.686 16.844 6.652 1 98.69 75 VAL B N 1
ATOM 3076 C CA . VAL B 1 75 ? -1.077 16.328 5.434 1 98.69 75 VAL B CA 1
ATOM 3077 C C . VAL B 1 75 ? -0.873 17.469 4.434 1 98.69 75 VAL B C 1
ATOM 3079 O O . VAL B 1 75 ? -1.792 18.25 4.172 1 98.69 75 VAL B O 1
ATOM 3082 N N . LYS B 1 76 ? 0.321 17.594 3.957 1 98.56 76 LYS B N 1
ATOM 3083 C CA . LYS B 1 76 ? 0.652 18.594 2.953 1 98.56 76 LYS B CA 1
ATOM 3084 C C . LYS B 1 76 ? 0.913 17.953 1.594 1 98.56 76 LYS B C 1
ATOM 3086 O O . LYS B 1 76 ? 1.44 16.844 1.519 1 98.56 76 LYS B O 1
ATOM 3091 N N . PHE B 1 77 ? 0.507 18.719 0.574 1 98.69 77 PHE B N 1
ATOM 3092 C CA . PHE B 1 77 ? 0.783 18.297 -0.798 1 98.69 77 PHE B CA 1
ATOM 3093 C C . PHE B 1 77 ? 2.1 18.891 -1.287 1 98.69 77 PHE B C 1
ATOM 3095 O O . PHE B 1 77 ? 2.375 20.078 -1.066 1 98.69 77 PHE B O 1
ATOM 3102 N N . GLY B 1 78 ? 2.902 18.094 -1.825 1 98.38 78 GLY B N 1
ATOM 3103 C CA . GLY B 1 78 ? 4.188 18.5 -2.373 1 98.38 78 GLY B CA 1
ATOM 3104 C C . GLY B 1 78 ? 4.883 17.391 -3.146 1 98.38 78 GLY B C 1
ATOM 3105 O O . GLY B 1 78 ? 4.227 16.516 -3.713 1 98.38 78 GLY B O 1
ATOM 3106 N N . ARG B 1 79 ? 6.184 17.547 -3.293 1 98 79 ARG B N 1
ATOM 3107 C CA . ARG B 1 79 ? 6.98 16.562 -4.008 1 98 79 ARG B CA 1
ATOM 3108 C C . ARG B 1 79 ? 8.273 16.25 -3.264 1 98 79 ARG B C 1
ATOM 3110 O O . ARG B 1 79 ? 8.914 17.156 -2.723 1 98 79 ARG B O 1
ATOM 3117 N N . LEU B 1 80 ? 8.523 15.016 -3.195 1 98 80 LEU B N 1
ATOM 3118 C CA . LEU B 1 80 ? 9.812 14.594 -2.656 1 98 80 LEU B CA 1
ATOM 3119 C C . LEU B 1 80 ? 10.914 14.727 -3.709 1 98 80 LEU B C 1
ATOM 3121 O O . LEU B 1 80 ? 10.797 14.164 -4.801 1 98 80 LEU B O 1
ATOM 3125 N N . TRP B 1 81 ? 11.953 15.453 -3.295 1 97.69 81 TRP B N 1
ATOM 3126 C CA . TRP B 1 81 ? 13.008 15.828 -4.23 1 97.69 81 TRP B CA 1
ATOM 3127 C C . TRP B 1 81 ? 14.352 15.266 -3.789 1 97.69 81 TRP B C 1
ATOM 3129 O O . TRP B 1 81 ? 14.758 15.43 -2.633 1 97.69 81 TRP B O 1
ATOM 3139 N N . HIS B 1 82 ? 14.992 14.586 -4.691 1 97 82 HIS B N 1
ATOM 3140 C CA . HIS B 1 82 ? 16.312 14.039 -4.371 1 97 82 HIS B CA 1
ATOM 3141 C C . HIS B 1 82 ? 17.391 15.117 -4.461 1 97 82 HIS B C 1
ATOM 3143 O O . HIS B 1 82 ? 17.547 15.742 -5.508 1 97 82 HIS B O 1
ATOM 3149 N N . LYS B 1 83 ? 18.203 15.273 -3.453 1 96.5 83 LYS B N 1
ATOM 3150 C CA . LYS B 1 83 ? 19.156 16.375 -3.332 1 96.5 83 LYS B CA 1
ATOM 3151 C C . LYS B 1 83 ? 20.281 16.25 -4.348 1 96.5 83 LYS B C 1
ATOM 3153 O O . LYS B 1 83 ? 20.656 17.234 -4.996 1 96.5 83 LYS B O 1
ATOM 3158 N N . GLN B 1 84 ? 20.828 15.125 -4.555 1 95.06 84 GLN B N 1
ATOM 3159 C CA . GLN B 1 84 ? 21.984 14.906 -5.402 1 95.06 84 GLN B CA 1
ATOM 3160 C C . GLN B 1 84 ? 21.625 14.977 -6.879 1 95.06 84 GLN B C 1
ATOM 3162 O O . GLN B 1 84 ? 22.312 15.633 -7.668 1 95.06 84 GLN B O 1
ATOM 3167 N N . THR B 1 85 ? 20.484 14.359 -7.234 1 95.06 85 THR B N 1
ATOM 3168 C CA . THR B 1 85 ? 20.109 14.297 -8.641 1 95.06 85 THR B CA 1
ATOM 3169 C C . THR B 1 85 ? 19.266 15.508 -9.031 1 95.06 85 THR B C 1
ATOM 3171 O O . THR B 1 85 ? 19.047 15.766 -10.219 1 95.06 85 THR B O 1
ATOM 3174 N N . ASP B 1 86 ? 18.719 16.219 -8.117 1 95.12 86 ASP B N 1
ATOM 3175 C CA . ASP B 1 86 ? 17.906 17.406 -8.305 1 95.12 86 ASP B CA 1
ATOM 3176 C C . ASP B 1 86 ? 16.672 17.109 -9.164 1 95.12 86 ASP B C 1
ATOM 3178 O O . ASP B 1 86 ? 16.406 17.797 -10.148 1 95.12 86 ASP B O 1
ATOM 3182 N N . ARG B 1 87 ? 16.047 16.047 -8.883 1 96.38 87 ARG B N 1
ATOM 3183 C CA . ARG B 1 87 ? 14.805 15.625 -9.508 1 96.38 87 ARG B CA 1
ATOM 3184 C C . ARG B 1 87 ? 13.859 15 -8.484 1 96.38 87 ARG B C 1
ATOM 3186 O O . ARG B 1 87 ? 14.273 14.672 -7.371 1 96.38 87 ARG B O 1
ATOM 3193 N N . ARG B 1 88 ? 12.641 14.984 -8.914 1 96.56 88 ARG B N 1
ATOM 3194 C CA . ARG B 1 88 ? 11.711 14.258 -8.055 1 96.56 88 ARG B CA 1
ATOM 3195 C C . ARG B 1 88 ? 12.203 12.836 -7.789 1 96.56 88 ARG B C 1
ATOM 3197 O O . ARG B 1 88 ? 12.711 12.172 -8.688 1 96.56 88 ARG B O 1
ATOM 3204 N N . VAL B 1 89 ? 12.039 12.406 -6.637 1 96.69 89 VAL B N 1
ATOM 3205 C CA . VAL B 1 89 ? 12.547 11.102 -6.223 1 96.69 89 VAL B CA 1
ATOM 3206 C C . VAL B 1 89 ? 11.93 10.008 -7.094 1 96.69 89 VAL B C 1
ATOM 3208 O O . VAL B 1 89 ? 10.766 10.102 -7.484 1 96.69 89 VAL B O 1
ATOM 3211 N N . HIS B 1 90 ? 12.766 9.031 -7.352 1 94.69 90 HIS B N 1
ATOM 3212 C CA . HIS B 1 90 ? 12.281 7.828 -8.023 1 94.69 90 HIS B CA 1
ATOM 3213 C C . HIS B 1 90 ? 12.578 6.578 -7.207 1 94.69 90 HIS B C 1
ATOM 3215 O O . HIS B 1 90 ? 13.727 6.129 -7.145 1 94.69 90 HIS B O 1
ATOM 3221 N N . ILE B 1 91 ? 11.594 6.09 -6.582 1 97 91 ILE B N 1
ATOM 3222 C CA . ILE B 1 91 ? 11.648 4.793 -5.914 1 97 91 ILE B CA 1
ATOM 3223 C C . ILE B 1 91 ? 11.062 3.719 -6.824 1 97 91 ILE B C 1
ATOM 3225 O O . ILE B 1 91 ? 10.008 3.914 -7.422 1 97 91 ILE B O 1
ATOM 3229 N N . PRO B 1 92 ? 11.742 2.576 -6.996 1 97.31 92 PRO B N 1
ATOM 3230 C CA . PRO B 1 92 ? 11.344 1.597 -8.008 1 97.31 92 PRO B CA 1
ATOM 3231 C C . PRO B 1 92 ? 10.125 0.786 -7.598 1 97.31 92 PRO B C 1
ATOM 3233 O O . PRO B 1 92 ? 10.156 -0.448 -7.609 1 97.31 92 PRO B O 1
ATOM 3236 N N . VAL B 1 93 ? 9.047 1.461 -7.262 1 98.06 93 VAL B N 1
ATOM 3237 C CA . VAL B 1 93 ? 7.75 0.868 -6.957 1 98.06 93 VAL B CA 1
ATOM 3238 C C . VAL B 1 93 ? 6.656 1.603 -7.723 1 98.06 93 VAL B C 1
ATOM 3240 O O . VAL B 1 93 ? 6.855 2.73 -8.18 1 98.06 93 VAL B O 1
ATOM 3243 N N . THR B 1 94 ? 5.496 0.982 -7.844 1 97.38 94 THR B N 1
ATOM 3244 C CA . THR B 1 94 ? 4.492 1.563 -8.727 1 97.38 94 THR B CA 1
ATOM 3245 C C . THR B 1 94 ? 3.281 2.039 -7.926 1 97.38 94 THR B C 1
ATOM 3247 O O . THR B 1 94 ? 2.426 2.754 -8.453 1 97.38 94 THR B O 1
ATOM 3250 N N . ASN B 1 95 ? 3.15 1.638 -6.66 1 97.38 95 ASN B N 1
ATOM 3251 C CA . ASN B 1 95 ? 2.025 2.053 -5.832 1 97.38 95 ASN B CA 1
ATOM 3252 C C . ASN B 1 95 ? 2.471 2.988 -4.711 1 97.38 95 ASN B C 1
ATOM 3254 O O . ASN B 1 95 ? 3.668 3.148 -4.469 1 97.38 95 ASN B O 1
ATOM 3258 N N . GLU B 1 96 ? 1.494 3.637 -4.051 1 97.62 96 GLU B N 1
ATOM 3259 C CA . GLU B 1 96 ? 1.734 4.508 -2.902 1 97.62 96 GLU B CA 1
ATOM 3260 C C . GLU B 1 96 ? 2.584 3.805 -1.848 1 97.62 96 GLU B C 1
ATOM 3262 O O . GLU B 1 96 ? 2.312 2.656 -1.488 1 97.62 96 GLU B O 1
ATOM 3267 N N . CYS B 1 97 ? 3.613 4.508 -1.37 1 98.12 97 CYS B N 1
ATOM 3268 C CA . CYS B 1 97 ? 4.48 3.855 -0.397 1 98.12 97 CYS B CA 1
ATOM 3269 C C . CYS B 1 97 ? 4.949 4.844 0.666 1 98.12 97 CYS B C 1
ATOM 3271 O O . CYS B 1 97 ? 5.094 6.035 0.391 1 98.12 97 CYS B O 1
ATOM 3273 N N . ILE B 1 98 ? 5.164 4.379 1.841 1 98.62 98 ILE B N 1
ATOM 3274 C CA . ILE B 1 98 ? 5.762 5.133 2.936 1 98.62 98 ILE B CA 1
ATOM 3275 C C . ILE B 1 98 ? 7.285 5.047 2.852 1 98.62 98 ILE B C 1
ATOM 3277 O O . ILE B 1 98 ? 7.852 3.953 2.844 1 98.62 98 ILE B O 1
ATOM 3281 N N . VAL B 1 99 ? 7.93 6.203 2.834 1 98.56 99 VAL B N 1
ATOM 3282 C CA . VAL B 1 99 ? 9.367 6.25 2.574 1 98.56 99 VAL B CA 1
ATOM 3283 C C . VAL B 1 99 ? 10.133 6.137 3.889 1 98.56 99 VAL B C 1
ATOM 3285 O O . VAL B 1 99 ? 9.758 6.754 4.887 1 98.56 99 VAL B O 1
ATOM 3288 N N . GLU B 1 100 ? 11.203 5.449 3.871 1 97.56 100 GLU B N 1
ATOM 3289 C CA . GLU B 1 100 ? 12.031 5.246 5.055 1 97.56 100 GLU B CA 1
ATOM 3290 C C . GLU B 1 100 ? 12.719 6.543 5.48 1 97.56 100 GLU B C 1
ATOM 3292 O O . GLU B 1 100 ? 13.164 7.32 4.633 1 97.56 100 GLU B O 1
ATOM 3297 N N . ASP B 1 101 ? 12.938 6.672 6.711 1 95.62 101 ASP B N 1
ATOM 3298 C CA . ASP B 1 101 ? 13.531 7.879 7.277 1 95.62 101 ASP B CA 1
ATOM 3299 C C . ASP B 1 101 ? 14.953 8.078 6.773 1 95.62 101 ASP B C 1
ATOM 3301 O O . ASP B 1 101 ? 15.367 9.203 6.48 1 95.62 101 ASP B O 1
ATOM 3305 N N . ASN B 1 102 ? 15.703 7.012 6.695 1 95.44 102 ASN B N 1
ATOM 3306 C CA . ASN B 1 102 ? 17.094 7.117 6.258 1 95.44 102 ASN B CA 1
ATOM 3307 C C . ASN B 1 102 ? 17.188 7.645 4.828 1 95.44 102 ASN B C 1
ATOM 3309 O O . ASN B 1 102 ? 18.109 8.398 4.504 1 95.44 102 ASN B O 1
ATOM 3313 N N . PHE B 1 103 ? 16.266 7.277 4.016 1 96.81 103 PHE B N 1
ATOM 3314 C CA . PHE B 1 103 ? 16.266 7.73 2.631 1 96.81 103 PHE B CA 1
ATOM 3315 C C . PHE B 1 103 ? 15.859 9.195 2.545 1 96.81 103 PHE B C 1
ATOM 3317 O O . PHE B 1 103 ? 16.344 9.93 1.687 1 96.81 103 PHE B O 1
ATOM 3324 N N . ILE B 1 104 ? 15.039 9.633 3.4 1 97 104 ILE B N 1
ATOM 3325 C CA . ILE B 1 104 ? 14.531 11.008 3.414 1 97 104 ILE B CA 1
ATOM 3326 C C . ILE B 1 104 ? 15.68 11.977 3.662 1 97 104 ILE B C 1
ATOM 3328 O O . ILE B 1 104 ? 15.641 13.125 3.201 1 97 104 ILE B O 1
ATOM 3332 N N . LEU B 1 105 ? 16.688 11.508 4.391 1 96.25 105 LEU B N 1
ATOM 3333 C CA . LEU B 1 105 ? 17.844 12.344 4.676 1 96.25 105 LEU B CA 1
ATOM 3334 C C . LEU B 1 105 ? 18.484 12.836 3.383 1 96.25 105 LEU B C 1
ATOM 3336 O O . LEU B 1 105 ? 19.078 13.914 3.35 1 96.25 105 LEU B O 1
ATOM 3340 N N . ASP B 1 106 ? 18.328 12.078 2.316 1 96.38 106 ASP B N 1
ATOM 3341 C CA . ASP B 1 106 ? 18.906 12.43 1.019 1 96.38 106 ASP B CA 1
ATOM 3342 C C . ASP B 1 106 ? 17.906 13.227 0.178 1 96.38 106 ASP B C 1
ATOM 3344 O O . ASP B 1 106 ? 18.172 13.539 -0.983 1 96.38 106 ASP B O 1
ATOM 3348 N N . CYS B 1 107 ? 16.797 13.516 0.795 1 97.75 107 CYS B N 1
ATOM 3349 C CA . CYS B 1 107 ? 15.734 14.164 0.049 1 97.75 107 CYS B CA 1
ATOM 3350 C C . CYS B 1 107 ? 15.367 15.508 0.676 1 97.75 107 CYS B C 1
ATOM 3352 O O . CYS B 1 107 ? 15.828 15.828 1.775 1 97.75 107 CYS B O 1
ATOM 3354 N N . GLN B 1 108 ? 14.719 16.266 -0.112 1 97.12 108 GLN B N 1
ATOM 3355 C CA . GLN B 1 108 ? 14.055 17.484 0.328 1 97.12 108 GLN B CA 1
ATOM 3356 C C . GLN B 1 108 ? 12.578 17.484 -0.061 1 97.12 108 GLN B C 1
ATOM 3358 O O . GLN B 1 108 ? 12.227 17.078 -1.173 1 97.12 108 GLN B O 1
ATOM 3363 N N . TYR B 1 109 ? 11.781 17.781 0.872 1 97.69 109 TYR B N 1
ATOM 3364 C CA . TYR B 1 109 ? 10.367 17.906 0.559 1 97.69 109 TYR B CA 1
ATOM 3365 C C . TYR B 1 109 ? 10.031 19.312 0.075 1 97.69 109 TYR B C 1
ATOM 3367 O O . TYR B 1 109 ? 10.242 20.281 0.795 1 97.69 109 TYR B O 1
ATOM 3375 N N . ARG B 1 110 ? 9.523 19.406 -1.085 1 96.5 110 ARG B N 1
ATOM 3376 C CA . ARG B 1 110 ? 9.078 20.672 -1.657 1 96.5 110 ARG B CA 1
ATOM 3377 C C . ARG B 1 110 ? 7.562 20.812 -1.585 1 96.5 110 ARG B C 1
ATOM 3379 O O . ARG B 1 110 ? 6.848 20.266 -2.428 1 96.5 110 ARG B O 1
ATOM 3386 N N . SER B 1 111 ? 7.207 21.594 -0.629 1 95.44 111 SER B N 1
ATOM 3387 C CA . SER B 1 111 ? 5.777 21.766 -0.399 1 95.44 111 SER B CA 1
ATOM 3388 C C . SER B 1 111 ? 5.168 22.75 -1.391 1 95.44 111 SER B C 1
ATOM 3390 O O . SER B 1 111 ? 5.852 23.656 -1.867 1 95.44 111 SER B O 1
ATOM 3392 N N . GLY B 1 112 ? 3.918 22.5 -1.777 1 95.94 112 GLY B N 1
ATOM 3393 C CA . GLY B 1 112 ? 3.195 23.484 -2.57 1 95.94 112 GLY B CA 1
ATOM 3394 C C . GLY B 1 112 ? 2.674 22.922 -3.881 1 95.94 112 GLY B C 1
ATOM 3395 O O . GLY B 1 112 ? 3.014 21.797 -4.262 1 95.94 112 GLY B O 1
ATOM 3396 N N . LEU B 1 113 ? 1.812 23.688 -4.449 1 97.81 113 LEU B N 1
ATOM 3397 C CA . LEU B 1 113 ? 1.197 23.391 -5.738 1 97.81 113 LEU B CA 1
ATOM 3398 C C . LEU B 1 113 ? 1.513 24.469 -6.758 1 97.81 113 LEU B C 1
ATOM 3400 O O . LEU B 1 113 ? 1.752 25.625 -6.387 1 97.81 113 LEU B O 1
ATOM 3404 N N . ASP B 1 114 ? 1.59 24.047 -8 1 96.81 114 ASP B N 1
ATOM 3405 C CA . ASP B 1 114 ? 1.578 25.078 -9.031 1 96.81 114 ASP B CA 1
ATOM 3406 C C . ASP B 1 114 ? 0.175 25.656 -9.219 1 96.81 114 ASP B C 1
ATOM 3408 O O . ASP B 1 114 ? -0.806 25.078 -8.75 1 96.81 114 ASP B O 1
ATOM 3412 N N . ARG B 1 115 ? 0.074 26.766 -9.883 1 97.56 115 ARG B N 1
ATOM 3413 C CA . ARG B 1 115 ? -1.169 27.516 -10.023 1 97.56 115 ARG B CA 1
ATOM 3414 C C . ARG B 1 115 ? -2.262 26.656 -10.648 1 97.56 115 ARG B C 1
ATOM 3416 O O . ARG B 1 115 ? -3.402 26.656 -10.18 1 97.56 115 ARG B O 1
ATOM 3423 N N . GLU B 1 116 ? -1.915 25.922 -11.641 1 97.94 116 GLU B N 1
ATOM 3424 C CA . GLU B 1 116 ? -2.889 25.094 -12.336 1 97.94 116 GLU B CA 1
ATOM 3425 C C . GLU B 1 116 ? -3.521 24.062 -11.398 1 97.94 116 GLU B C 1
ATOM 3427 O O . GLU B 1 116 ? -4.746 23.953 -11.328 1 97.94 116 GLU B O 1
ATOM 3432 N N . HIS B 1 117 ? -2.668 23.391 -10.68 1 98.25 117 HIS B N 1
ATOM 3433 C CA . HIS B 1 117 ? -3.16 22.359 -9.781 1 98.25 117 HIS B CA 1
ATOM 3434 C C . HIS B 1 117 ? -3.881 22.969 -8.578 1 98.25 117 HIS B C 1
ATOM 3436 O O . HIS B 1 117 ? -4.852 22.391 -8.078 1 98.25 117 HIS B O 1
ATOM 3442 N N . PHE B 1 118 ? -3.416 24.078 -8.125 1 98.5 118 PHE B N 1
ATOM 3443 C CA . PHE B 1 118 ? -4.09 24.781 -7.035 1 98.5 118 PHE B CA 1
ATOM 3444 C C . PHE B 1 118 ? -5.512 25.172 -7.438 1 98.5 118 PHE B C 1
ATOM 3446 O O . PHE B 1 118 ? -6.461 24.906 -6.695 1 98.5 118 PHE B O 1
ATOM 3453 N N . ASP B 1 119 ? -5.648 25.703 -8.594 1 98.19 119 ASP B N 1
ATOM 3454 C CA . ASP B 1 119 ? -6.957 26.141 -9.086 1 98.19 119 ASP B CA 1
ATOM 3455 C C . ASP B 1 119 ? -7.879 24.938 -9.305 1 98.19 119 ASP B C 1
ATOM 3457 O O . ASP B 1 119 ? -9.078 25.016 -9.039 1 98.19 119 ASP B O 1
ATOM 3461 N N . ARG B 1 120 ? -7.297 23.844 -9.75 1 97.94 120 ARG B N 1
ATOM 3462 C CA . ARG B 1 120 ? -8.086 22.625 -9.945 1 97.94 120 ARG B CA 1
ATOM 3463 C C . ARG B 1 120 ? -8.57 22.078 -8.617 1 97.94 120 ARG B C 1
ATOM 3465 O O . ARG B 1 120 ? -9.719 21.641 -8.5 1 97.94 120 ARG B O 1
ATOM 3472 N N . ALA B 1 121 ? -7.672 22.078 -7.695 1 98.19 121 ALA B N 1
ATOM 3473 C CA . ALA B 1 121 ? -8.047 21.609 -6.363 1 98.19 121 ALA B CA 1
ATOM 3474 C C . ALA B 1 121 ? -9.156 22.484 -5.77 1 98.19 121 ALA B C 1
ATOM 3476 O O . ALA B 1 121 ? -10.141 21.969 -5.238 1 98.19 121 ALA B O 1
ATOM 3477 N N . LYS B 1 122 ? -8.953 23.734 -5.891 1 97.75 122 LYS B N 1
ATOM 3478 C CA . LYS B 1 122 ? -9.938 24.688 -5.379 1 97.75 122 LYS B CA 1
ATOM 3479 C C . LYS B 1 122 ? -11.297 24.5 -6.039 1 97.75 122 LYS B C 1
ATOM 3481 O O . LYS B 1 122 ? -12.32 24.453 -5.359 1 97.75 122 LYS B O 1
ATOM 3486 N N . LYS B 1 123 ? -11.289 24.375 -7.316 1 97.69 123 LYS B N 1
ATOM 3487 C CA . LYS B 1 123 ? -12.523 24.156 -8.062 1 97.69 123 LYS B CA 1
ATOM 3488 C C . LYS B 1 123 ? -13.195 22.844 -7.645 1 97.69 123 LYS B C 1
ATOM 3490 O O . LYS B 1 123 ? -14.414 22.797 -7.469 1 97.69 123 LYS B O 1
ATOM 3495 N N . PHE B 1 124 ? -12.438 21.844 -7.473 1 97.75 124 PHE B N 1
ATOM 3496 C CA . PHE B 1 124 ? -12.953 20.531 -7.109 1 97.75 124 PHE B CA 1
ATOM 3497 C C . PHE B 1 124 ? -13.609 20.562 -5.734 1 97.75 124 PHE B C 1
ATOM 3499 O O . PHE B 1 124 ? -14.766 20.172 -5.578 1 97.75 124 PHE B O 1
ATOM 3506 N N . VAL B 1 125 ? -12.914 21.078 -4.746 1 97.5 125 VAL B N 1
ATOM 3507 C CA . VAL B 1 125 ? -13.391 21.047 -3.367 1 97.5 125 VAL B CA 1
ATOM 3508 C C . VAL B 1 125 ? -14.547 22.016 -3.188 1 97.5 125 VAL B C 1
ATOM 3510 O O . VAL B 1 125 ? -15.539 21.703 -2.523 1 97.5 125 VAL B O 1
ATOM 3513 N N . THR B 1 126 ? -14.375 23.188 -3.752 1 96.19 126 THR B N 1
ATOM 3514 C CA . THR B 1 126 ? -15.461 24.156 -3.666 1 96.19 126 THR B CA 1
ATOM 3515 C C . THR B 1 126 ? -16.703 23.656 -4.402 1 96.19 126 THR B C 1
ATOM 3517 O O . THR B 1 126 ? -17.828 23.906 -3.979 1 96.19 126 THR B O 1
ATOM 3520 N N . GLY B 1 127 ? -16.453 22.969 -5.508 1 95.81 127 GLY B N 1
ATOM 3521 C CA . GLY B 1 127 ? -17.562 22.359 -6.215 1 95.81 127 GLY B CA 1
ATOM 3522 C C . GLY B 1 127 ? -18.328 21.344 -5.375 1 95.81 127 GLY B C 1
ATOM 3523 O O . GLY B 1 127 ? -19.547 21.344 -5.352 1 95.81 127 GLY B O 1
ATOM 3524 N N . LEU B 1 128 ? -17.594 20.516 -4.688 1 94.75 128 LEU B N 1
ATOM 3525 C CA . LEU B 1 128 ? -18.203 19.531 -3.791 1 94.75 128 LEU B CA 1
ATOM 3526 C C . LEU B 1 128 ? -19.016 20.234 -2.695 1 94.75 128 LEU B C 1
ATOM 3528 O O . LEU B 1 128 ? -20.109 19.781 -2.348 1 94.75 128 LEU B O 1
ATOM 3532 N N . SER B 1 129 ? -18.438 21.266 -2.141 1 94.94 129 SER B N 1
ATOM 3533 C CA . SER B 1 129 ? -19.078 22 -1.055 1 94.94 129 SER B CA 1
ATOM 3534 C C . SER B 1 129 ? -20.375 22.656 -1.523 1 94.94 129 SER B C 1
ATOM 3536 O O . SER B 1 129 ? -21.328 22.781 -0.755 1 94.94 129 SER B O 1
ATOM 3538 N N . LYS B 1 130 ? -20.406 23.094 -2.73 1 94.12 130 LYS B N 1
ATOM 3539 C CA . LYS B 1 130 ? -21.609 23.703 -3.287 1 94.12 130 LYS B CA 1
ATOM 3540 C C . LYS B 1 130 ? -22.688 22.656 -3.555 1 94.12 130 LYS B C 1
ATOM 3542 O O . LYS B 1 130 ? -23.875 22.922 -3.336 1 94.12 130 LYS B O 1
ATOM 3547 N N . LEU B 1 131 ? -22.266 21.5 -3.992 1 93.06 131 LEU B N 1
ATOM 3548 C CA . LEU B 1 131 ? -23.188 20.406 -4.316 1 93.06 131 LEU B CA 1
ATOM 3549 C C . LEU B 1 131 ? -23.797 19.812 -3.053 1 93.06 131 LEU B C 1
ATOM 3551 O O . LEU B 1 131 ? -24.953 19.406 -3.055 1 93.06 131 LEU B O 1
ATOM 3555 N N . HIS B 1 132 ? -22.938 19.797 -2.043 1 92.06 132 HIS B N 1
ATOM 3556 C CA . HIS B 1 132 ? -23.375 19.234 -0.769 1 92.06 132 HIS B CA 1
ATOM 3557 C C . HIS B 1 132 ? -23.219 20.25 0.363 1 92.06 132 HIS B C 1
ATOM 3559 O O . HIS B 1 132 ? -22.516 19.984 1.344 1 92.06 132 HIS B O 1
ATOM 3565 N N . LYS B 1 133 ? -23.984 21.281 0.373 1 90.38 133 LYS B N 1
ATOM 3566 C CA . LYS B 1 133 ? -23.828 22.438 1.261 1 90.38 133 LYS B CA 1
ATOM 3567 C C . LYS B 1 133 ? -24.031 22.031 2.719 1 90.38 133 LYS B C 1
ATOM 3569 O O . LYS B 1 133 ? -23.406 22.594 3.617 1 90.38 133 LYS B O 1
ATOM 3574 N N . GLU B 1 134 ? -24.781 21.047 2.904 1 91.69 134 GLU B N 1
ATOM 3575 C CA . GLU B 1 134 ? -25.125 20.625 4.262 1 91.69 134 GLU B CA 1
ATOM 3576 C C . GLU B 1 134 ? -23.953 19.891 4.922 1 91.69 134 GLU B C 1
ATOM 3578 O O . GLU B 1 134 ? -23.906 19.766 6.148 1 91.69 134 GLU B O 1
ATOM 3583 N N . LYS B 1 135 ? -23.078 19.453 4.125 1 93.19 135 LYS B N 1
ATOM 3584 C CA . LYS B 1 135 ? -22.016 18.625 4.652 1 93.19 135 LYS B CA 1
ATOM 3585 C C . LYS B 1 135 ? -20.734 19.422 4.855 1 93.19 135 LYS B C 1
ATOM 3587 O O . LYS B 1 135 ? -19.797 18.969 5.5 1 93.19 135 LYS B O 1
ATOM 3592 N N . PHE B 1 136 ? -20.703 20.609 4.277 1 95.94 136 PHE B N 1
ATOM 3593 C CA . PHE B 1 136 ? -19.469 21.391 4.281 1 95.94 136 PHE B CA 1
ATOM 3594 C C . PHE B 1 136 ? -19.703 22.766 4.902 1 95.94 136 PHE B C 1
ATOM 3596 O O . PHE B 1 136 ? -20.812 23.297 4.84 1 95.94 136 PHE B O 1
ATOM 3603 N N . ARG B 1 137 ? -18.703 23.266 5.547 1 96.5 137 ARG B N 1
ATOM 3604 C CA . ARG B 1 137 ? -18.609 24.656 5.988 1 96.5 137 ARG B CA 1
ATOM 3605 C C . ARG B 1 137 ? -17.359 25.328 5.43 1 96.5 137 ARG B C 1
ATOM 3607 O O . ARG B 1 137 ? -16.266 24.734 5.445 1 96.5 137 ARG B O 1
ATOM 3614 N N . THR B 1 138 ? -17.562 26.5 4.875 1 96.5 138 THR B N 1
ATOM 3615 C CA . THR B 1 138 ? -16.453 27.203 4.262 1 96.5 138 THR B CA 1
ATOM 3616 C C . THR B 1 138 ? -16.203 28.547 4.969 1 96.5 138 THR B C 1
ATOM 3618 O O . THR B 1 138 ? -17.156 29.25 5.324 1 96.5 138 THR B O 1
ATOM 3621 N N . PHE B 1 139 ? -14.945 28.891 5.195 1 94.88 139 PHE B N 1
ATOM 3622 C CA . PHE B 1 139 ? -14.609 30.219 5.688 1 94.88 139 PHE B CA 1
ATOM 3623 C C . PHE B 1 139 ? -13.305 30.719 5.07 1 94.88 139 PHE B C 1
ATOM 3625 O O . PHE B 1 139 ? -12.461 29.906 4.668 1 94.88 139 PHE B O 1
ATOM 3632 N N . LYS B 1 140 ? -13.172 31.984 4.984 1 96.25 140 LYS B N 1
ATOM 3633 C CA . LYS B 1 140 ? -12.008 32.656 4.395 1 96.25 140 LYS B CA 1
ATOM 3634 C C . LYS B 1 140 ? -11.312 33.562 5.406 1 96.25 140 LYS B C 1
ATOM 3636 O O . LYS B 1 140 ? -11.977 34.219 6.203 1 96.25 140 LYS B O 1
ATOM 3641 N N . THR B 1 141 ? -10.016 33.5 5.391 1 96.62 141 THR B N 1
ATOM 3642 C CA . THR B 1 141 ? -9.234 34.344 6.266 1 96.62 141 THR B CA 1
ATOM 3643 C C . THR B 1 141 ? -8.094 35.031 5.496 1 96.62 141 THR B C 1
ATOM 3645 O O . THR B 1 141 ? -7.609 34.469 4.504 1 96.62 141 THR B O 1
ATOM 3648 N N . ASP B 1 142 ? -7.758 36.219 5.863 1 97.44 142 ASP B N 1
ATOM 3649 C CA . ASP B 1 142 ? -6.609 37 5.395 1 97.44 142 ASP B CA 1
ATOM 3650 C C . ASP B 1 142 ? -5.734 37.438 6.562 1 97.44 142 ASP B C 1
ATOM 3652 O O . ASP B 1 142 ? -6.078 38.375 7.273 1 97.44 142 ASP B O 1
ATOM 3656 N N . GLN B 1 143 ? -4.57 36.688 6.676 1 97.25 143 GLN B N 1
ATOM 3657 C CA . GLN B 1 143 ? -3.801 36.875 7.902 1 97.25 143 GLN B CA 1
ATOM 3658 C C . GLN B 1 143 ? -2.312 37 7.602 1 97.25 143 GLN B C 1
ATOM 3660 O O . GLN B 1 143 ? -1.855 36.656 6.516 1 97.25 143 GLN B O 1
ATOM 3665 N N . ILE B 1 144 ? -1.661 37.562 8.539 1 96.06 144 ILE B N 1
ATOM 3666 C CA . ILE B 1 144 ? -0.208 37.688 8.484 1 96.06 144 ILE B CA 1
ATOM 3667 C C . ILE B 1 144 ? 0.416 36.906 9.641 1 96.06 144 ILE B C 1
ATOM 3669 O O . ILE B 1 144 ? 0.092 37.156 10.805 1 96.06 144 ILE B O 1
ATOM 3673 N N . ASP B 1 145 ? 1.243 35.938 9.273 1 95.31 145 ASP B N 1
ATOM 3674 C CA . ASP B 1 145 ? 2 35.188 10.266 1 95.31 145 ASP B CA 1
ATOM 3675 C C . ASP B 1 145 ? 3.432 35.719 10.375 1 95.31 145 ASP B C 1
ATOM 3677 O O . ASP B 1 145 ? 4.129 35.844 9.367 1 95.31 145 ASP B O 1
ATOM 3681 N N . ARG B 1 146 ? 3.799 35.969 11.594 1 93.31 146 ARG B N 1
ATOM 3682 C CA . ARG B 1 146 ? 5.184 36.344 11.898 1 93.31 146 ARG B CA 1
ATOM 3683 C C . ARG B 1 146 ? 5.801 35.344 12.867 1 93.31 146 ARG B C 1
ATOM 3685 O O . ARG B 1 146 ? 5.234 35.062 13.93 1 93.31 146 ARG B O 1
ATOM 3692 N N . VAL B 1 147 ? 6.879 34.75 12.438 1 92.81 147 VAL B N 1
ATOM 3693 C CA . VAL B 1 147 ? 7.531 33.75 13.273 1 92.81 147 VAL B CA 1
ATOM 3694 C C . VAL B 1 147 ? 8.82 34.312 13.852 1 92.81 147 VAL B C 1
ATOM 3696 O O . VAL B 1 147 ? 9.648 34.875 13.133 1 92.81 147 VAL B O 1
ATOM 3699 N N . TYR B 1 148 ? 8.945 34.156 15.148 1 91.75 148 TYR B N 1
ATOM 3700 C CA . TYR B 1 148 ? 10.125 34.594 15.883 1 91.75 148 TYR B CA 1
ATOM 3701 C C . TYR B 1 148 ? 10.867 33.406 16.5 1 91.75 148 TYR B C 1
ATOM 3703 O O . TYR B 1 148 ? 10.258 32.469 17 1 91.75 148 TYR B O 1
ATOM 3711 N N . ARG B 1 149 ? 12.125 33.469 16.375 1 89.62 149 ARG B N 1
ATOM 3712 C CA . ARG B 1 149 ? 12.992 32.438 16.938 1 89.62 149 ARG B CA 1
ATOM 3713 C C . ARG B 1 149 ? 13.648 32.906 18.234 1 89.62 149 ARG B C 1
ATOM 3715 O O . ARG B 1 149 ? 14.188 34.031 18.281 1 89.62 149 ARG B O 1
ATOM 3722 N N . GLU B 1 150 ? 13.5 32.094 19.234 1 84.62 150 GLU B N 1
ATOM 3723 C CA . GLU B 1 150 ? 14.195 32.344 20.5 1 84.62 150 GLU B CA 1
ATOM 3724 C C . GLU B 1 150 ? 15.148 31.219 20.859 1 84.62 150 GLU B C 1
ATOM 3726 O O . GLU B 1 150 ? 14.719 30.078 21.031 1 84.62 150 GLU B O 1
ATOM 3731 N N . ALA B 1 151 ? 16.406 31.562 20.797 1 80.94 151 ALA B N 1
ATOM 3732 C CA . ALA B 1 151 ? 17.422 30.562 21.109 1 80.94 151 ALA B CA 1
ATOM 3733 C C . ALA B 1 151 ? 18.141 30.891 22.406 1 80.94 151 ALA B C 1
ATOM 3735 O O . ALA B 1 151 ? 18.484 32.062 22.656 1 80.94 151 ALA B O 1
ATOM 3736 N N . TYR B 1 152 ? 17.984 29.953 23.328 1 78.12 152 TYR B N 1
ATOM 3737 C CA . TYR B 1 152 ? 18.781 30.047 24.547 1 78.12 152 TYR B CA 1
ATOM 3738 C C . TYR B 1 152 ? 19.938 29.047 24.531 1 78.12 152 TYR B C 1
ATOM 3740 O O . TYR B 1 152 ? 19.844 28 23.891 1 78.12 152 TYR B O 1
ATOM 3748 N N . ARG B 1 153 ? 21.031 29.406 25.156 1 79.31 153 ARG B N 1
ATOM 3749 C CA . ARG B 1 153 ? 22.188 28.531 25.188 1 79.31 153 ARG B CA 1
ATOM 3750 C C . ARG B 1 153 ? 21.844 27.172 25.75 1 79.31 153 ARG B C 1
ATOM 3752 O O . ARG B 1 153 ? 21.281 27.062 26.844 1 79.31 153 ARG B O 1
ATOM 3759 N N . GLY B 1 154 ? 22.141 26.156 25.031 1 75.69 154 GLY B N 1
ATOM 3760 C CA . GLY B 1 154 ? 22 24.781 25.484 1 75.69 154 GLY B CA 1
ATOM 3761 C C . GLY B 1 154 ? 20.578 24.25 25.344 1 75.69 154 GLY B C 1
ATOM 3762 O O . GLY B 1 154 ? 20.281 23.141 25.781 1 75.69 154 GLY B O 1
ATOM 3763 N N . LYS B 1 155 ? 19.688 25.141 24.953 1 79.31 155 LYS B N 1
ATOM 3764 C CA . LYS B 1 155 ? 18.312 24.672 24.828 1 79.31 155 LYS B CA 1
ATOM 3765 C C . LYS B 1 155 ? 17.859 24.625 23.375 1 79.31 155 LYS B C 1
ATOM 3767 O O . LYS B 1 155 ? 18.469 25.266 22.516 1 79.31 155 LYS B O 1
ATOM 3772 N N . ILE B 1 156 ? 16.922 23.828 23.156 1 82.12 156 ILE B N 1
ATOM 3773 C CA . ILE B 1 156 ? 16.312 23.766 21.828 1 82.12 156 ILE B CA 1
ATOM 3774 C C . ILE B 1 156 ? 15.609 25.094 21.531 1 82.12 156 ILE B C 1
ATOM 3776 O O . ILE B 1 156 ? 14.891 25.625 22.375 1 82.12 156 ILE B O 1
ATOM 3780 N N . PRO B 1 157 ? 15.922 25.578 20.391 1 88.06 157 PRO B N 1
ATOM 3781 C CA . PRO B 1 157 ? 15.258 26.844 20.031 1 88.06 157 PRO B CA 1
ATOM 3782 C C . PRO B 1 157 ? 13.742 26.734 20.031 1 88.06 157 PRO B C 1
ATOM 3784 O O . PRO B 1 157 ? 13.188 25.672 19.703 1 88.06 157 PRO B O 1
ATOM 3787 N N . ARG B 1 158 ? 13.164 27.828 20.438 1 88.75 158 ARG B N 1
ATOM 3788 C CA . ARG B 1 158 ? 11.703 27.922 20.422 1 88.75 158 ARG B CA 1
ATOM 3789 C C . ARG B 1 158 ? 11.227 28.844 19.312 1 88.75 158 ARG B C 1
ATOM 3791 O O . ARG B 1 158 ? 11.883 29.844 19 1 88.75 158 ARG B O 1
ATOM 3798 N N . PHE B 1 159 ? 10.086 28.453 18.75 1 90.56 159 PHE B N 1
ATOM 3799 C CA . PHE B 1 159 ? 9.492 29.25 17.672 1 90.56 159 PHE B CA 1
ATOM 3800 C C . PHE B 1 159 ? 8.117 29.766 18.062 1 90.56 159 PHE B C 1
ATOM 3802 O O . PHE B 1 159 ? 7.23 28.969 18.422 1 90.56 159 PHE B O 1
ATOM 3809 N N . TYR B 1 160 ? 8.031 31.062 18 1 92.81 160 TYR B N 1
ATOM 3810 C CA . TYR B 1 160 ? 6.766 31.719 18.312 1 92.81 160 TYR B CA 1
ATOM 3811 C C . TYR B 1 160 ? 6.121 32.281 17.062 1 92.81 160 TYR B C 1
ATOM 3813 O O . TYR B 1 160 ? 6.805 32.875 16.203 1 92.81 160 TYR B O 1
ATOM 3821 N N . ARG B 1 161 ? 4.875 32.031 16.922 1 94.19 161 ARG B N 1
ATOM 3822 C CA . ARG B 1 161 ? 4.133 32.562 15.781 1 94.19 161 ARG B CA 1
ATOM 3823 C C . ARG B 1 161 ? 3.057 33.531 16.234 1 94.19 161 ARG B C 1
ATOM 3825 O O . ARG B 1 161 ? 2.188 33.188 17.031 1 94.19 161 ARG B O 1
ATOM 3832 N N . LEU B 1 162 ? 3.162 34.688 15.781 1 94.5 162 LEU B N 1
ATOM 3833 C CA . LEU B 1 162 ? 2.125 35.719 15.969 1 94.5 162 LEU B CA 1
ATOM 3834 C C . LEU B 1 162 ? 1.289 35.875 14.711 1 94.5 162 LEU B C 1
ATOM 3836 O O . LEU B 1 162 ? 1.834 36.094 13.625 1 94.5 162 LEU B O 1
ATOM 3840 N N . THR B 1 163 ? 0.057 35.688 14.812 1 95.44 163 THR B N 1
ATOM 3841 C CA . THR B 1 163 ? -0.849 35.844 13.68 1 95.44 163 THR B CA 1
ATOM 3842 C C . THR B 1 163 ? -1.734 37.062 13.859 1 95.44 163 THR B C 1
ATOM 3844 O O . THR B 1 163 ? -2.361 37.25 14.906 1 95.44 163 THR B O 1
ATOM 3847 N N . THR B 1 164 ? -1.786 37.906 12.852 1 94.94 164 THR B N 1
ATOM 3848 C CA . THR B 1 164 ? -2.631 39.094 12.875 1 94.94 164 THR B CA 1
ATOM 3849 C C . THR B 1 164 ? -3.559 39.125 11.664 1 94.94 164 THR B C 1
ATOM 3851 O O . THR B 1 164 ? -3.238 38.562 10.617 1 94.94 164 THR B O 1
ATOM 3854 N N . ASP B 1 165 ? -4.691 39.719 11.883 1 95.5 165 ASP B N 1
ATOM 3855 C CA . ASP B 1 165 ? -5.586 39.969 10.758 1 95.5 165 ASP B CA 1
ATOM 3856 C C . ASP B 1 165 ? -5.016 41.062 9.844 1 95.5 165 ASP B C 1
ATOM 3858 O O . ASP B 1 165 ? -4.551 42.094 10.312 1 95.5 165 ASP B O 1
ATOM 3862 N N . LYS B 1 166 ? -5.055 40.812 8.648 1 93 166 LYS B N 1
ATOM 3863 C CA . LYS B 1 166 ? -4.441 41.75 7.723 1 93 166 LYS B CA 1
ATOM 3864 C C . LYS B 1 166 ? -5.188 43.094 7.715 1 93 166 LYS B C 1
ATOM 3866 O O . LYS B 1 166 ? -4.566 44.156 7.707 1 93 166 LYS B O 1
ATOM 3871 N N . ALA B 1 167 ? -6.5 43.031 7.703 1 92.62 167 ALA B N 1
ATOM 3872 C CA . ALA B 1 167 ? -7.332 44.219 7.578 1 92.62 167 ALA B CA 1
ATOM 3873 C C . ALA B 1 167 ? -7.324 45.031 8.867 1 92.62 167 ALA B C 1
ATOM 3875 O O . ALA B 1 167 ? -7.246 46.281 8.836 1 92.62 167 ALA B O 1
ATOM 3876 N N . THR B 1 168 ? -7.34 44.375 10.055 1 94 168 THR B N 1
ATOM 3877 C CA . THR B 1 168 ? -7.543 45.062 11.32 1 94 168 THR B CA 1
ATOM 3878 C C . THR B 1 168 ? -6.246 45.125 12.117 1 94 168 THR B C 1
ATOM 3880 O O . THR B 1 168 ? -6.148 45.875 13.102 1 94 168 THR B O 1
ATOM 3883 N N . SER B 1 169 ? -5.301 44.312 11.727 1 90.31 169 SER B N 1
ATOM 3884 C CA . SER B 1 169 ? -4.02 44.188 12.414 1 90.31 169 SER B CA 1
ATOM 3885 C C . SER B 1 169 ? -4.195 43.656 13.828 1 90.31 169 SER B C 1
ATOM 3887 O O . SER B 1 169 ? -3.277 43.719 14.641 1 90.31 169 SER B O 1
ATOM 3889 N N . ARG B 1 170 ? -5.344 43.156 14.086 1 92.25 170 ARG B N 1
ATOM 3890 C CA . ARG B 1 170 ? -5.586 42.562 15.398 1 92.25 170 ARG B CA 1
ATOM 3891 C C . ARG B 1 170 ? -4.898 41.219 15.531 1 92.25 170 ARG B C 1
ATOM 3893 O O . ARG B 1 170 ? -4.871 40.438 14.578 1 92.25 170 ARG B O 1
ATOM 3900 N N . LEU B 1 171 ? -4.43 41.062 16.734 1 91.94 171 LEU B N 1
ATOM 3901 C CA . LEU B 1 171 ? -3.801 39.781 17.031 1 91.94 171 LEU B CA 1
ATOM 3902 C C . LEU B 1 171 ? -4.844 38.656 17.125 1 91.94 171 LEU B C 1
ATOM 3904 O O . LEU B 1 171 ? -5.797 38.75 17.906 1 91.94 171 LEU B O 1
ATOM 3908 N N . THR B 1 172 ? -4.688 37.625 16.312 1 91.25 172 THR B N 1
ATOM 3909 C CA . THR B 1 172 ? -5.664 36.531 16.297 1 91.25 172 THR B CA 1
ATOM 3910 C C . THR B 1 172 ? -5.086 35.281 16.953 1 91.25 172 THR B C 1
ATOM 3912 O O . THR B 1 172 ? -5.832 34.438 17.422 1 91.25 172 THR B O 1
ATOM 3915 N N . ALA B 1 173 ? -3.766 35.156 16.969 1 92.56 173 ALA B N 1
ATOM 3916 C CA . ALA B 1 173 ? -3.154 34 17.594 1 92.56 173 ALA B CA 1
ATOM 3917 C C . ALA B 1 173 ? -1.724 34.281 18.031 1 92.56 173 ALA B C 1
ATOM 3919 O O . ALA B 1 173 ? -0.99 35 17.344 1 92.56 173 ALA B O 1
ATOM 3920 N N . ASN B 1 174 ? -1.355 33.875 19.188 1 93.69 174 ASN B N 1
ATOM 3921 C CA . ASN B 1 174 ? -0.018 33.844 19.781 1 93.69 174 ASN B CA 1
ATOM 3922 C C . ASN B 1 174 ? 0.354 32.469 20.297 1 93.69 174 ASN B C 1
ATOM 3924 O O . ASN B 1 174 ? -0.047 32.094 21.391 1 93.69 174 ASN B O 1
ATOM 3928 N N . ILE B 1 175 ? 1.186 31.781 19.453 1 95.12 175 ILE B N 1
ATOM 3929 C CA . ILE B 1 175 ? 1.389 30.375 19.797 1 95.12 175 ILE B CA 1
ATOM 3930 C C . ILE B 1 175 ? 2.869 30.016 19.672 1 95.12 175 ILE B C 1
ATOM 3932 O O . ILE B 1 175 ? 3.621 30.703 18.969 1 95.12 175 ILE B O 1
ATOM 3936 N N . GLU B 1 176 ? 3.232 29.062 20.453 1 94 176 GLU B N 1
ATOM 3937 C CA . GLU B 1 176 ? 4.492 28.359 20.25 1 94 176 GLU B CA 1
ATOM 3938 C C . GLU B 1 176 ? 4.285 27.062 19.484 1 94 176 GLU B C 1
ATOM 3940 O O . GLU B 1 176 ? 3.533 26.188 19.922 1 94 176 GLU B O 1
ATOM 3945 N N . LYS B 1 177 ? 4.91 27.016 18.391 1 94.19 177 LYS B N 1
ATOM 3946 C CA . LYS B 1 177 ? 4.746 25.812 17.578 1 94.19 177 LYS B CA 1
ATOM 3947 C C . LYS B 1 177 ? 5.973 24.906 17.672 1 94.19 177 LYS B C 1
ATOM 3949 O O . LYS B 1 177 ? 7.102 25.375 17.5 1 94.19 177 LYS B O 1
ATOM 3954 N N . LYS B 1 178 ? 5.715 23.641 17.953 1 94.25 178 LYS B N 1
ATOM 3955 C CA . LYS B 1 178 ? 6.75 22.609 18 1 94.25 178 LYS B CA 1
ATOM 3956 C C . LYS B 1 178 ? 6.453 21.484 17.016 1 94.25 178 LYS B C 1
ATOM 3958 O O . LYS B 1 178 ? 5.418 20.812 17.109 1 94.25 178 LYS B O 1
ATOM 3963 N N . LYS B 1 179 ? 7.355 21.344 16.062 1 94.81 179 LYS B N 1
ATOM 3964 C CA . LYS B 1 179 ? 7.219 20.219 15.148 1 94.81 179 LYS B CA 1
ATOM 3965 C C . LYS B 1 179 ? 7.695 18.922 15.805 1 94.81 179 LYS B C 1
ATOM 3967 O O . LYS B 1 179 ? 8.805 18.859 16.344 1 94.81 179 LYS B O 1
ATOM 3972 N N . LEU B 1 180 ? 6.887 17.906 15.719 1 96.94 180 LEU B N 1
ATOM 3973 C CA . LEU B 1 180 ? 7.219 16.656 16.391 1 96.94 180 LEU B CA 1
ATOM 3974 C C . LEU B 1 180 ? 7.816 15.648 15.422 1 96.94 180 LEU B C 1
ATOM 3976 O O . LEU B 1 180 ? 8.898 15.102 15.664 1 96.94 180 LEU B O 1
ATOM 3980 N N . ALA B 1 181 ? 7.059 15.352 14.352 1 97.88 181 ALA B N 1
ATOM 3981 C CA . ALA B 1 181 ? 7.543 14.336 13.422 1 97.88 181 ALA B CA 1
ATOM 3982 C C . ALA B 1 181 ? 6.879 14.484 12.055 1 97.88 181 ALA B C 1
ATOM 3984 O O . ALA B 1 181 ? 5.816 15.094 11.938 1 97.88 181 ALA B O 1
ATOM 3985 N N . ASN B 1 182 ? 7.598 13.914 11.094 1 98.31 182 ASN B N 1
ATOM 3986 C CA . ASN B 1 182 ? 7.078 13.844 9.734 1 98.31 182 ASN B CA 1
ATOM 3987 C C . ASN B 1 182 ? 7.047 12.406 9.227 1 98.31 182 ASN B C 1
ATOM 3989 O O . ASN B 1 182 ? 7.883 11.586 9.617 1 98.31 182 ASN B O 1
ATOM 3993 N N . LEU B 1 183 ? 6.059 12.102 8.477 1 98.62 183 LEU B N 1
ATOM 3994 C CA . LEU B 1 183 ? 5.961 10.883 7.691 1 98.62 183 LEU B CA 1
ATOM 3995 C C . LEU B 1 183 ? 5.797 11.203 6.207 1 98.62 183 LEU B C 1
ATOM 3997 O O . LEU B 1 183 ? 4.906 11.969 5.832 1 98.62 183 LEU B O 1
ATOM 4001 N N . HIS B 1 184 ? 6.676 10.633 5.379 1 98.81 184 HIS B N 1
ATOM 4002 C CA . HIS B 1 184 ? 6.652 10.938 3.955 1 98.81 184 HIS B CA 1
ATOM 4003 C C . HIS B 1 184 ? 6.055 9.789 3.15 1 98.81 184 HIS B C 1
ATOM 4005 O O . HIS B 1 184 ? 6.438 8.633 3.336 1 98.81 184 HIS B O 1
ATOM 4011 N N . ILE B 1 185 ? 5.113 10.125 2.32 1 98.56 185 ILE B N 1
ATOM 4012 C CA . ILE B 1 185 ? 4.457 9.156 1.442 1 98.56 185 ILE B CA 1
ATOM 4013 C C . ILE B 1 185 ? 4.727 9.523 -0.016 1 98.56 185 ILE B C 1
ATOM 4015 O O . ILE B 1 185 ? 4.398 10.625 -0.459 1 98.56 185 ILE B O 1
ATOM 4019 N N . HIS B 1 186 ? 5.332 8.625 -0.729 1 98.44 186 HIS B N 1
ATOM 4020 C CA . HIS B 1 186 ? 5.59 8.805 -2.154 1 98.44 186 HIS B CA 1
ATOM 4021 C C . HIS B 1 186 ? 4.488 8.172 -2.998 1 98.44 186 HIS B C 1
ATOM 4023 O O . HIS B 1 186 ? 4.098 7.027 -2.754 1 98.44 186 HIS B O 1
ATOM 4029 N N . CYS B 1 187 ? 3.986 8.914 -3.908 1 97.69 187 CYS B N 1
ATOM 4030 C CA . CYS B 1 187 ? 2.953 8.461 -4.832 1 97.69 187 CYS B CA 1
ATOM 4031 C C . CYS B 1 187 ? 3.465 8.469 -6.27 1 97.69 187 CYS B C 1
ATOM 4033 O O . CYS B 1 187 ? 3.244 9.438 -7.004 1 97.69 187 CYS B O 1
ATOM 4035 N N . PRO B 1 188 ? 3.951 7.352 -6.758 1 96.06 188 PRO B N 1
ATOM 4036 C CA . PRO B 1 188 ? 4.641 7.352 -8.047 1 96.06 188 PRO B CA 1
ATOM 4037 C C . PRO B 1 188 ? 3.719 7.699 -9.211 1 96.06 188 PRO B C 1
ATOM 4039 O O . PRO B 1 188 ? 4.164 8.281 -10.203 1 96.06 188 PRO B O 1
ATOM 4042 N N . ASP B 1 189 ? 2.445 7.371 -9.117 1 92.06 189 ASP B N 1
ATOM 4043 C CA . ASP B 1 189 ? 1.546 7.547 -10.258 1 92.06 189 ASP B CA 1
ATOM 4044 C C . ASP B 1 189 ? 0.714 8.82 -10.102 1 92.06 189 ASP B C 1
ATOM 4046 O O . ASP B 1 189 ? -0.254 9.023 -10.844 1 92.06 189 ASP B O 1
ATOM 4050 N N . MET B 1 190 ? 1.04 9.633 -9.148 1 95.5 190 MET B N 1
ATOM 4051 C CA . MET B 1 190 ? 0.338 10.898 -8.93 1 95.5 190 MET B CA 1
ATOM 4052 C C . MET B 1 190 ? 1.303 12.078 -9.008 1 95.5 190 MET B C 1
ATOM 4054 O O . MET B 1 190 ? 2.518 11.891 -8.922 1 95.5 190 MET B O 1
ATOM 4058 N N . ILE B 1 191 ? 0.744 13.172 -9.164 1 95.5 191 ILE B N 1
ATOM 4059 C CA . ILE B 1 191 ? 1.561 14.367 -9.352 1 95.5 191 ILE B CA 1
ATOM 4060 C C . ILE B 1 191 ? 2.221 14.758 -8.031 1 95.5 191 ILE B C 1
ATOM 4062 O O . ILE B 1 191 ? 3.385 15.156 -8.008 1 95.5 191 ILE B O 1
ATOM 4066 N N . PHE B 1 192 ? 1.488 14.602 -6.934 1 98.19 192 PHE B N 1
ATOM 4067 C CA . PHE B 1 192 ? 2.016 15.07 -5.66 1 98.19 192 PHE B CA 1
ATOM 4068 C C . PHE B 1 192 ? 2.254 13.906 -4.703 1 98.19 192 PHE B C 1
ATOM 4070 O O . PHE B 1 192 ? 1.541 12.906 -4.754 1 98.19 192 PHE B O 1
ATOM 4077 N N . ASP B 1 193 ? 3.238 14.055 -3.898 1 98.56 193 ASP B N 1
ATOM 4078 C CA . ASP B 1 193 ? 3.484 13.242 -2.713 1 98.56 193 ASP B CA 1
ATOM 4079 C C . ASP B 1 193 ? 2.898 13.898 -1.465 1 98.56 193 ASP B C 1
ATOM 4081 O O . ASP B 1 193 ? 2.439 15.039 -1.515 1 98.56 193 ASP B O 1
ATOM 4085 N N . PHE B 1 194 ? 2.891 13.125 -0.357 1 98.62 194 PHE B N 1
ATOM 4086 C CA . PHE B 1 194 ? 2.326 13.641 0.885 1 98.62 194 PHE B CA 1
ATOM 4087 C C . PHE B 1 194 ? 3.393 13.719 1.971 1 98.62 194 PHE B C 1
ATOM 4089 O O . PHE B 1 194 ? 4.289 12.875 2.033 1 98.62 194 PHE B O 1
ATOM 4096 N N . ARG B 1 195 ? 3.262 14.703 2.76 1 98.69 195 ARG B N 1
ATOM 4097 C CA . ARG B 1 195 ? 3.961 14.734 4.039 1 98.69 195 ARG B CA 1
ATOM 4098 C C . ARG B 1 195 ? 2.975 14.875 5.195 1 98.69 195 ARG B C 1
ATOM 4100 O O . ARG B 1 195 ? 2.234 15.859 5.273 1 98.69 195 ARG B O 1
ATOM 4107 N N . LEU B 1 196 ? 2.939 13.852 6.004 1 98.69 196 LEU B N 1
ATOM 4108 C CA . LEU B 1 196 ? 2.186 13.922 7.25 1 98.69 196 LEU B CA 1
ATOM 4109 C C . LEU B 1 196 ? 3.037 14.523 8.367 1 98.69 196 LEU B C 1
ATOM 4111 O O . LEU B 1 196 ? 4.184 14.109 8.57 1 98.69 196 LEU B O 1
ATOM 4115 N N . THR B 1 197 ? 2.482 15.555 9.016 1 98.62 197 THR B N 1
ATOM 4116 C CA . THR B 1 197 ? 3.23 16.219 10.078 1 98.62 197 THR B CA 1
ATOM 4117 C C . THR B 1 197 ? 2.406 16.266 11.359 1 98.62 197 THR B C 1
ATOM 4119 O O . THR B 1 197 ? 1.233 16.641 11.336 1 98.62 197 THR B O 1
ATOM 4122 N N . MET B 1 198 ? 2.973 15.797 12.398 1 98.69 198 MET B N 1
ATOM 4123 C CA . MET B 1 198 ? 2.443 16.031 13.734 1 98.69 198 MET B CA 1
ATOM 4124 C C . MET B 1 198 ? 3.166 17.188 14.414 1 98.69 198 MET B C 1
ATOM 4126 O O . MET B 1 198 ? 4.395 17.25 14.422 1 98.69 198 MET B O 1
ATOM 4130 N N . SER B 1 199 ? 2.377 18.141 14.914 1 97.94 199 SER B N 1
ATOM 4131 C CA . SER B 1 199 ? 2.949 19.281 15.609 1 97.94 199 SER B CA 1
ATOM 4132 C C . SER B 1 199 ? 2.184 19.594 16.891 1 97.94 199 SER B C 1
ATOM 4134 O O . SER B 1 199 ? 1.058 19.125 17.078 1 97.94 199 SER B O 1
ATOM 4136 N N . LEU B 1 200 ? 2.838 20.297 17.734 1 97.06 200 LEU B N 1
ATOM 4137 C CA . LEU B 1 200 ? 2.242 20.844 18.953 1 97.06 200 LEU B CA 1
ATOM 4138 C C . LEU B 1 200 ? 2.133 22.359 18.859 1 97.06 200 LEU B C 1
ATOM 4140 O O . LEU B 1 200 ? 3.125 23.047 18.594 1 97.06 200 LEU B O 1
ATOM 4144 N N . GLU B 1 201 ? 0.924 22.828 19 1 96.06 201 GLU B N 1
ATOM 4145 C CA . GLU B 1 201 ? 0.707 24.281 19.031 1 96.06 201 GLU B CA 1
ATOM 4146 C C . GLU B 1 201 ? 0.263 24.75 20.406 1 96.06 201 GLU B C 1
ATOM 4148 O O . GLU B 1 201 ? -0.934 24.781 20.703 1 96.06 201 GLU B O 1
ATOM 4153 N N . LEU B 1 202 ? 1.201 25.312 21.125 1 95 202 LEU B N 1
ATOM 4154 C CA . LEU B 1 202 ? 0.939 25.734 22.5 1 95 202 LEU B CA 1
ATOM 4155 C C . LEU B 1 202 ? 0.648 27.234 22.562 1 95 202 LEU B C 1
ATOM 4157 O O . LEU B 1 202 ? 1.291 28.016 21.859 1 95 202 LEU B O 1
ATOM 4161 N N . PRO B 1 203 ? -0.367 27.562 23.344 1 92.56 203 PRO B N 1
ATOM 4162 C CA . PRO B 1 203 ? -0.517 29 23.562 1 92.56 203 PRO B CA 1
ATOM 4163 C C . PRO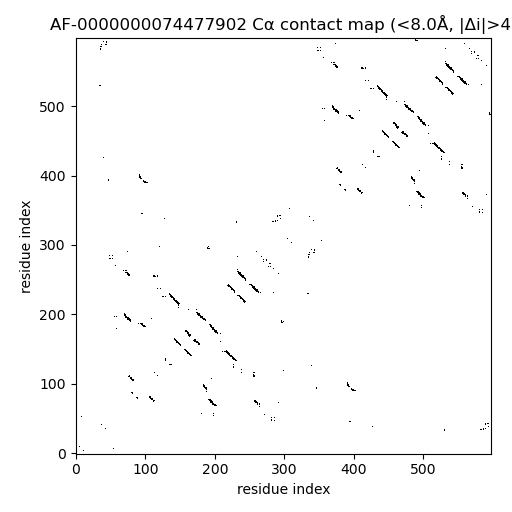 B 1 203 ? 0.709 29.625 24.219 1 92.56 203 PRO B C 1
ATOM 4165 O O . PRO B 1 203 ? 1.275 29.047 25.156 1 92.56 203 PRO B O 1
ATOM 4168 N N . SER B 1 204 ? 1.066 30.656 23.609 1 88.88 204 SER B N 1
ATOM 4169 C CA . SER B 1 204 ? 2.246 31.328 24.156 1 88.88 204 SER B CA 1
ATOM 4170 C C . SER B 1 204 ? 1.876 32.25 25.297 1 88.88 204 SER B C 1
ATOM 4172 O O . SER B 1 204 ? 0.874 32.969 25.219 1 88.88 204 SER B O 1
ATOM 4174 N N . SER B 1 205 ? 2.65 32.156 26.344 1 81.69 205 SER B N 1
ATOM 4175 C CA . SER B 1 205 ? 2.48 33.094 27.453 1 81.69 205 SER B CA 1
ATOM 4176 C C . SER B 1 205 ? 3.285 34.375 27.234 1 81.69 205 SER B C 1
ATOM 4178 O O . SER B 1 205 ? 3.16 35.312 28 1 81.69 205 SER B O 1
ATOM 4180 N N . GLU B 1 206 ? 3.955 34.375 26.219 1 79 206 GLU B N 1
ATOM 4181 C CA . GLU B 1 206 ? 4.797 35.562 25.953 1 79 206 GLU B CA 1
ATOM 4182 C C . GLU B 1 206 ? 3.969 36.75 25.469 1 79 206 GLU B C 1
ATOM 4184 O O . GLU B 1 206 ? 3.051 36.562 24.672 1 79 206 GLU B O 1
ATOM 4189 N N . ASN B 1 207 ? 4.324 37.844 26.047 1 79.88 207 ASN B N 1
ATOM 4190 C CA . ASN B 1 207 ? 3.678 39.062 25.609 1 79.88 207 ASN B CA 1
ATOM 4191 C C . ASN B 1 207 ? 4.078 39.438 24.188 1 79.88 207 ASN B C 1
ATOM 4193 O O . ASN B 1 207 ? 5.266 39.594 23.891 1 79.88 207 ASN B O 1
ATOM 4197 N N . PRO B 1 208 ? 3.127 39.625 23.359 1 84.44 208 PRO B N 1
ATOM 4198 C CA . PRO B 1 208 ? 3.42 40 21.969 1 84.44 208 PRO B CA 1
ATOM 4199 C C . PRO B 1 208 ? 4.273 41.25 21.859 1 84.44 208 PRO B C 1
ATOM 4201 O O . PRO B 1 208 ? 5.016 41.406 20.875 1 84.44 208 PRO B O 1
ATOM 4204 N N . GLU B 1 209 ? 4.125 42.031 22.766 1 81.75 209 GLU B N 1
ATOM 4205 C CA . GLU B 1 209 ? 4.867 43.281 22.734 1 81.75 209 GLU B CA 1
ATOM 4206 C C . GLU B 1 209 ? 6.371 43.062 22.797 1 81.75 209 GLU B C 1
ATOM 4208 O O . GLU B 1 209 ? 7.16 43.875 22.344 1 81.75 209 GLU B O 1
ATOM 4213 N N . ARG B 1 210 ? 6.637 41.938 23.297 1 82.81 210 ARG B N 1
ATOM 4214 C CA . ARG B 1 210 ? 8.047 41.562 23.422 1 82.81 210 ARG B CA 1
ATOM 4215 C C . ARG B 1 210 ? 8.703 41.469 22.047 1 82.81 210 ARG B C 1
ATOM 4217 O O . ARG B 1 210 ? 9.922 41.625 21.922 1 82.81 210 ARG B O 1
ATOM 4224 N N . PHE B 1 211 ? 7.895 41.312 21.062 1 84.25 211 PHE B N 1
ATOM 4225 C CA . PHE B 1 211 ? 8.445 41.062 19.734 1 84.25 211 PHE B CA 1
ATOM 4226 C C . PHE B 1 211 ? 8.422 42.312 18.891 1 84.25 211 PHE B C 1
ATOM 4228 O O . PHE B 1 211 ? 8.875 42.312 17.75 1 84.25 211 PHE B O 1
ATOM 4235 N N . GLU B 1 212 ? 7.875 43.344 19.375 1 79.81 212 GLU B N 1
ATOM 4236 C CA . GLU B 1 212 ? 7.699 44.594 18.625 1 79.81 212 GLU B CA 1
ATOM 4237 C C . GLU B 1 212 ? 9.031 45.094 18.062 1 79.81 212 GLU B C 1
ATOM 4239 O O . GLU B 1 212 ? 9.078 45.625 16.953 1 79.81 212 GLU B O 1
ATOM 4244 N N . ASN B 1 213 ? 10.102 44.844 18.828 1 82.19 213 ASN B N 1
ATOM 4245 C CA . ASN B 1 213 ? 11.398 45.344 18.375 1 82.19 213 ASN B CA 1
ATOM 4246 C C . ASN B 1 213 ? 12.258 44.219 17.781 1 82.19 213 ASN B C 1
ATOM 4248 O O . ASN B 1 213 ? 13.461 44.406 17.609 1 82.19 213 ASN B O 1
ATOM 4252 N N . HIS B 1 214 ? 11.688 43.156 17.5 1 86 214 HIS B N 1
ATOM 4253 C CA . HIS B 1 214 ? 12.414 42.062 16.906 1 86 214 HIS B CA 1
ATOM 4254 C C . HIS B 1 214 ? 11.984 41.812 15.461 1 86 214 HIS B C 1
ATOM 4256 O O . HIS B 1 214 ? 10.805 41.969 15.125 1 86 214 HIS B O 1
ATOM 4262 N N . THR B 1 215 ? 12.945 41.594 14.68 1 85.75 215 THR B N 1
ATOM 4263 C CA . THR B 1 215 ? 12.641 41.219 13.297 1 85.75 215 THR B CA 1
ATOM 4264 C C . THR B 1 215 ? 12.234 39.75 13.203 1 85.75 215 THR B C 1
ATOM 4266 O O . THR B 1 215 ? 12.953 38.875 13.664 1 85.75 215 THR B O 1
ATOM 4269 N N . PRO B 1 216 ? 11.117 39.594 12.656 1 90.06 216 PRO B N 1
ATOM 4270 C CA . PRO B 1 216 ? 10.703 38.188 12.516 1 90.06 216 PRO B CA 1
ATOM 4271 C C . PRO B 1 216 ? 11.594 37.406 11.555 1 90.06 216 PRO B C 1
ATOM 4273 O O . PRO B 1 216 ? 12.117 37.969 10.586 1 90.06 216 PRO B O 1
ATOM 4276 N N . GLU B 1 217 ? 11.773 36.125 11.891 1 88.5 217 GLU B N 1
ATOM 4277 C CA . GLU B 1 217 ? 12.516 35.25 11.008 1 88.5 217 GLU B CA 1
ATOM 4278 C C . GLU B 1 217 ? 11.789 35.062 9.68 1 88.5 217 GLU B C 1
ATOM 4280 O O . GLU B 1 217 ? 12.422 34.969 8.625 1 88.5 217 GLU B O 1
ATOM 4285 N N . THR B 1 218 ? 10.508 34.906 9.758 1 90.38 218 THR B N 1
ATOM 4286 C CA . THR B 1 218 ? 9.672 34.75 8.57 1 90.38 218 THR B CA 1
ATOM 4287 C C . THR B 1 218 ? 8.367 35.531 8.727 1 90.38 218 THR B C 1
ATOM 4289 O O . THR B 1 218 ? 7.809 35.594 9.82 1 90.38 218 THR B O 1
ATOM 4292 N N . GLU B 1 219 ? 7.949 36.125 7.68 1 92.5 219 GLU B N 1
ATOM 4293 C CA . GLU B 1 219 ? 6.652 36.781 7.598 1 92.5 219 GLU B CA 1
ATOM 4294 C C . GLU B 1 219 ? 5.867 36.312 6.375 1 92.5 219 GLU B C 1
ATOM 4296 O O . GLU B 1 219 ? 6.336 36.438 5.242 1 92.5 219 GLU B O 1
ATOM 4301 N N . ARG B 1 220 ? 4.746 35.719 6.645 1 94.94 220 ARG B N 1
ATOM 4302 C CA . ARG B 1 220 ? 3.934 35.125 5.586 1 94.94 220 ARG B CA 1
ATOM 4303 C C . ARG B 1 220 ? 2.537 35.75 5.562 1 94.94 220 ARG B C 1
ATOM 4305 O O . ARG B 1 220 ? 1.81 35.688 6.559 1 94.94 220 ARG B O 1
ATOM 4312 N N . HIS B 1 221 ? 2.184 36.406 4.445 1 96.31 221 HIS B N 1
ATOM 4313 C CA . HIS B 1 221 ? 0.812 36.844 4.211 1 96.31 221 HIS B CA 1
ATOM 4314 C C . HIS B 1 221 ? -0.032 35.719 3.633 1 96.31 221 HIS B C 1
ATOM 4316 O O . HIS B 1 221 ? 0.239 35.219 2.531 1 96.31 221 HIS B O 1
ATOM 4322 N N . LYS B 1 222 ? -1.046 35.344 4.328 1 97.44 222 LYS B N 1
ATOM 4323 C CA . LYS B 1 222 ? -1.798 34.156 3.988 1 97.44 222 LYS B CA 1
ATOM 4324 C C . LYS B 1 222 ? -3.26 34.469 3.703 1 97.44 222 LYS B C 1
ATOM 4326 O O . LYS B 1 222 ? -3.992 34.906 4.598 1 97.44 222 LYS B O 1
ATOM 4331 N N . LYS B 1 223 ? -3.658 34.281 2.498 1 98.06 223 LYS B N 1
ATOM 4332 C CA . LYS B 1 223 ? -5.07 34.219 2.129 1 98.06 223 LYS B CA 1
ATOM 4333 C C . LYS B 1 223 ? -5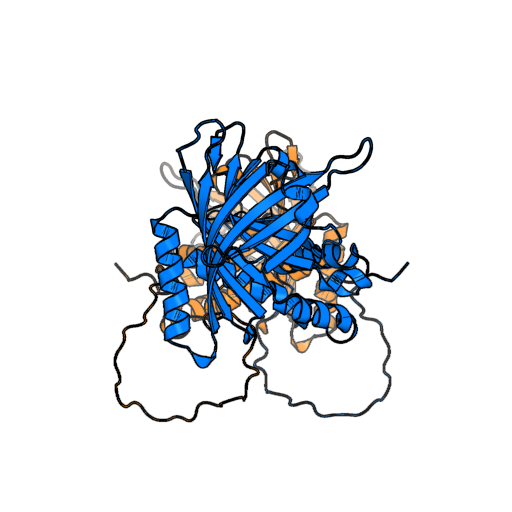.562 32.781 2.051 1 98.06 223 LYS B C 1
ATOM 4335 O O . LYS B 1 223 ? -5.211 32.062 1.126 1 98.06 223 LYS B O 1
ATOM 4340 N N . ARG B 1 224 ? -6.414 32.438 3.023 1 98.06 224 ARG B N 1
ATOM 4341 C CA . ARG B 1 224 ? -6.754 31.031 3.18 1 98.06 224 ARG B CA 1
ATOM 4342 C C . ARG B 1 224 ? -8.25 30.812 2.994 1 98.06 224 ARG B C 1
ATOM 4344 O O . ARG B 1 224 ? -9.07 31.578 3.5 1 98.06 224 ARG B O 1
ATOM 4351 N N . THR B 1 225 ? -8.602 29.875 2.15 1 98.12 225 THR B N 1
ATOM 4352 C CA . THR B 1 225 ? -9.938 29.297 2.094 1 98.12 225 THR B CA 1
ATOM 4353 C C . THR B 1 225 ? -9.961 27.938 2.801 1 98.12 225 THR B C 1
ATOM 4355 O O . THR B 1 225 ? -9.273 27 2.393 1 98.12 225 THR B O 1
ATOM 4358 N N . SER B 1 226 ? -10.773 27.859 3.863 1 98.31 226 SER B N 1
ATOM 4359 C CA . SER B 1 226 ? -10.891 26.625 4.637 1 98.31 226 SER B CA 1
ATOM 4360 C C . SER B 1 226 ? -12.25 25.969 4.43 1 98.31 226 SER B C 1
ATOM 4362 O O . SER B 1 226 ? -13.289 26.641 4.543 1 98.31 226 SER B O 1
ATOM 4364 N N . ILE B 1 227 ? -12.258 24.703 4.09 1 98.25 227 ILE B N 1
ATOM 4365 C CA . ILE B 1 227 ? -13.469 23.922 3.875 1 98.25 227 ILE B CA 1
ATOM 4366 C C . ILE B 1 227 ? -13.484 22.734 4.828 1 98.25 227 ILE B C 1
ATOM 4368 O O . ILE B 1 227 ? -12.602 21.875 4.781 1 98.25 227 ILE B O 1
ATOM 4372 N N . ILE B 1 228 ? -14.539 22.719 5.648 1 97.75 228 ILE B N 1
ATOM 4373 C CA . ILE B 1 228 ? -14.609 21.688 6.688 1 97.75 228 ILE B CA 1
ATOM 4374 C C . ILE B 1 228 ? -15.664 20.656 6.316 1 97.75 228 ILE B C 1
ATOM 4376 O O . ILE B 1 228 ? -16.797 21 5.973 1 97.75 228 ILE B O 1
ATOM 4380 N N . HIS B 1 229 ? -15.258 19.422 6.281 1 97.44 229 HIS B N 1
ATOM 4381 C CA . HIS B 1 229 ? -16.172 18.281 6.172 1 97.44 229 HIS B CA 1
ATOM 4382 C C . HIS B 1 229 ? -16.266 17.531 7.492 1 97.44 229 HIS B C 1
ATOM 4384 O O . HIS B 1 229 ? -15.578 16.531 7.699 1 97.44 229 HIS B O 1
ATOM 4390 N N . ALA B 1 230 ? -17.25 17.812 8.289 1 94.19 230 ALA B N 1
ATOM 4391 C CA . ALA B 1 230 ? -17.344 17.391 9.68 1 94.19 230 ALA B CA 1
ATOM 4392 C C . ALA B 1 230 ? -17.484 15.867 9.773 1 94.19 230 ALA B C 1
ATOM 4394 O O . ALA B 1 230 ? -16.891 15.242 10.664 1 94.19 230 ALA B O 1
ATOM 4395 N N . THR B 1 231 ? -18.125 15.297 8.867 1 94.12 231 THR B N 1
ATOM 4396 C CA . THR B 1 231 ? -18.422 13.867 8.906 1 94.12 231 THR B CA 1
ATOM 4397 C C . THR B 1 231 ? -17.125 13.055 8.766 1 94.12 231 THR B C 1
ATOM 4399 O O . THR B 1 231 ? -17 11.984 9.359 1 94.12 231 THR B O 1
ATOM 4402 N N . THR B 1 232 ? -16.203 13.578 8.023 1 96.5 232 THR B N 1
ATOM 4403 C CA . THR B 1 232 ? -14.961 12.852 7.836 1 96.5 232 THR B CA 1
ATOM 4404 C C . THR B 1 232 ? -13.867 13.406 8.734 1 96.5 232 THR B C 1
ATOM 4406 O O . THR B 1 232 ? -12.695 13.055 8.586 1 96.5 232 THR B O 1
ATOM 4409 N N . ALA B 1 233 ? -14.211 14.328 9.586 1 96.94 233 ALA B N 1
ATOM 4410 C CA . ALA B 1 233 ? -13.273 14.922 10.539 1 96.94 233 ALA B CA 1
ATOM 4411 C C . ALA B 1 233 ? -12.086 15.555 9.82 1 96.94 233 ALA B C 1
ATOM 4413 O O . ALA B 1 233 ? -10.938 15.359 10.227 1 96.94 233 ALA 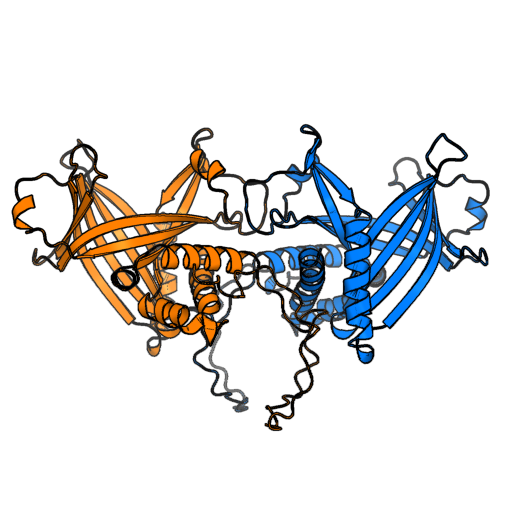B O 1
ATOM 4414 N N . THR B 1 234 ? -12.359 16.266 8.711 1 98.12 234 THR B N 1
ATOM 4415 C CA . THR B 1 234 ? -11.266 16.781 7.895 1 98.12 234 THR B CA 1
ATOM 4416 C C . THR B 1 234 ? -11.516 18.234 7.523 1 98.12 234 THR B C 1
ATOM 4418 O O . THR B 1 234 ? -12.633 18.609 7.168 1 98.12 234 THR B O 1
ATOM 4421 N N . ARG B 1 235 ? -10.555 19.031 7.711 1 98.44 235 ARG B N 1
ATOM 4422 C CA . ARG B 1 235 ? -10.523 20.391 7.195 1 98.44 235 ARG B CA 1
ATOM 4423 C C . ARG B 1 235 ? -9.531 20.531 6.047 1 98.44 235 ARG B C 1
ATOM 4425 O O . ARG B 1 235 ? -8.398 20.047 6.141 1 98.44 235 ARG B O 1
ATOM 4432 N N . ILE B 1 236 ? -9.914 21.094 4.945 1 98.75 236 ILE B N 1
ATOM 4433 C CA . ILE B 1 236 ? -9.062 21.344 3.783 1 98.75 236 ILE B CA 1
ATOM 4434 C C . ILE B 1 236 ? -8.727 22.844 3.703 1 98.75 236 ILE B C 1
ATOM 4436 O O . ILE B 1 236 ? -9.617 23.688 3.619 1 98.75 236 ILE B O 1
ATOM 4440 N N . ASP B 1 237 ? -7.477 23.141 3.734 1 98.56 237 ASP B N 1
ATOM 4441 C CA . ASP B 1 237 ? -7.02 24.516 3.66 1 98.56 237 ASP B CA 1
ATOM 4442 C C . ASP B 1 237 ? -6.289 24.781 2.346 1 98.56 237 ASP B C 1
ATOM 4444 O O . ASP B 1 237 ? -5.281 24.141 2.051 1 98.56 237 ASP B O 1
ATOM 4448 N N . LEU B 1 238 ? -6.816 25.688 1.563 1 98.62 238 LEU B N 1
ATOM 4449 C CA . LEU B 1 238 ? -6.152 26.219 0.379 1 98.62 238 LEU B CA 1
ATOM 4450 C C . LEU B 1 238 ? -5.629 27.625 0.639 1 98.62 238 LEU B C 1
ATOM 4452 O O . LEU B 1 238 ? -6.41 28.547 0.919 1 98.62 238 LEU B O 1
ATOM 4456 N N . THR B 1 239 ? -4.281 27.797 0.541 1 98.56 239 THR B N 1
ATOM 4457 C CA . THR B 1 239 ? -3.697 29.047 1.003 1 98.56 239 THR B CA 1
ATOM 4458 C C . THR B 1 239 ? -2.795 29.656 -0.07 1 98.56 239 THR B C 1
ATOM 4460 O O . THR B 1 239 ? -1.932 28.969 -0.621 1 98.56 239 THR B O 1
ATOM 4463 N N . GLU B 1 240 ? -3.035 30.859 -0.413 1 98.25 240 GLU B N 1
ATOM 4464 C CA . GLU B 1 240 ? -2.1 31.688 -1.178 1 98.25 240 GLU B CA 1
ATOM 4465 C C . GLU B 1 240 ? -1.178 32.469 -0.256 1 98.25 240 GLU B C 1
ATOM 4467 O O . GLU B 1 240 ? -1.642 33.281 0.544 1 98.25 240 GLU B O 1
ATOM 4472 N N . VAL B 1 241 ? 0.047 32.188 -0.376 1 97.69 241 VAL B N 1
ATOM 4473 C CA . VAL B 1 241 ? 1.01 32.781 0.541 1 97.69 241 VAL B CA 1
ATOM 4474 C C . VAL B 1 241 ? 1.91 33.75 -0.219 1 97.69 241 VAL B C 1
ATOM 4476 O O . VAL B 1 241 ? 2.4 33.438 -1.305 1 97.69 241 VAL B O 1
ATOM 4479 N N . SER B 1 242 ? 2.061 34.938 0.289 1 95.31 242 SER B N 1
ATOM 4480 C CA . SER B 1 242 ? 3.045 35.906 -0.173 1 95.31 242 SER B CA 1
ATOM 4481 C C . SER B 1 242 ? 4.113 36.156 0.887 1 95.31 242 SER B C 1
ATOM 4483 O O . SER B 1 242 ? 3.793 36.5 2.025 1 95.31 242 SER B O 1
ATOM 4485 N N . GLN B 1 243 ? 5.34 35.875 0.543 1 91.75 243 GLN B N 1
ATOM 4486 C CA . GLN B 1 243 ? 6.449 36.062 1.479 1 91.75 243 GLN B CA 1
ATOM 4487 C C . GLN B 1 243 ? 7.516 36.969 0.908 1 91.75 243 GLN B C 1
ATOM 4489 O O . GLN B 1 243 ? 7.848 36.906 -0.276 1 91.75 243 GLN B O 1
ATOM 4494 N N . ARG B 1 244 ? 8.008 37.812 1.726 1 81.31 244 ARG B N 1
ATOM 4495 C CA . ARG B 1 244 ? 9.07 38.75 1.309 1 81.31 244 ARG B CA 1
ATOM 4496 C C . ARG B 1 244 ? 10.375 38 1.076 1 81.31 244 ARG B C 1
ATOM 4498 O O . ARG B 1 244 ? 10.734 37.094 1.849 1 81.31 244 ARG B O 1
ATOM 4505 N N . VAL B 1 245 ? 10.961 38.25 -0.119 1 78.5 245 VAL B N 1
ATOM 4506 C CA . VAL B 1 245 ? 12.242 37.625 -0.433 1 78.5 245 VAL B CA 1
ATOM 4507 C C . VAL B 1 245 ? 13.359 38.281 0.379 1 78.5 245 VAL B C 1
ATOM 4509 O O . VAL B 1 245 ? 13.445 39.531 0.438 1 78.5 245 VAL B O 1
ATOM 4512 N N . LYS B 1 246 ? 14.109 37.406 1.085 1 74.69 246 LYS B N 1
ATOM 4513 C CA . LYS B 1 246 ? 15.195 37.938 1.911 1 74.69 246 LYS B CA 1
ATOM 4514 C C . LYS B 1 246 ? 16.188 38.719 1.075 1 74.69 246 LYS B C 1
ATOM 4516 O O . LYS B 1 246 ? 16.641 38.281 0.027 1 74.69 246 LYS B O 1
ATOM 4521 N N . GLY B 1 247 ? 16.594 39.875 1.538 1 69.12 247 GLY B N 1
ATOM 4522 C CA . GLY B 1 247 ? 17.641 40.688 0.942 1 69.12 247 GLY B CA 1
ATOM 4523 C C . GLY B 1 247 ? 17.125 41.625 -0.133 1 69.12 247 GLY B C 1
ATOM 4524 O O . GLY B 1 247 ? 17.844 42.531 -0.583 1 69.12 247 GLY B O 1
ATOM 4525 N N . LYS B 1 248 ? 16.016 41.281 -0.624 1 68.62 248 LYS B N 1
ATOM 4526 C CA . LYS B 1 248 ? 15.453 42.156 -1.639 1 68.62 248 LYS B CA 1
ATOM 4527 C C . LYS B 1 248 ? 14.188 42.844 -1.138 1 68.62 248 LYS B C 1
ATOM 4529 O O . LYS B 1 248 ? 13.117 42.219 -1.094 1 68.62 248 LYS B O 1
ATOM 4534 N N . SER B 1 249 ? 14.234 44 -0.57 1 65.81 249 SER B N 1
ATOM 4535 C CA . SER B 1 249 ? 13.203 44.688 0.201 1 65.81 249 SER B CA 1
ATOM 4536 C C . SER B 1 249 ? 11.875 44.719 -0.557 1 65.81 249 SER B C 1
ATOM 4538 O O . SER B 1 249 ? 10.805 44.594 0.044 1 65.81 249 SER B O 1
ATOM 4540 N N . ASP B 1 250 ? 11.789 44.719 -1.869 1 70.06 250 ASP B N 1
ATOM 4541 C CA . ASP B 1 250 ? 10.516 45 -2.529 1 70.06 250 ASP B CA 1
ATOM 4542 C C . ASP B 1 250 ? 10.062 43.844 -3.385 1 70.06 250 ASP B C 1
ATOM 4544 O O . ASP B 1 250 ? 9.148 43.969 -4.207 1 70.06 250 ASP B O 1
ATOM 4548 N N . GLU B 1 251 ? 10.656 42.656 -2.996 1 85 251 GLU B N 1
ATOM 4549 C CA . GLU B 1 251 ? 10.25 41.531 -3.828 1 85 251 GLU B CA 1
ATOM 4550 C C . GLU B 1 251 ? 9.539 40.469 -3.002 1 85 251 GLU B C 1
ATOM 4552 O O . GLU B 1 251 ? 9.953 40.156 -1.885 1 85 251 GLU B O 1
ATOM 4557 N N . TYR B 1 252 ?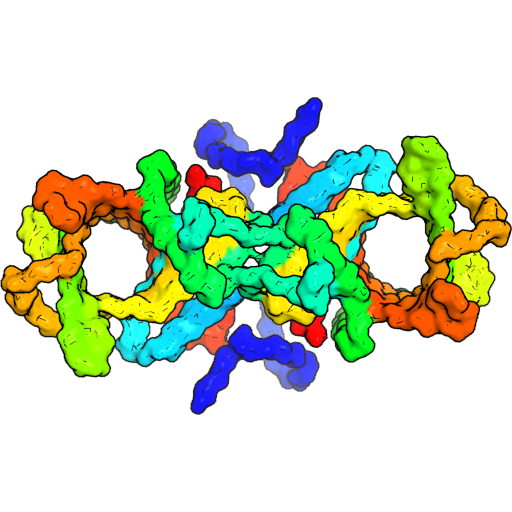 8.336 40.156 -3.516 1 88.06 252 TYR B N 1
ATOM 4558 C CA . TYR B 1 252 ? 7.547 39.125 -2.861 1 88.06 252 TYR B CA 1
ATOM 4559 C C . TYR B 1 252 ? 7.496 37.844 -3.715 1 88.06 252 TYR B C 1
ATOM 4561 O O . TYR B 1 252 ? 7.387 37.938 -4.941 1 88.06 252 TYR B O 1
ATOM 4569 N N . ALA B 1 253 ? 7.645 36.719 -3.033 1 91.69 253 ALA B N 1
ATOM 4570 C CA . ALA B 1 253 ? 7.438 35.406 -3.666 1 91.69 253 ALA B CA 1
ATOM 4571 C C . ALA B 1 253 ? 6.078 34.812 -3.289 1 91.69 253 ALA B C 1
ATOM 4573 O O . ALA B 1 253 ? 5.633 34.969 -2.148 1 91.69 253 ALA B O 1
ATOM 4574 N N . GLU B 1 254 ? 5.434 34.25 -4.254 1 94.31 254 GLU B N 1
ATOM 4575 C CA . GLU B 1 254 ? 4.117 33.656 -4.023 1 94.31 254 GLU B CA 1
ATOM 4576 C C . GLU B 1 254 ? 4.199 32.125 -3.955 1 94.31 254 GLU B C 1
ATOM 4578 O O . GLU B 1 254 ? 4.926 31.5 -4.73 1 94.31 254 GLU B O 1
ATOM 4583 N N . PHE B 1 255 ? 3.533 31.578 -2.975 1 96.19 255 PHE B N 1
ATOM 4584 C CA . PHE B 1 255 ? 3.439 30.141 -2.793 1 96.19 255 PHE B CA 1
ATOM 4585 C C . PHE B 1 255 ? 1.983 29.703 -2.678 1 96.19 255 PHE B C 1
ATOM 4587 O O . PHE B 1 255 ? 1.174 30.375 -2.045 1 96.19 255 PHE B O 1
ATOM 4594 N N . LEU B 1 256 ? 1.622 28.641 -3.387 1 98.56 256 LEU B N 1
ATOM 4595 C CA . LEU B 1 256 ? 0.294 28.031 -3.299 1 98.56 256 LEU B CA 1
ATOM 4596 C C . LEU B 1 256 ? 0.344 26.703 -2.549 1 98.56 256 LEU B C 1
ATOM 4598 O O . LEU B 1 256 ? 1.062 25.797 -2.949 1 98.56 256 LEU B O 1
ATOM 4602 N N . GLU B 1 257 ? -0.451 26.672 -1.492 1 98.44 257 GLU B N 1
ATOM 4603 C CA . GLU B 1 257 ? -0.35 25.531 -0.6 1 98.44 257 GLU B CA 1
ATOM 4604 C C . GLU B 1 257 ? -1.717 24.891 -0.363 1 98.44 257 GLU B C 1
ATOM 4606 O O . GLU B 1 257 ? -2.74 25.578 -0.386 1 98.44 257 GLU B O 1
ATOM 4611 N N . MET B 1 258 ? -1.705 23.578 -0.188 1 98.5 258 MET B N 1
ATOM 4612 C CA . MET B 1 258 ? -2.881 22.828 0.239 1 98.5 258 MET B CA 1
ATOM 4613 C C . MET B 1 258 ? -2.537 21.875 1.381 1 98.5 258 MET B C 1
ATOM 4615 O O . MET B 1 258 ? -1.548 21.156 1.309 1 98.5 258 MET B O 1
ATOM 4619 N N . GLU B 1 259 ? -3.348 21.922 2.398 1 98.56 259 GLU B N 1
ATOM 4620 C CA . GLU B 1 259 ? -3.182 21.062 3.572 1 98.56 259 GLU B CA 1
ATOM 4621 C C . GLU B 1 259 ? -4.52 20.5 4.035 1 98.56 259 GLU B C 1
ATOM 4623 O O . GLU B 1 259 ? -5.559 21.156 3.9 1 98.56 259 GLU B O 1
ATOM 4628 N N . LEU B 1 260 ? -4.449 19.281 4.441 1 98.75 260 LEU B N 1
ATOM 4629 C CA . LEU B 1 260 ? -5.57 18.703 5.172 1 98.75 260 LEU B CA 1
ATOM 4630 C C . LEU B 1 260 ? -5.238 18.562 6.648 1 98.75 260 LEU B C 1
ATOM 4632 O O . LEU B 1 260 ? -4.125 18.156 7 1 98.75 260 LEU B O 1
ATOM 4636 N N . GLU B 1 261 ? -6.184 18.891 7.488 1 98.38 261 GLU B N 1
ATOM 4637 C CA . GLU B 1 261 ? -6.02 18.75 8.93 1 98.38 261 GLU B CA 1
ATOM 4638 C C . GLU B 1 261 ? -7.141 17.906 9.531 1 98.38 261 GLU B C 1
ATOM 4640 O O . GLU B 1 261 ? -8.305 18.047 9.148 1 98.38 261 GLU B O 1
ATOM 4645 N N . VAL B 1 262 ? -6.73 17.094 10.375 1 97.81 262 VAL B N 1
ATOM 4646 C CA . VAL B 1 262 ? -7.723 16.234 11.016 1 97.81 262 VAL B CA 1
ATOM 4647 C C . VAL B 1 262 ? -8.336 16.969 12.203 1 97.81 262 VAL B C 1
ATOM 4649 O O . VAL B 1 262 ? -7.684 17.781 12.844 1 97.81 262 VAL B O 1
ATOM 4652 N N . ASP B 1 263 ? -9.617 16.719 12.469 1 97.31 263 ASP B N 1
ATOM 4653 C CA . ASP B 1 263 ? -10.242 17.141 13.719 1 97.31 263 ASP B CA 1
ATOM 4654 C C . ASP B 1 263 ? -9.641 16.391 14.906 1 97.31 263 ASP B C 1
ATOM 4656 O O . ASP B 1 263 ? -10.086 15.297 15.258 1 97.31 263 ASP B O 1
ATOM 4660 N N . MET B 1 264 ? -8.766 17.016 15.586 1 97.62 264 MET B N 1
ATOM 4661 C CA . MET B 1 264 ? -7.961 16.344 16.609 1 97.62 264 MET B CA 1
ATOM 4662 C C . MET B 1 264 ? -8.828 15.898 17.781 1 97.62 264 MET B C 1
ATOM 4664 O O . MET B 1 264 ? -8.648 14.797 18.312 1 97.62 264 MET B O 1
ATOM 4668 N N . PRO B 1 265 ? -9.773 16.703 18.234 1 97.31 265 PRO B N 1
ATOM 4669 C CA . PRO B 1 265 ? -10.656 16.219 19.312 1 97.31 265 PRO B CA 1
ATOM 4670 C C . PRO B 1 265 ? -11.336 14.906 18.984 1 97.31 265 PRO B C 1
ATOM 4672 O O . PRO B 1 265 ? -11.406 14.008 19.828 1 97.31 265 PRO B O 1
ATOM 4675 N N . LYS B 1 266 ? -11.781 14.797 17.797 1 97.06 266 LYS B N 1
ATOM 4676 C CA . LYS B 1 266 ? -12.43 13.555 17.375 1 97.06 266 LYS B CA 1
ATOM 4677 C C . LYS B 1 266 ? -11.43 12.398 17.344 1 97.06 266 LYS B C 1
ATOM 4679 O O . LYS B 1 266 ? -11.742 11.289 17.812 1 97.06 266 LYS B O 1
ATOM 4684 N N . LEU B 1 267 ? -10.289 12.656 16.828 1 97.94 267 LEU B N 1
ATOM 4685 C CA . LEU B 1 267 ? -9.25 11.633 16.75 1 97.94 267 LEU B CA 1
ATOM 4686 C C . LEU B 1 267 ? -8.812 11.195 18.141 1 97.94 267 LEU B C 1
ATOM 4688 O O . LEU B 1 267 ? -8.648 10 18.406 1 97.94 267 LEU B O 1
ATOM 4692 N N . LEU B 1 268 ? -8.695 12.18 19.062 1 98.12 268 LEU B N 1
ATOM 4693 C CA . LEU B 1 268 ? -8.266 11.891 20.422 1 98.12 268 LEU B CA 1
ATOM 4694 C C . LEU B 1 268 ? -9.336 11.117 21.188 1 98.12 268 LEU B C 1
ATOM 4696 O O . LEU B 1 268 ? -9.023 10.242 22 1 98.12 268 LEU B O 1
ATOM 4700 N N . LYS B 1 269 ? -10.578 11.438 20.922 1 97.5 269 LYS B N 1
ATOM 4701 C CA . LYS B 1 269 ? -11.664 10.672 21.531 1 97.5 269 LYS B CA 1
ATOM 4702 C C . LYS B 1 269 ? -11.586 9.203 21.125 1 97.5 269 LYS B C 1
ATOM 4704 O O . LYS B 1 269 ? -11.734 8.312 21.969 1 97.5 269 LYS B O 1
ATOM 4709 N N . ALA B 1 270 ? -11.352 8.953 19.859 1 97.38 270 ALA B N 1
ATOM 4710 C CA . ALA B 1 270 ? -11.195 7.582 19.375 1 97.38 270 ALA B CA 1
ATOM 4711 C C . ALA B 1 270 ? -9.961 6.922 20 1 97.38 270 ALA B C 1
ATOM 4713 O O . ALA B 1 270 ? -9.984 5.738 20.328 1 97.38 270 ALA B O 1
ATOM 4714 N N . PHE B 1 271 ? -8.906 7.707 20.141 1 97.56 271 PHE B N 1
ATOM 4715 C CA . PHE B 1 271 ? -7.668 7.234 20.75 1 97.56 271 PHE B CA 1
ATOM 4716 C C . PHE B 1 271 ? -7.898 6.785 22.188 1 97.56 271 PHE B C 1
ATOM 4718 O O . PHE B 1 271 ? -7.445 5.711 22.578 1 97.56 271 PHE B O 1
ATOM 4725 N N . ASP B 1 272 ? -8.633 7.504 22.906 1 96.5 272 ASP B N 1
ATOM 4726 C CA . ASP B 1 272 ? -8.891 7.227 24.312 1 96.5 272 ASP B CA 1
ATOM 4727 C C . ASP B 1 272 ? -9.781 5.996 24.484 1 96.5 272 ASP B C 1
ATOM 4729 O O . ASP B 1 272 ? -9.781 5.363 25.547 1 96.5 272 ASP B O 1
ATOM 4733 N N . LYS B 1 273 ? -10.492 5.664 23.469 1 96.25 273 LYS B N 1
ATOM 4734 C CA . LYS B 1 273 ? -11.453 4.57 23.562 1 96.25 273 LYS B CA 1
ATOM 4735 C C . LYS B 1 273 ? -10.953 3.33 22.828 1 96.25 273 LYS B C 1
ATOM 4737 O O . LYS B 1 273 ? -11.742 2.463 22.453 1 96.25 273 LYS B O 1
ATOM 4742 N N . LEU B 1 274 ? -9.711 3.242 22.594 1 93.88 274 LEU B N 1
ATOM 4743 C CA . LEU B 1 274 ? -9.141 2.152 21.812 1 93.88 274 LEU B CA 1
ATOM 4744 C C . LEU B 1 274 ? -9.422 0.806 22.469 1 93.88 274 LEU B C 1
ATOM 4746 O O . LEU B 1 274 ? -9.609 -0.201 21.781 1 93.88 274 LEU B O 1
ATOM 4750 N N . ASP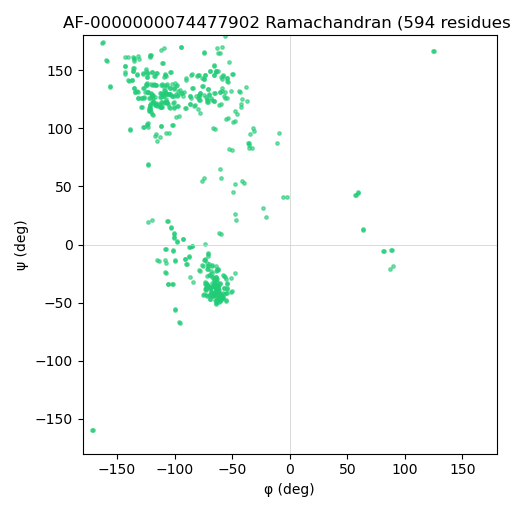 B 1 275 ? -9.469 0.746 23.734 1 92.12 275 ASP B N 1
ATOM 4751 C CA . ASP B 1 275 ? -9.719 -0.487 24.469 1 92.12 275 ASP B CA 1
ATOM 4752 C C . ASP B 1 275 ? -11.148 -0.969 24.266 1 92.12 275 ASP B C 1
ATOM 4754 O O . ASP B 1 275 ? -11.43 -2.168 24.344 1 92.12 275 ASP B O 1
ATOM 4758 N N . GLN B 1 276 ? -12.047 -0.085 23.906 1 92.94 276 GLN B N 1
ATOM 4759 C CA . GLN B 1 276 ? -13.461 -0.394 23.719 1 92.94 276 GLN B CA 1
ATOM 4760 C C . GLN B 1 276 ? -13.805 -0.51 22.234 1 92.94 276 GLN B C 1
ATOM 4762 O O . GLN B 1 276 ? -14.688 -1.282 21.859 1 92.94 276 GLN B O 1
ATOM 4767 N N . ASP B 1 277 ? -13.117 0.303 21.484 1 92.88 277 ASP B N 1
ATOM 4768 C CA . ASP B 1 277 ? -13.352 0.403 20.047 1 92.88 277 ASP B CA 1
ATOM 4769 C C . ASP B 1 277 ? -12.039 0.5 19.281 1 92.88 277 ASP B C 1
ATOM 4771 O O . ASP B 1 277 ? -11.523 1.599 19.062 1 92.88 277 ASP B O 1
ATOM 4775 N N . ALA B 1 278 ? -11.664 -0.667 18.766 1 88.31 278 ALA B N 1
ATOM 4776 C CA . ALA B 1 278 ? -10.352 -0.75 18.125 1 88.31 278 ALA B CA 1
ATOM 4777 C C . ALA B 1 278 ? -10.43 -0.304 16.672 1 88.31 278 ALA B C 1
ATOM 4779 O O . ALA B 1 278 ? -9.406 -0.215 15.984 1 88.31 278 ALA B O 1
ATOM 4780 N N . PHE B 1 279 ? -11.562 0.052 16.172 1 89.75 279 PHE B N 1
ATOM 4781 C CA . PHE B 1 279 ? -11.758 0.234 14.742 1 89.75 279 PHE B CA 1
ATOM 4782 C C . PHE B 1 279 ? -11.844 1.714 14.391 1 89.75 279 PHE B C 1
ATOM 4784 O O . PHE B 1 279 ? -11.32 2.145 13.359 1 89.75 279 PHE B O 1
ATOM 4791 N N . THR B 1 280 ? -12.414 2.498 15.281 1 94.5 280 THR B N 1
ATOM 4792 C CA . THR B 1 280 ? -12.75 3.877 14.953 1 94.5 280 THR B CA 1
ATOM 4793 C C . THR B 1 280 ? -11.492 4.703 14.711 1 94.5 280 THR B C 1
ATOM 4795 O O . THR B 1 280 ? -11.438 5.523 13.797 1 94.5 280 THR B O 1
ATOM 4798 N N . PHE B 1 281 ? -10.438 4.539 15.547 1 96.56 281 PHE B N 1
ATOM 4799 C CA . PHE B 1 281 ? -9.195 5.293 15.422 1 96.56 281 PHE B CA 1
ATOM 4800 C C . PHE B 1 281 ? -8.555 5.062 14.062 1 96.56 281 PHE B C 1
ATOM 4802 O O . PHE B 1 281 ? -8.219 6.016 13.352 1 96.56 281 PHE B O 1
ATOM 4809 N N . GLU B 1 282 ? -8.492 3.807 13.656 1 95.62 282 GLU B N 1
ATOM 4810 C CA . GLU B 1 282 ? -7.906 3.473 12.359 1 95.62 282 GLU B CA 1
ATOM 4811 C C . GLU B 1 282 ? -8.789 3.963 11.211 1 95.62 282 GLU B C 1
ATOM 4813 O O . GLU B 1 282 ? -8.281 4.422 10.188 1 95.62 282 GLU B O 1
ATOM 4818 N N . GLN B 1 283 ? -10.016 3.863 11.422 1 95.31 283 GLN B N 1
ATOM 4819 C CA . GLN B 1 283 ? -10.945 4.316 10.391 1 95.31 283 GLN B CA 1
ATOM 4820 C C . GLN B 1 283 ? -10.805 5.816 10.148 1 95.31 283 GLN B C 1
ATOM 4822 O O . GLN B 1 283 ? -10.859 6.266 9 1 95.31 283 GLN B O 1
ATOM 4827 N N . LEU B 1 284 ? -10.664 6.559 11.18 1 96.5 284 LEU B N 1
ATOM 4828 C CA . LEU B 1 284 ? -10.477 8 11.047 1 96.5 284 LEU B CA 1
ATOM 4829 C C . LEU B 1 284 ? -9.195 8.32 10.289 1 96.5 284 LEU B C 1
ATOM 4831 O O . LEU B 1 284 ? -9.18 9.195 9.43 1 96.5 284 LEU B O 1
ATOM 4835 N N . GLY B 1 285 ? -8.141 7.543 10.656 1 96.5 285 GLY B N 1
ATOM 4836 C CA . GLY B 1 285 ? -6.898 7.699 9.922 1 96.5 285 GLY B CA 1
ATOM 4837 C C . GLY B 1 285 ? -7.031 7.359 8.453 1 96.5 285 GLY B C 1
ATOM 4838 O O . GLY B 1 285 ? -6.512 8.078 7.594 1 96.5 285 GLY B O 1
ATOM 4839 N N . GLU B 1 286 ? -7.707 6.32 8.188 1 96.38 286 GLU B N 1
ATOM 4840 C CA . GLU B 1 286 ? -7.926 5.898 6.809 1 96.38 286 GLU B CA 1
ATOM 4841 C C . GLU B 1 286 ? -8.719 6.941 6.031 1 96.38 286 GLU B C 1
ATOM 4843 O O . GLU B 1 286 ? -8.352 7.305 4.914 1 96.38 286 GLU B O 1
ATOM 4848 N N . THR B 1 287 ? -9.758 7.387 6.629 1 97.06 287 THR B N 1
ATOM 4849 C CA . THR B 1 287 ? -10.617 8.375 5.988 1 97.06 287 THR B CA 1
ATOM 4850 C C . THR B 1 287 ? -9.844 9.664 5.707 1 97.06 287 THR B C 1
ATOM 4852 O O . THR B 1 287 ? -9.992 10.258 4.637 1 97.06 287 THR B O 1
ATOM 4855 N N . PHE B 1 288 ? -9.07 10.016 6.668 1 97.94 288 PHE B N 1
ATOM 4856 C CA . PHE B 1 288 ? -8.25 11.219 6.543 1 97.94 288 PHE B CA 1
ATOM 4857 C C . PHE B 1 288 ? -7.328 11.117 5.336 1 97.94 288 PHE B C 1
ATOM 4859 O O . PHE B 1 288 ? -7.277 12.023 4.504 1 97.94 288 PHE B O 1
ATOM 4866 N N . MET B 1 289 ? -6.672 10 5.152 1 97.81 289 MET B N 1
ATOM 4867 C CA . MET B 1 289 ? -5.762 9.781 4.031 1 97.81 289 MET B CA 1
ATOM 4868 C C . MET B 1 289 ? -6.535 9.594 2.729 1 97.81 289 MET B C 1
ATOM 4870 O O . MET B 1 289 ? -6.07 10.008 1.663 1 97.81 289 MET B O 1
ATOM 4874 N N . ASP B 1 290 ? -7.695 8.984 2.844 1 97.56 290 ASP B N 1
ATOM 4875 C CA . ASP B 1 290 ? -8.531 8.805 1.66 1 97.56 290 ASP B CA 1
ATOM 4876 C C . ASP B 1 290 ? -8.953 10.148 1.071 1 97.56 290 ASP B C 1
ATOM 4878 O O . ASP B 1 290 ? -9.039 10.297 -0.149 1 97.56 290 ASP B O 1
ATOM 4882 N N . ASN B 1 291 ? -9.219 11.086 1.942 1 98.12 291 ASN B N 1
ATOM 4883 C CA . ASN B 1 291 ? -9.562 12.422 1.459 1 98.12 291 ASN B CA 1
ATOM 4884 C C . ASN B 1 291 ? -8.406 13.055 0.691 1 98.12 291 ASN B C 1
ATOM 4886 O O . ASN B 1 291 ? -8.617 13.68 -0.354 1 98.12 291 ASN B O 1
ATOM 4890 N N . ALA B 1 292 ? -7.215 12.875 1.188 1 98.19 292 ALA B N 1
ATOM 4891 C CA . ALA B 1 292 ? -6.043 13.375 0.475 1 98.19 292 ALA B CA 1
ATOM 4892 C C . ALA B 1 292 ? -5.891 12.688 -0.879 1 98.19 292 ALA B C 1
ATOM 4894 O O . ALA B 1 292 ? -5.621 13.336 -1.889 1 98.19 292 ALA B O 1
ATOM 4895 N N . ARG B 1 293 ? -6.109 11.391 -0.875 1 97.12 293 ARG B N 1
ATOM 4896 C CA . ARG B 1 293 ? -5.965 10.602 -2.096 1 97.12 293 ARG B CA 1
ATOM 4897 C C . ARG B 1 293 ? -6.984 11.031 -3.146 1 97.12 293 ARG B C 1
ATOM 4899 O O . ARG B 1 293 ? -6.652 11.156 -4.328 1 97.12 293 ARG B O 1
ATOM 4906 N N . VAL B 1 294 ? -8.188 11.234 -2.68 1 96.94 294 VAL B N 1
ATOM 4907 C CA . VAL B 1 294 ? -9.266 11.617 -3.588 1 96.94 294 VAL B CA 1
ATOM 4908 C C . VAL B 1 294 ? -8.938 12.953 -4.254 1 96.94 294 VAL B C 1
ATOM 4910 O O . VAL B 1 294 ? -9.125 13.109 -5.461 1 96.94 294 VAL B O 1
ATOM 4913 N N . ILE B 1 295 ? -8.43 13.844 -3.512 1 97.94 295 ILE B N 1
ATOM 4914 C CA . ILE B 1 295 ? -8.102 15.164 -4.047 1 97.94 295 ILE B CA 1
ATOM 4915 C C . ILE B 1 295 ? -6.922 15.039 -5.012 1 97.94 295 ILE B C 1
ATOM 4917 O O . ILE B 1 295 ? -6.953 15.602 -6.109 1 97.94 295 ILE B O 1
ATOM 4921 N N . ASN B 1 296 ? -5.891 14.336 -4.621 1 97.88 296 ASN B N 1
ATOM 4922 C CA . ASN B 1 296 ? -4.711 14.156 -5.461 1 97.88 296 ASN B CA 1
ATOM 4923 C C . ASN B 1 296 ? -5.074 13.539 -6.812 1 97.88 296 ASN B C 1
ATOM 4925 O O . ASN B 1 296 ? -4.531 13.938 -7.844 1 97.88 296 ASN B O 1
ATOM 4929 N N . ARG B 1 297 ? -6.043 12.594 -6.797 1 95.38 297 ARG B N 1
ATOM 4930 C CA . ARG B 1 297 ? -6.449 11.891 -8.008 1 95.38 297 ARG B CA 1
ATOM 4931 C C . ARG B 1 297 ? -7.223 12.812 -8.945 1 95.38 297 ARG B C 1
ATOM 4933 O O . ARG B 1 297 ? -7.355 12.531 -10.141 1 95.38 297 ARG B O 1
ATOM 4940 N N . GLU B 1 298 ? -7.723 13.891 -8.43 1 94.62 298 GLU B N 1
ATOM 4941 C CA . GLU B 1 298 ? -8.461 14.867 -9.227 1 94.62 298 GLU B CA 1
ATOM 4942 C C . GLU B 1 298 ? -7.516 15.891 -9.844 1 94.62 298 GLU B C 1
ATOM 4944 O O . GLU B 1 298 ? -7.93 16.703 -10.672 1 94.62 298 GLU B O 1
ATOM 4949 N N . LEU B 1 299 ? -6.289 15.93 -9.445 1 95.19 299 LEU B N 1
ATOM 4950 C CA . LEU B 1 299 ? -5.348 16.953 -9.891 1 95.19 299 LEU B CA 1
ATOM 4951 C C . LEU B 1 299 ? -4.559 16.469 -11.109 1 95.19 299 LEU B C 1
ATOM 4953 O O . LEU B 1 299 ? -4.027 17.281 -11.867 1 95.19 299 LEU B O 1
#

Solvent-accessible surface area (backbone atoms only — not comparable to full-atom values): 33301 Å² total; per-residue (Å²): 134,84,78,70,54,68,88,77,38,76,85,66,85,78,81,71,85,85,80,83,82,79,84,75,80,77,66,87,70,67,84,61,68,83,67,57,36,28,91,82,71,51,66,69,80,55,59,63,53,52,52,53,37,50,52,52,49,52,56,55,68,73,42,58,79,90,53,51,84,35,44,44,49,34,39,34,39,16,37,51,28,26,62,88,77,70,38,68,60,82,66,70,39,60,36,64,32,39,48,33,69,78,56,46,72,54,38,42,78,46,74,36,42,56,70,70,46,45,52,46,47,50,50,52,53,52,49,49,35,66,76,39,49,90,56,36,49,76,50,74,48,52,32,32,38,34,31,36,76,46,75,50,91,95,47,80,66,42,40,37,38,41,29,24,31,62,91,76,62,42,78,75,44,52,30,30,54,42,81,73,49,76,46,45,35,45,30,68,84,45,88,48,21,40,36,37,37,39,32,36,50,39,78,44,86,68,60,69,71,73,46,72,88,48,80,56,77,43,54,38,37,35,42,32,43,36,39,33,31,66,72,46,37,34,33,39,37,41,31,46,32,41,28,67,40,87,96,38,92,86,40,69,45,77,46,37,38,46,36,38,33,51,42,46,70,61,50,49,53,28,56,76,34,38,93,82,36,76,54,58,40,49,42,49,45,40,20,47,51,38,38,54,50,55,53,54,74,71,89,134,84,77,69,54,68,88,77,37,76,87,68,85,78,81,72,85,87,80,82,83,77,82,73,78,78,63,88,70,66,85,60,68,80,67,57,35,26,89,83,71,51,66,70,81,54,60,61,52,50,52,52,37,49,50,51,50,51,57,56,66,72,41,58,78,91,54,51,86,34,45,42,46,34,37,36,41,15,37,50,26,26,63,89,79,69,39,69,60,82,67,70,38,60,34,62,35,39,48,32,69,77,57,45,73,54,37,43,78,46,74,38,44,56,69,70,47,44,52,46,48,49,50,52,54,52,47,50,34,66,76,38,49,89,56,36,49,76,51,73,49,52,32,33,39,34,31,37,76,47,75,50,92,97,46,80,67,42,40,37,37,40,29,24,33,61,91,76,61,42,79,76,44,54,29,31,54,42,82,71,49,75,46,46,34,44,29,67,85,44,87,50,20,41,39,37,36,39,32,38,51,39,77,44,86,66,61,71,72,73,45,70,88,49,79,56,76,43,53,40,38,34,43,34,43,36,40,33,31,67,71,46,38,35,34,39,36,43,32,46,32,42,28,70,40,86,94,38,92,88,40,70,46,78,47,37,38,45,36,37,34,51,43,49,70,63,50,49,54,29,55,75,35,38,91,82,37,74,54,58,41,49,42,50,45,41,19,46,52,37,38,53,51,55,52,54,74,71,90

Nearest PDB structures (foldseek):
  1d8h-assembly2_C  TM=8.842E-01  e=1.637E-24  Saccharomyces cerevisiae
  4pn1-assembly3_C  TM=9.099E-01  e=7.935E-22  Schizosaccharomyces pombe
  4pn1-assembly3_A  TM=8.966E-01  e=8.844E-22  Schizosaccharomyces pombe
  4pn0-assembly1_A  TM=8.728E-01  e=1.293E-21  Schizosaccharomyces pombe
  4pn1-assembly3_D  TM=8.983E-01  e=1.947E-20  Schizosaccharomyces pombe

InterPro domains:
  IPR004206 mRNA triphosphatase Cet1-like [PF02940] (46-262)
  IPR004206 mRNA triphosphatase Cet1-like [cd07470] (50-295)
  IPR033469 CYTH-like domain superfamily [SSF55154] (1-298)
  IPR037009 mRNA triphosphatase Cet1-like superfamily [G3DSA:3.20.100.10] (1-299)
  IPR040343 RNA 5'-triphosphatase Cet1/Ctl1 [PTHR28118] (1-299)

Sequence (598 aa):
YAEPPIWATKWVSTFKKKSTNSRSNVSASSDSADTLTSITGVKPYNDTTRRITNWVYAQILAVPKEQRHFLELEVKFGRLWHKQTDRRVHIPVTNECIVEDNFILDCQYRSGLDREHFDRAKKFVTGLSKLHKEKFRTFKTDQIDRVYREAYRGKIPRFYRLTTDKATSRLTANIEKKKLANLHIHCPDMIFDFRLTMSLELPSSENPERFENHTPETERHKKRTSIIHATTATRIDLTEVSQRVKGKSDEYAEFLEMELEVDMPKLLKAFDKLDQDAFTFEQLGETFMDNARVINRELYAEPPIWATKWVSTFKKKSTNSRSNVSASSDSADTLTSITGVKPYNDTTRRITNWVYAQILAVPKEQRHFLELEVKFGRLWHKQTDRRVHIPVTNECIVEDNFILDCQYRSGLDREHFDRAKKFVTGLSKLHKEKFRTFKTDQIDRVYREAYRGKIPRFYRLTTDKATSRLTANIEKKKLANLHIHCPDMIFDFRLTMSLELPSSENPERFENHTPETERHKKRTSIIHATTATRIDLTEVSQRVKGKSDEYAEFLEMELEVDMPKLLKAFDKLDQDAFTFEQLGETFMDNARVINREL

Secondary structure (DSSP, 8-state):
-----GGGS--------------------------SS-TTSSPPPPHHHHHHHHHHHHHHHTS-GGGGGGEEEEEEEEEEEETTTTEE---SBSS-EEBPHHHHTTEEEEE-B-HHHHHHHHHHHHHHHHHTGGGEEEEEEEEEEEEEEE--TTS--EEEEEEEETTT--EEEEEEEEEEEEEEEE-TTSS-EEEEEEEEEEEP-S-GGGGTTS--SEEEEEEEEEEEEGGGTEEEEEEEEEEEPTT-TT-EEEEEEEEEEE-HHHHHHHHHTTTT-TTHHHHHHHHHHHHHHHHHHH-/-----GGGS--------------------------SS-TTSSPPPPHHHHHHHHHHHHHHHTS-GGGGGGEEEEEEEEEEEETTTTEE---SBSS-EEBPHHHHTTEEEEE-B-HHHHHHHHHHHHHHHHHTGGGEEEEEEEEEEEEEEE--TTS--EEEEEEEETTT--EEEEEEEEEEEEEEEE-TTSS-EEEEEEEEEEEP-S-GGGGTTS--SEEEEEEEEEEEEGGGTEEEEEEEEEEEPTT-TT-EEEEEEEEEEE-HHHHHHHHHTTTT-TTHHHHHHHHHHHHHHHHHHH-